Protein AF-A0A6A3J954-F1 (afdb_monomer_lite)

Structure (mmCIF, N/CA/C/O backbone):
data_AF-A0A6A3J954-F1
#
_entry.id   AF-A0A6A3J954-F1
#
loop_
_atom_site.group_PDB
_atom_site.id
_atom_site.type_symbol
_atom_site.label_atom_id
_atom_site.label_alt_id
_atom_site.label_comp_id
_atom_site.label_asym_id
_atom_site.label_entity_id
_atom_site.label_seq_id
_atom_site.pdbx_PDB_ins_code
_atom_site.Cartn_x
_atom_site.Cartn_y
_atom_site.Cartn_z
_atom_site.occupancy
_atom_site.B_iso_or_equiv
_atom_site.auth_seq_id
_atom_site.auth_comp_id
_atom_site.auth_asym_id
_atom_site.auth_atom_id
_atom_site.pdbx_PDB_model_num
ATOM 1 N N . MET A 1 1 ? 65.791 25.866 -93.491 1.00 58.41 1 MET A N 1
ATOM 2 C CA . MET A 1 1 ? 64.318 25.992 -93.457 1.00 58.41 1 MET A CA 1
ATOM 3 C C . MET A 1 1 ? 63.709 24.792 -92.741 1.00 58.41 1 MET A C 1
ATOM 5 O O . MET A 1 1 ? 62.939 25.027 -91.831 1.00 58.41 1 MET A O 1
ATOM 9 N N . GLU A 1 2 ? 64.123 23.555 -93.044 1.00 60.53 2 GLU A N 1
ATOM 10 C CA . GLU A 1 2 ? 63.601 22.331 -92.392 1.00 60.53 2 GLU A CA 1
ATOM 11 C C . GLU A 1 2 ? 63.951 22.214 -90.887 1.00 60.53 2 GLU A C 1
ATOM 13 O O . GLU A 1 2 ? 63.068 21.962 -90.080 1.00 60.53 2 GLU A O 1
ATOM 18 N N . SER A 1 3 ? 65.181 22.556 -90.473 1.00 69.38 3 SER A N 1
ATOM 19 C CA . SER A 1 3 ? 65.629 22.463 -89.060 1.00 69.38 3 SER A CA 1
ATOM 20 C C . SER A 1 3 ? 64.792 23.256 -88.044 1.00 69.38 3 SER A C 1
ATOM 22 O O . SER A 1 3 ? 64.687 22.844 -86.897 1.00 69.38 3 SER A O 1
ATOM 24 N N . HIS A 1 4 ? 64.208 24.394 -88.431 1.00 74.75 4 HIS A N 1
ATOM 25 C CA . HIS A 1 4 ? 63.399 25.211 -87.513 1.00 74.75 4 HIS A CA 1
ATOM 26 C C . HIS A 1 4 ? 61.958 24.712 -87.388 1.00 74.75 4 HIS A C 1
ATOM 28 O O . HIS A 1 4 ? 61.273 25.046 -86.425 1.00 74.75 4 HIS A O 1
ATOM 34 N N . GLN A 1 5 ? 61.490 23.934 -88.363 1.00 78.44 5 GLN A N 1
ATOM 35 C CA . GLN A 1 5 ? 60.155 23.352 -88.351 1.00 78.44 5 GLN A CA 1
ATOM 36 C C . GLN A 1 5 ? 60.113 22.123 -87.434 1.00 78.44 5 GLN A C 1
ATOM 38 O O . GLN A 1 5 ? 59.162 21.966 -86.669 1.00 78.44 5 GLN A O 1
ATOM 43 N N . ASP A 1 6 ? 61.188 21.330 -87.428 1.00 80.50 6 ASP A N 1
ATOM 44 C CA . ASP A 1 6 ? 61.361 20.220 -86.489 1.00 80.50 6 ASP A CA 1
ATOM 45 C C . ASP A 1 6 ? 61.463 20.735 -85.039 1.00 80.50 6 ASP A C 1
ATOM 47 O O . ASP A 1 6 ? 60.713 20.282 -84.177 1.00 80.50 6 ASP A O 1
ATOM 51 N N . GLU A 1 7 ? 62.269 21.776 -84.784 1.00 82.62 7 GLU A N 1
ATOM 52 C CA . GLU A 1 7 ? 62.377 22.431 -83.464 1.00 82.62 7 GLU A CA 1
ATOM 53 C C . GLU A 1 7 ? 61.034 22.999 -82.959 1.00 82.62 7 GLU A C 1
ATOM 55 O O . GLU A 1 7 ? 60.705 22.877 -81.777 1.00 82.62 7 GLU A O 1
ATOM 60 N N . GLN A 1 8 ? 60.233 23.610 -83.840 1.00 84.62 8 GLN A N 1
ATOM 61 C CA . GLN A 1 8 ? 58.893 24.095 -83.487 1.00 84.62 8 GLN A CA 1
ATOM 62 C C . GLN A 1 8 ? 57.946 22.945 -83.135 1.00 84.62 8 GLN A C 1
ATOM 64 O O . GLN A 1 8 ? 57.236 23.037 -82.135 1.00 84.62 8 GLN A O 1
ATOM 69 N N . SER A 1 9 ? 57.978 21.847 -83.896 1.00 84.75 9 SER A N 1
ATOM 70 C CA . SER A 1 9 ? 57.146 20.670 -83.625 1.00 84.75 9 SER A CA 1
ATOM 71 C C . SER A 1 9 ? 57.507 19.983 -82.300 1.00 84.75 9 SER A C 1
ATOM 73 O O . SER A 1 9 ? 56.623 19.549 -81.559 1.00 84.75 9 SER A O 1
ATOM 75 N N . GLU A 1 10 ? 58.795 19.946 -81.942 1.00 87.31 10 GLU A N 1
ATOM 76 C CA . GLU A 1 10 ? 59.255 19.415 -80.657 1.00 87.31 10 GLU A CA 1
ATOM 77 C C . GLU A 1 10 ? 58.800 20.291 -79.484 1.00 87.31 10 GLU A C 1
ATOM 79 O O . GLU A 1 10 ? 58.349 19.771 -78.459 1.00 87.31 10 GLU A O 1
ATOM 84 N N . LEU A 1 11 ? 58.869 21.618 -79.628 1.00 87.06 11 LEU A N 1
ATOM 85 C CA . LEU A 1 11 ? 58.380 22.556 -78.615 1.00 87.06 11 LEU A CA 1
ATOM 86 C C . LEU A 1 11 ? 56.856 22.488 -78.458 1.00 87.06 11 LEU A C 1
ATOM 88 O O . LEU A 1 11 ? 56.364 22.528 -77.330 1.00 87.06 11 LEU A O 1
ATOM 92 N N . GLU A 1 12 ? 56.108 22.335 -79.552 1.00 90.19 12 GLU A N 1
ATOM 93 C CA . GLU A 1 12 ? 54.657 22.121 -79.519 1.00 90.19 12 GLU A CA 1
ATOM 94 C C . GLU A 1 12 ? 54.302 20.813 -78.803 1.00 90.19 12 GLU A C 1
ATOM 96 O O . GLU A 1 12 ? 53.477 20.826 -77.889 1.00 90.19 12 GLU A O 1
ATOM 101 N N . ALA A 1 13 ? 54.993 19.710 -79.104 1.00 88.94 13 ALA A N 1
ATOM 102 C CA . ALA A 1 13 ? 54.794 18.434 -78.417 1.00 88.94 13 ALA A CA 1
ATOM 103 C C . ALA A 1 13 ? 55.128 18.519 -76.914 1.00 88.94 13 ALA A C 1
ATOM 105 O O . ALA A 1 13 ? 54.409 17.969 -76.073 1.00 88.94 13 ALA A O 1
ATOM 106 N N . GLN A 1 14 ? 56.190 19.243 -76.540 1.00 91.38 14 GLN A N 1
ATOM 107 C CA . GLN A 1 14 ? 56.532 19.498 -75.136 1.00 91.38 14 GLN A CA 1
ATOM 108 C C . GLN A 1 14 ? 55.469 20.350 -74.432 1.00 91.38 14 GLN A C 1
ATOM 110 O O . GLN A 1 14 ? 55.136 20.088 -73.271 1.00 91.38 14 GLN A O 1
ATOM 115 N N . LEU A 1 15 ? 54.906 21.340 -75.126 1.00 92.56 15 LEU A N 1
ATOM 116 C CA . LEU A 1 15 ? 53.855 22.213 -74.613 1.00 92.56 15 LEU A CA 1
ATOM 117 C C . LEU A 1 15 ? 52.545 21.436 -74.428 1.00 92.56 15 LEU A C 1
ATOM 119 O O . LEU A 1 15 ? 51.937 21.521 -73.359 1.00 92.56 15 LEU A O 1
ATOM 123 N N . GLU A 1 16 ? 52.144 20.616 -75.399 1.00 92.94 16 GLU A N 1
ATOM 124 C CA . GLU A 1 16 ? 50.993 19.714 -75.283 1.00 92.94 16 GLU A CA 1
ATOM 125 C C . GLU A 1 16 ? 51.171 18.719 -74.135 1.00 92.94 16 GLU A C 1
ATOM 127 O O . GLU A 1 16 ? 50.257 18.519 -73.332 1.00 92.94 16 GLU A O 1
ATOM 132 N N . HIS A 1 17 ? 52.368 18.149 -73.988 1.00 92.38 17 HIS A N 1
ATOM 133 C CA . HIS A 1 17 ? 52.676 17.241 -72.892 1.00 92.38 17 HIS A CA 1
ATOM 134 C C . HIS A 1 17 ? 52.629 17.941 -71.524 1.00 92.38 17 HIS A C 1
ATOM 136 O O . HIS A 1 17 ? 52.081 17.394 -70.562 1.00 92.38 17 HIS A O 1
ATOM 142 N N . ALA A 1 18 ? 53.142 19.171 -71.422 1.00 91.62 18 ALA A N 1
ATOM 143 C CA . ALA A 1 18 ? 53.048 19.983 -70.211 1.00 91.62 18 ALA A CA 1
ATOM 144 C C . ALA A 1 18 ? 51.592 20.365 -69.893 1.00 91.62 18 ALA A C 1
ATOM 146 O O . ALA A 1 18 ? 51.161 20.259 -68.744 1.00 91.62 18 ALA A O 1
ATOM 147 N N . GLN A 1 19 ? 50.795 20.737 -70.899 1.00 93.81 19 GLN A N 1
ATOM 148 C CA . GLN A 1 19 ? 49.366 21.007 -70.732 1.00 93.81 19 GLN A CA 1
ATOM 149 C C . GLN A 1 19 ? 48.593 19.759 -70.297 1.00 93.81 19 GLN A C 1
ATOM 151 O O . GLN A 1 19 ? 47.742 19.852 -69.410 1.00 93.81 19 GLN A O 1
ATOM 156 N N . ALA A 1 20 ? 48.894 18.592 -70.870 1.00 92.00 20 ALA A N 1
ATOM 157 C CA . ALA A 1 20 ? 48.301 17.320 -70.474 1.00 92.00 20 ALA A CA 1
ATOM 158 C C . ALA A 1 20 ? 48.653 16.970 -69.021 1.00 92.00 20 ALA A C 1
ATOM 160 O O . ALA A 1 20 ? 47.760 16.621 -68.250 1.00 92.00 20 ALA A O 1
ATOM 161 N N . LYS A 1 21 ? 49.915 17.162 -68.612 1.00 94.12 21 LYS A N 1
ATOM 162 C CA . LYS A 1 21 ? 50.358 17.002 -67.217 1.00 94.12 21 LYS A CA 1
ATOM 163 C C . LYS A 1 21 ? 49.626 17.943 -66.258 1.00 94.12 21 LYS A C 1
ATOM 165 O O . LYS A 1 21 ? 49.154 17.490 -65.222 1.00 94.12 21 LYS A O 1
ATOM 170 N N . ILE A 1 22 ? 49.458 19.217 -66.619 1.00 92.81 22 ILE A N 1
ATOM 171 C CA . ILE A 1 22 ? 48.707 20.193 -65.808 1.00 92.81 22 ILE A CA 1
ATOM 172 C C . ILE A 1 22 ? 47.224 19.811 -65.707 1.00 92.81 22 ILE A C 1
ATOM 174 O O . ILE A 1 22 ? 46.602 19.988 -64.661 1.00 92.81 22 ILE A O 1
ATOM 178 N N . ARG A 1 23 ? 46.617 19.308 -66.788 1.00 93.50 23 ARG A N 1
ATOM 179 C CA . ARG A 1 23 ? 45.220 18.843 -66.764 1.00 93.50 23 ARG A CA 1
ATOM 180 C C . ARG A 1 23 ? 45.067 17.592 -65.901 1.00 93.50 23 ARG A C 1
ATOM 182 O O . ARG A 1 23 ? 44.112 17.524 -65.132 1.00 93.50 23 ARG A O 1
ATOM 189 N N . ALA A 1 24 ? 46.007 16.652 -65.990 1.00 92.62 24 ALA A N 1
ATOM 190 C CA . ALA A 1 24 ? 46.031 15.456 -65.157 1.00 92.62 24 ALA A CA 1
ATOM 191 C C . ALA A 1 24 ? 46.176 15.815 -63.670 1.00 92.62 24 ALA A C 1
ATOM 193 O O . ALA A 1 24 ? 45.343 15.391 -62.875 1.00 92.62 24 ALA A O 1
ATOM 194 N N . SER A 1 25 ? 47.127 16.686 -63.310 1.00 90.94 25 SER A N 1
ATOM 195 C CA . SER A 1 25 ? 47.318 17.106 -61.916 1.00 90.94 25 SER A CA 1
ATOM 196 C C . SER A 1 25 ? 46.101 17.855 -61.366 1.00 90.94 25 SER A C 1
ATOM 198 O O . SER A 1 25 ? 45.654 17.582 -60.260 1.00 90.94 25 SER A O 1
ATOM 200 N N . LYS A 1 26 ? 45.479 18.740 -62.161 1.00 93.00 26 LYS A N 1
ATOM 201 C CA . LYS A 1 26 ? 44.231 19.417 -61.766 1.00 93.00 26 LYS A CA 1
ATOM 202 C C . LYS A 1 26 ? 43.075 18.438 -61.557 1.00 93.00 26 LYS A C 1
ATOM 204 O O . LYS A 1 26 ? 42.272 18.643 -60.650 1.00 93.00 26 LYS A O 1
ATOM 209 N N . ALA A 1 27 ? 42.967 17.403 -62.389 1.00 91.56 27 ALA A N 1
ATOM 210 C CA . ALA A 1 27 ? 41.943 16.375 -62.237 1.00 91.56 27 ALA A CA 1
ATOM 211 C C . ALA A 1 27 ? 42.189 15.508 -60.990 1.00 91.56 27 ALA A C 1
ATOM 213 O O . ALA A 1 27 ? 41.237 15.145 -60.301 1.00 91.56 27 ALA A O 1
ATOM 214 N N . GLU A 1 28 ? 43.448 15.204 -60.674 1.00 92.94 28 GLU A N 1
ATOM 215 C CA . GLU A 1 28 ? 43.834 14.512 -59.440 1.00 92.94 28 GLU A CA 1
ATOM 216 C C . GLU A 1 28 ? 43.531 15.360 -58.199 1.00 92.94 28 GLU A C 1
ATOM 218 O O . GLU A 1 28 ? 42.864 14.876 -57.285 1.00 92.94 28 GLU A O 1
ATOM 223 N N . ASP A 1 29 ? 43.895 16.644 -58.201 1.00 92.69 29 ASP A N 1
ATOM 224 C CA . ASP A 1 29 ? 43.598 17.578 -57.109 1.00 92.69 29 ASP A CA 1
ATOM 225 C C . ASP A 1 29 ? 42.089 17.723 -56.865 1.00 92.69 29 ASP A C 1
ATOM 227 O O . ASP A 1 29 ? 41.634 17.764 -55.720 1.00 92.69 29 ASP A O 1
ATOM 231 N N . GLN A 1 30 ? 41.287 17.787 -57.933 1.00 91.69 30 GLN A N 1
ATOM 232 C CA . GLN A 1 30 ? 39.826 17.838 -57.828 1.00 91.69 30 GLN A CA 1
ATOM 233 C C . GLN A 1 30 ? 39.255 16.560 -57.210 1.00 91.69 30 GLN A C 1
ATOM 235 O O . GLN A 1 30 ? 38.414 16.646 -56.315 1.00 91.69 30 GLN A O 1
ATOM 240 N N . LYS A 1 31 ? 39.740 15.385 -57.631 1.00 92.25 31 LYS A N 1
ATOM 241 C CA . LYS A 1 31 ? 39.329 14.099 -57.049 1.00 92.25 31 LYS A CA 1
ATOM 242 C C . LYS A 1 31 ? 39.707 14.002 -55.574 1.00 92.25 31 LYS A C 1
ATOM 244 O O . LYS A 1 31 ? 38.883 13.584 -54.768 1.00 92.25 31 LYS A O 1
ATOM 249 N N . LEU A 1 32 ? 40.916 14.424 -55.201 1.00 92.44 32 LEU A N 1
ATOM 250 C CA . LEU A 1 32 ? 41.361 14.423 -53.806 1.00 92.44 32 LEU A CA 1
ATOM 251 C C . LEU A 1 32 ? 40.485 15.327 -52.932 1.00 92.44 32 LEU A C 1
ATOM 253 O O . LEU A 1 32 ? 40.049 14.895 -51.867 1.00 92.44 32 LEU A O 1
ATOM 257 N N . ARG A 1 33 ? 40.163 16.540 -53.400 1.00 92.75 33 ARG A N 1
ATOM 258 C CA . ARG A 1 33 ? 39.249 17.454 -52.691 1.00 92.75 33 ARG A CA 1
ATOM 259 C C . ARG A 1 33 ? 37.845 16.879 -52.557 1.00 92.75 33 ARG A C 1
ATOM 261 O O . ARG A 1 33 ? 37.242 17.005 -51.497 1.00 92.75 33 ARG A O 1
ATOM 268 N N . GLN A 1 34 ? 37.335 16.237 -53.606 1.00 90.38 34 GLN A N 1
ATOM 269 C CA . GLN A 1 34 ? 36.022 15.601 -53.563 1.00 90.38 34 GLN A CA 1
ATOM 270 C C . GLN A 1 34 ? 35.981 14.475 -52.523 1.00 90.38 34 GLN A C 1
ATOM 272 O O . GLN A 1 34 ? 35.068 14.444 -51.705 1.00 90.38 34 GLN A O 1
ATOM 277 N N . VAL A 1 35 ? 36.997 13.607 -52.498 1.00 92.62 35 VAL A N 1
ATOM 278 C CA . VAL A 1 35 ? 37.094 12.510 -51.522 1.00 92.62 35 VAL A CA 1
ATOM 279 C C . VAL A 1 35 ? 37.245 13.039 -50.093 1.00 92.62 35 VAL A C 1
ATOM 281 O O . VAL A 1 35 ? 36.659 12.482 -49.170 1.00 92.62 35 VAL A O 1
ATOM 284 N N . GLN A 1 36 ? 38.018 14.108 -49.883 1.00 90.88 36 GLN A N 1
ATOM 285 C CA . GLN A 1 36 ? 38.131 14.750 -48.568 1.00 90.88 36 GLN A CA 1
ATOM 286 C C . GLN A 1 36 ? 36.785 15.310 -48.102 1.00 90.88 36 GLN A C 1
ATOM 288 O O . GLN A 1 36 ? 36.371 15.034 -46.981 1.00 90.88 36 GLN A O 1
ATOM 293 N N . TRP A 1 37 ? 36.071 16.012 -48.983 1.00 94.00 37 TRP A N 1
ATOM 294 C CA . TRP A 1 37 ? 34.751 16.550 -48.672 1.00 94.00 37 TRP A CA 1
ATOM 295 C C . TRP A 1 37 ? 33.708 15.452 -48.408 1.00 94.00 37 TRP A C 1
ATOM 297 O O . TRP A 1 37 ? 32.890 15.587 -47.503 1.00 94.00 37 TRP A O 1
ATOM 307 N N . GLU A 1 38 ? 33.741 14.351 -49.164 1.00 91.12 38 GLU A N 1
ATOM 308 C CA . GLU A 1 38 ? 32.899 13.172 -48.917 1.00 91.12 38 GLU A CA 1
ATOM 309 C C . GLU A 1 38 ? 33.175 12.571 -47.536 1.00 91.12 38 GLU A C 1
ATOM 311 O O . GLU A 1 38 ? 32.242 12.387 -46.763 1.00 91.12 38 GLU A O 1
ATOM 316 N N . ARG A 1 39 ? 34.448 12.379 -47.169 1.00 92.12 39 ARG A N 1
ATOM 317 C CA . ARG A 1 39 ? 34.826 11.874 -45.838 1.00 92.12 39 ARG A CA 1
ATOM 318 C C . ARG A 1 39 ? 34.383 12.798 -44.709 1.00 92.12 39 ARG A C 1
ATOM 320 O O . ARG A 1 39 ? 33.884 12.321 -43.697 1.00 92.12 39 ARG A O 1
ATOM 327 N N . GLU A 1 40 ? 34.567 14.108 -44.861 1.00 93.06 40 GLU A N 1
ATOM 328 C CA . GLU A 1 40 ? 34.121 15.091 -43.866 1.00 93.06 40 GLU A CA 1
ATOM 329 C C . GLU A 1 40 ? 32.596 15.092 -43.718 1.00 93.06 40 GLU A C 1
ATOM 331 O O . GLU A 1 40 ? 32.087 15.137 -42.598 1.00 93.06 40 GLU A O 1
ATOM 336 N N . ARG A 1 41 ? 31.864 14.993 -44.835 1.00 90.00 41 ARG A N 1
ATOM 337 C CA . ARG A 1 41 ? 30.402 14.881 -44.831 1.00 90.00 41 ARG A CA 1
ATOM 338 C C . ARG A 1 41 ? 29.946 13.606 -44.126 1.00 90.00 41 ARG A C 1
ATOM 340 O O . ARG A 1 41 ? 29.039 13.676 -43.305 1.00 90.00 41 ARG A O 1
ATOM 347 N N . ASP A 1 42 ? 30.568 12.471 -44.426 1.00 89.69 42 ASP A N 1
ATOM 348 C CA . ASP A 1 42 ? 30.197 11.180 -43.845 1.00 89.69 42 ASP A CA 1
ATOM 349 C C . ASP A 1 42 ? 30.487 11.151 -42.339 1.00 89.69 42 ASP A C 1
ATOM 351 O O . ASP A 1 42 ? 29.619 10.761 -41.564 1.00 89.69 42 ASP A O 1
ATOM 355 N N . LEU A 1 43 ? 31.629 11.691 -41.900 1.00 92.06 43 LEU A N 1
ATOM 356 C CA . LEU A 1 43 ? 31.936 11.870 -40.474 1.00 92.06 43 LEU A CA 1
ATOM 357 C C . LEU A 1 43 ? 30.892 12.749 -39.767 1.00 92.06 43 LEU A C 1
ATOM 359 O O . LEU A 1 43 ? 30.437 12.432 -38.666 1.00 92.06 43 LEU A O 1
ATOM 363 N N . GLN A 1 44 ? 30.475 13.853 -40.394 1.00 90.50 44 GLN A N 1
ATOM 364 C CA . GLN A 1 44 ? 29.410 14.697 -39.850 1.00 90.50 44 GLN A CA 1
ATOM 365 C C . GLN A 1 44 ? 28.080 13.938 -39.777 1.00 90.50 44 GLN A C 1
ATOM 367 O O . GLN A 1 44 ? 27.410 13.989 -38.748 1.00 90.50 44 GLN A O 1
ATOM 372 N N . LEU A 1 45 ? 27.709 13.186 -40.813 1.00 91.44 45 LEU A N 1
ATOM 373 C CA . LEU A 1 45 ? 26.491 12.376 -40.807 1.00 91.44 45 LEU A CA 1
ATOM 374 C C . LEU A 1 45 ? 26.528 11.289 -39.727 1.00 91.44 45 LEU A C 1
ATOM 376 O O . LEU A 1 45 ? 25.537 11.121 -39.021 1.00 91.44 45 LEU A O 1
ATOM 380 N N . GLU A 1 46 ? 27.657 10.607 -39.536 1.00 92.94 46 GLU A N 1
ATOM 381 C CA . GLU A 1 46 ? 27.836 9.620 -38.467 1.00 92.94 46 GLU A CA 1
ATOM 382 C C . GLU A 1 46 ? 27.639 10.251 -37.087 1.00 92.94 46 GLU A C 1
ATOM 384 O O . GLU A 1 46 ? 26.880 9.720 -36.275 1.00 92.94 46 GLU A O 1
ATOM 389 N N . THR A 1 47 ? 28.246 11.417 -36.832 1.00 92.62 47 THR A N 1
ATOM 390 C CA . THR A 1 47 ? 28.036 12.130 -35.559 1.00 92.62 47 THR A CA 1
ATOM 391 C C . THR A 1 47 ? 26.578 12.538 -35.347 1.00 92.62 47 THR A C 1
ATOM 393 O O . THR A 1 47 ? 26.059 12.358 -34.245 1.00 92.62 47 THR A O 1
ATOM 396 N N . PHE A 1 48 ? 25.875 13.002 -36.385 1.00 9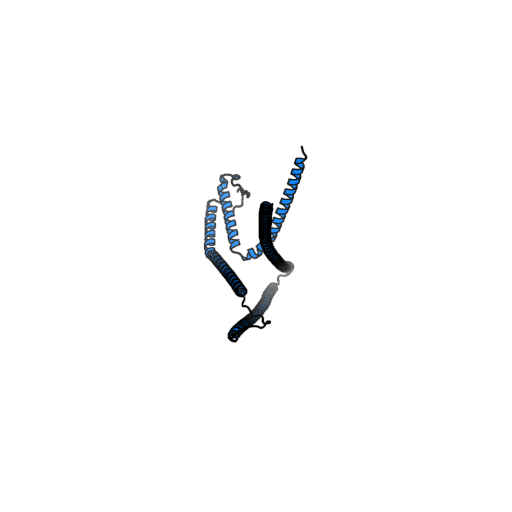2.12 48 PHE A N 1
ATOM 397 C CA . PHE A 1 48 ? 24.442 13.298 -36.294 1.00 92.12 48 PHE A CA 1
ATOM 398 C C . PHE A 1 48 ? 23.598 12.047 -36.032 1.00 92.12 48 PHE A C 1
ATOM 400 O O . PHE A 1 48 ? 22.661 12.101 -35.236 1.00 92.12 48 PHE A O 1
ATOM 407 N N . VAL A 1 49 ? 23.918 10.919 -36.670 1.00 94.25 49 VAL A N 1
ATOM 408 C CA . VAL A 1 49 ? 23.221 9.643 -36.451 1.00 94.25 49 VAL A CA 1
ATOM 409 C C . VAL A 1 49 ? 23.436 9.151 -35.022 1.00 94.25 49 VAL A C 1
ATOM 411 O O . VAL A 1 49 ? 22.468 8.771 -34.369 1.00 94.25 49 VAL A O 1
ATOM 414 N N . GLN A 1 50 ? 24.665 9.224 -34.503 1.00 93.31 50 GLN A N 1
ATOM 415 C CA . GLN A 1 50 ? 24.974 8.872 -33.114 1.00 93.31 50 GLN A CA 1
ATOM 416 C C . GLN A 1 50 ? 24.224 9.772 -32.128 1.00 93.31 50 GLN A C 1
ATOM 418 O O . GLN A 1 50 ? 23.567 9.268 -31.221 1.00 93.31 50 GLN A O 1
ATOM 423 N N . GLN A 1 51 ? 24.248 11.093 -32.328 1.00 92.94 51 GLN A N 1
ATOM 424 C CA . GLN A 1 51 ? 23.502 12.032 -31.483 1.00 92.94 51 GLN A CA 1
ATOM 425 C C . GLN A 1 51 ? 21.997 11.756 -31.525 1.00 92.94 51 GLN A C 1
ATOM 427 O O . GLN A 1 51 ? 21.344 11.733 -30.483 1.00 92.94 51 GLN A O 1
ATOM 432 N N . ARG A 1 52 ? 21.438 11.485 -32.707 1.00 92.69 52 ARG A N 1
ATOM 433 C CA . ARG A 1 52 ? 20.025 11.131 -32.841 1.00 92.69 52 ARG A CA 1
ATOM 434 C C . ARG A 1 52 ? 19.693 9.831 -32.112 1.00 92.69 52 ARG A C 1
ATOM 436 O O . ARG A 1 52 ? 18.726 9.819 -31.364 1.00 92.69 52 ARG A O 1
ATOM 443 N N . ALA A 1 53 ? 20.520 8.797 -32.253 1.00 93.38 53 ALA A N 1
ATOM 444 C CA . ALA A 1 53 ? 20.347 7.552 -31.512 1.00 93.38 53 ALA A CA 1
ATOM 445 C C . ALA A 1 53 ? 20.378 7.796 -29.995 1.00 93.38 53 ALA A C 1
ATOM 447 O O . ALA A 1 53 ? 19.511 7.301 -29.285 1.00 93.38 53 ALA A O 1
ATOM 448 N N . THR A 1 54 ? 21.302 8.628 -29.493 1.00 93.88 54 THR A N 1
ATOM 449 C CA . THR A 1 54 ? 21.317 8.979 -28.062 1.00 93.88 54 THR A CA 1
ATOM 450 C C . THR A 1 54 ? 20.057 9.731 -27.631 1.00 93.88 54 THR A C 1
ATOM 452 O O . THR A 1 54 ? 19.509 9.438 -26.572 1.00 93.88 54 THR A O 1
ATOM 455 N N . LEU A 1 55 ? 19.541 10.651 -28.452 1.00 94.56 55 LEU A N 1
ATOM 456 C CA . LEU A 1 55 ? 18.292 11.357 -28.157 1.00 94.56 55 LEU A CA 1
ATOM 457 C C . LEU A 1 55 ? 17.088 10.417 -28.144 1.00 94.56 55 LEU A C 1
ATOM 459 O O . LEU A 1 55 ? 16.239 10.558 -27.272 1.00 94.56 55 LEU A O 1
ATOM 463 N N . ASP A 1 56 ? 17.026 9.464 -29.069 1.00 94.12 56 ASP A N 1
ATOM 464 C CA . ASP A 1 56 ? 15.949 8.477 -29.115 1.00 94.12 56 ASP A CA 1
ATOM 465 C C . ASP A 1 56 ? 16.018 7.558 -27.878 1.00 94.12 56 ASP A C 1
ATOM 467 O O . ASP A 1 56 ? 15.015 7.399 -27.193 1.00 94.12 56 ASP A O 1
ATOM 471 N N . THR A 1 57 ? 17.211 7.110 -27.456 1.00 94.62 57 THR A N 1
ATOM 472 C CA . THR A 1 57 ? 17.345 6.349 -26.194 1.00 94.62 57 THR A CA 1
ATOM 473 C C . THR A 1 57 ? 16.942 7.150 -24.953 1.00 94.62 57 THR A C 1
ATOM 475 O O . THR A 1 57 ? 16.349 6.597 -24.029 1.00 94.62 57 THR A O 1
ATOM 478 N N . LEU A 1 58 ? 17.242 8.454 -24.914 1.00 94.69 58 LEU A N 1
ATOM 479 C CA . LEU A 1 58 ? 16.816 9.325 -23.818 1.00 94.69 58 LEU A CA 1
ATOM 480 C C . LEU A 1 58 ? 15.297 9.526 -23.828 1.00 94.69 58 LEU A C 1
ATOM 482 O O . LEU A 1 58 ? 14.700 9.576 -22.757 1.00 94.69 58 LEU A O 1
ATOM 486 N N . ARG A 1 59 ? 14.671 9.601 -25.010 1.00 95.12 59 ARG A N 1
ATOM 487 C CA . ARG A 1 59 ? 13.209 9.671 -25.145 1.00 95.12 59 ARG A CA 1
ATOM 488 C C . ARG A 1 59 ? 12.537 8.406 -24.632 1.00 95.12 59 ARG A C 1
ATOM 490 O O . ARG A 1 59 ? 11.641 8.513 -23.799 1.00 95.12 59 ARG A O 1
ATOM 497 N N . ASP A 1 60 ? 13.028 7.238 -25.029 1.00 93.75 60 ASP A N 1
ATOM 498 C CA . ASP A 1 60 ? 12.501 5.955 -24.555 1.00 93.75 60 ASP A CA 1
ATOM 499 C C . ASP A 1 60 ? 12.612 5.843 -23.023 1.00 93.75 60 ASP A C 1
ATOM 501 O O . ASP A 1 60 ? 11.686 5.393 -22.346 1.00 93.75 60 ASP A O 1
ATOM 505 N N . GLN A 1 61 ? 13.726 6.313 -22.446 1.00 94.19 61 GLN A N 1
ATOM 506 C CA . GLN A 1 61 ? 13.904 6.379 -20.991 1.00 94.19 61 GLN A CA 1
ATOM 507 C C . GLN A 1 61 ? 12.919 7.346 -20.326 1.00 94.19 61 GLN A C 1
ATOM 509 O O . GLN A 1 61 ? 12.369 7.015 -19.276 1.00 94.19 61 GLN A O 1
ATOM 514 N N . THR A 1 62 ? 12.676 8.523 -20.913 1.00 91.88 62 THR A N 1
ATOM 515 C CA . THR A 1 62 ? 11.687 9.468 -20.374 1.00 91.88 62 THR A CA 1
ATOM 516 C C . THR A 1 62 ? 10.268 8.915 -20.446 1.00 91.88 62 THR A C 1
ATOM 518 O O . THR A 1 62 ? 9.562 8.982 -19.447 1.00 91.88 62 THR A O 1
ATOM 521 N N . GLU A 1 63 ? 9.875 8.282 -21.553 1.00 93.44 63 GLU A N 1
ATOM 522 C CA . GLU A 1 63 ? 8.555 7.654 -21.689 1.00 93.44 63 GLU A CA 1
ATOM 523 C C . GLU A 1 63 ? 8.376 6.513 -20.674 1.00 93.44 63 GLU A C 1
ATOM 525 O O . GLU A 1 63 ? 7.337 6.403 -20.021 1.00 93.44 63 GLU A O 1
ATOM 530 N N . ALA A 1 64 ? 9.412 5.695 -20.459 1.00 91.62 64 ALA A N 1
ATOM 531 C CA . ALA A 1 64 ? 9.385 4.647 -19.441 1.00 91.62 64 ALA A CA 1
ATOM 532 C C . ALA A 1 64 ? 9.231 5.210 -18.014 1.00 91.62 64 ALA A C 1
ATOM 534 O O . ALA A 1 64 ? 8.498 4.636 -17.203 1.00 91.62 64 ALA A O 1
ATOM 535 N N . LEU A 1 65 ? 9.895 6.329 -17.702 1.00 94.62 65 LEU A N 1
ATOM 536 C CA . LEU A 1 65 ? 9.762 7.012 -16.412 1.00 94.62 65 LEU A CA 1
ATOM 537 C C . LEU A 1 65 ? 8.373 7.638 -16.231 1.00 94.62 65 LEU A C 1
ATOM 539 O O . LEU A 1 65 ? 7.801 7.505 -15.153 1.00 94.62 65 LEU A O 1
ATOM 543 N N . GLU A 1 66 ? 7.796 8.243 -17.271 1.00 92.12 66 GLU A N 1
ATOM 544 C CA . GLU A 1 66 ? 6.426 8.777 -17.239 1.00 92.12 66 GLU A CA 1
ATOM 545 C C . GLU A 1 66 ? 5.396 7.671 -16.961 1.00 92.12 66 GLU A C 1
ATOM 547 O O . GLU A 1 66 ? 4.496 7.840 -16.137 1.00 92.12 66 GLU A O 1
ATOM 552 N N . VAL A 1 67 ? 5.559 6.493 -17.574 1.00 92.88 67 VAL A N 1
ATOM 553 C CA . VAL A 1 67 ? 4.705 5.325 -17.295 1.00 92.88 67 VAL A CA 1
ATOM 554 C C . VAL A 1 67 ? 4.842 4.864 -15.839 1.00 92.88 67 VAL A C 1
ATOM 556 O O . VAL A 1 67 ? 3.840 4.521 -15.203 1.00 92.88 67 VAL A O 1
ATOM 559 N N . GLN A 1 68 ? 6.058 4.863 -15.284 1.00 91.38 68 GLN A N 1
ATOM 560 C CA . GLN A 1 68 ? 6.273 4.542 -13.869 1.00 91.38 68 GLN A CA 1
ATOM 561 C C . GLN A 1 68 ? 5.655 5.593 -12.942 1.00 91.38 68 GLN A C 1
ATOM 563 O O . GLN A 1 68 ? 5.041 5.223 -11.942 1.00 91.38 68 GLN A O 1
ATOM 568 N N . GLU A 1 69 ? 5.765 6.879 -13.275 1.00 91.69 69 GLU A N 1
ATOM 569 C CA . GLU A 1 69 ? 5.154 7.958 -12.504 1.00 91.69 69 GLU A CA 1
ATOM 570 C C . GLU A 1 69 ? 3.628 7.824 -12.481 1.00 91.69 69 GLU A C 1
ATOM 572 O O . GLU A 1 69 ? 3.034 7.842 -11.403 1.00 91.69 69 GLU A O 1
ATOM 577 N N . LEU A 1 70 ? 2.993 7.589 -13.635 1.00 91.06 70 LEU A N 1
ATOM 578 C CA . LEU A 1 70 ? 1.547 7.360 -13.724 1.00 91.06 70 LEU A CA 1
ATOM 579 C C . LEU A 1 70 ? 1.105 6.147 -12.899 1.00 91.06 70 LEU A C 1
ATOM 581 O O . LEU A 1 70 ? 0.090 6.197 -12.202 1.00 91.06 70 LEU A O 1
ATOM 585 N N . ARG A 1 71 ? 1.884 5.060 -12.929 1.00 93.44 71 ARG A N 1
ATOM 586 C CA . ARG A 1 71 ? 1.622 3.884 -12.094 1.00 93.44 71 ARG A CA 1
ATOM 587 C C . ARG A 1 71 ? 1.709 4.218 -10.604 1.00 93.44 71 ARG A C 1
ATOM 589 O O . ARG A 1 71 ? 0.817 3.836 -9.852 1.00 93.44 71 ARG A O 1
ATOM 596 N N . LEU A 1 72 ? 2.758 4.920 -10.176 1.00 92.25 72 LEU A N 1
ATOM 597 C CA . LEU A 1 72 ? 2.930 5.318 -8.776 1.00 92.25 72 LEU A CA 1
ATOM 598 C C . LEU A 1 72 ? 1.823 6.279 -8.324 1.00 92.25 72 LEU A C 1
ATOM 600 O O . LEU A 1 72 ? 1.324 6.149 -7.208 1.00 92.25 72 LEU A O 1
ATOM 604 N N . GLN A 1 73 ? 1.387 7.203 -9.183 1.00 88.75 73 GLN A N 1
ATOM 605 C CA . GLN A 1 73 ? 0.250 8.083 -8.907 1.00 88.75 73 GLN A CA 1
ATOM 606 C C . GLN A 1 73 ? -1.039 7.276 -8.690 1.00 88.75 73 GLN A C 1
ATOM 608 O O . GLN A 1 73 ? -1.722 7.492 -7.687 1.00 88.75 73 GLN A O 1
ATOM 613 N N . ALA A 1 74 ? -1.319 6.290 -9.549 1.00 88.62 74 ALA A N 1
ATOM 614 C CA . ALA A 1 74 ? -2.466 5.397 -9.388 1.00 88.62 74 ALA A CA 1
ATOM 615 C C . ALA A 1 74 ? -2.381 4.557 -8.097 1.00 88.62 74 ALA A C 1
ATOM 617 O O . ALA A 1 74 ? -3.369 4.416 -7.378 1.00 88.62 74 ALA A O 1
ATOM 618 N N . GLU A 1 75 ? -1.201 4.029 -7.749 1.00 89.00 75 GLU A N 1
ATOM 619 C CA . GLU A 1 75 ? -0.994 3.296 -6.491 1.00 89.00 75 GLU A CA 1
ATOM 620 C C . GLU A 1 75 ? -1.242 4.194 -5.263 1.00 89.00 75 GLU A C 1
ATOM 622 O O . GLU A 1 75 ? -1.897 3.775 -4.305 1.00 89.00 75 GLU A O 1
ATOM 627 N N . VAL A 1 76 ? -0.793 5.454 -5.303 1.00 90.12 76 VAL A N 1
ATOM 628 C CA . VAL A 1 76 ? -1.055 6.442 -4.245 1.00 90.12 76 VAL A CA 1
ATOM 629 C C . VAL A 1 76 ? -2.548 6.771 -4.134 1.00 90.12 76 VAL A C 1
ATOM 631 O O . VAL A 1 76 ? -3.051 6.916 -3.018 1.00 90.12 76 VAL A O 1
ATOM 634 N N . GLU A 1 77 ? -3.273 6.883 -5.246 1.00 90.12 77 GLU A N 1
ATOM 635 C CA . GLU A 1 77 ? -4.725 7.103 -5.239 1.00 90.12 77 GLU A CA 1
ATOM 636 C C . GLU A 1 77 ? -5.478 5.928 -4.609 1.00 90.12 77 GLU A C 1
ATOM 638 O O . GLU A 1 77 ? -6.272 6.145 -3.695 1.00 90.12 77 GLU A O 1
ATOM 643 N N . VAL A 1 78 ? -5.141 4.687 -4.972 1.00 93.94 78 VAL A N 1
ATOM 644 C CA . VAL A 1 78 ? -5.724 3.484 -4.350 1.00 93.94 78 VAL A CA 1
ATOM 645 C C . VAL A 1 78 ? -5.450 3.440 -2.844 1.00 93.94 78 VAL A C 1
ATOM 647 O O . VAL A 1 78 ? -6.319 3.061 -2.057 1.00 93.94 78 VAL A O 1
ATOM 650 N N . LEU A 1 79 ? -4.250 3.833 -2.403 1.00 91.25 79 LEU A N 1
ATOM 651 C CA . LEU A 1 79 ? -3.940 3.917 -0.972 1.00 91.25 79 LEU A CA 1
ATOM 652 C C . LEU A 1 79 ? -4.772 4.995 -0.263 1.00 91.25 79 LEU A C 1
ATOM 654 O O . LEU A 1 79 ? -5.228 4.757 0.857 1.00 91.25 79 LEU A O 1
ATOM 658 N N . ARG A 1 80 ? -5.013 6.146 -0.905 1.00 88.62 80 ARG A N 1
ATOM 659 C CA . ARG A 1 80 ? -5.899 7.193 -0.366 1.00 88.62 80 ARG A CA 1
ATOM 660 C C . ARG A 1 80 ? -7.343 6.714 -0.259 1.00 88.62 80 ARG A C 1
ATOM 662 O O . ARG A 1 80 ? -7.958 6.947 0.778 1.00 88.62 80 ARG A O 1
ATOM 669 N N . GLU A 1 81 ? -7.860 6.027 -1.276 1.00 87.94 81 GLU A N 1
ATOM 670 C CA . GLU A 1 81 ? -9.208 5.446 -1.253 1.00 87.94 81 GLU A CA 1
ATOM 671 C C . GLU A 1 81 ? -9.348 4.429 -0.120 1.00 87.94 81 GLU A C 1
ATOM 673 O O . GLU A 1 81 ? -10.260 4.542 0.696 1.00 87.94 81 GLU A O 1
ATOM 678 N N . ARG A 1 82 ? -8.389 3.505 0.024 1.00 89.94 82 ARG A N 1
ATOM 679 C CA . ARG A 1 82 ? -8.384 2.534 1.131 1.00 89.94 82 ARG A CA 1
ATOM 680 C C . ARG A 1 82 ? -8.347 3.207 2.497 1.00 89.94 82 ARG A C 1
ATOM 682 O O . ARG A 1 82 ? -9.066 2.790 3.399 1.00 89.94 82 ARG A O 1
ATOM 689 N N . GLN A 1 83 ? -7.525 4.244 2.658 1.00 88.00 83 GLN A N 1
ATOM 690 C CA . GLN A 1 83 ? -7.462 5.001 3.907 1.00 88.00 83 GLN A CA 1
ATOM 691 C C . GLN A 1 83 ? -8.789 5.718 4.201 1.00 88.00 83 GLN A C 1
ATOM 693 O O . GLN A 1 83 ? -9.222 5.791 5.356 1.00 88.00 83 GLN A O 1
ATOM 698 N N . GLN A 1 84 ? -9.452 6.239 3.167 1.00 87.81 84 GLN A N 1
ATOM 699 C CA . GLN A 1 84 ? -10.768 6.842 3.310 1.00 87.81 84 GLN A CA 1
ATOM 700 C C . GLN A 1 84 ? -11.812 5.792 3.711 1.00 87.81 84 GLN A C 1
ATOM 702 O O . GLN A 1 84 ? -12.514 6.010 4.698 1.00 87.81 84 GLN A O 1
ATOM 707 N N . GLU A 1 85 ? -11.859 4.637 3.046 1.00 86.19 85 GLU A N 1
ATOM 708 C CA . GLU A 1 85 ? -12.754 3.528 3.399 1.00 86.19 85 GLU A CA 1
ATOM 709 C C . GLU A 1 85 ? -12.554 3.080 4.852 1.00 86.19 85 GLU A C 1
ATOM 711 O O . GLU A 1 85 ? -13.527 2.967 5.602 1.00 86.19 85 GLU A O 1
ATOM 716 N N . THR A 1 86 ? -11.306 2.897 5.303 1.00 85.88 86 THR A N 1
ATOM 717 C CA . THR A 1 86 ? -11.037 2.543 6.705 1.00 85.88 86 THR A CA 1
ATOM 718 C C . THR A 1 86 ? -11.548 3.624 7.651 1.00 85.88 86 THR A C 1
ATOM 720 O O . THR A 1 86 ? -12.268 3.305 8.597 1.00 85.88 86 THR A O 1
ATOM 723 N N . SER A 1 87 ? -11.301 4.904 7.348 1.00 80.62 87 SER A N 1
ATOM 724 C CA . SER A 1 87 ? -11.780 6.018 8.178 1.00 80.62 87 SER A CA 1
ATOM 725 C C . SER A 1 87 ? -13.311 6.096 8.235 1.00 80.62 87 SER A C 1
ATOM 727 O O . SER A 1 87 ? -13.894 6.374 9.286 1.00 80.62 87 SER A O 1
ATOM 729 N N . GLU A 1 88 ? -13.994 5.791 7.128 1.00 85.69 88 GLU A N 1
ATOM 730 C CA . GLU A 1 88 ? -15.449 5.734 7.083 1.00 85.69 88 GLU A CA 1
ATOM 731 C C . GLU A 1 88 ? -15.960 4.557 7.917 1.00 85.69 88 GLU A C 1
ATOM 733 O O . GLU A 1 88 ? -16.887 4.735 8.711 1.00 85.69 88 GLU A O 1
ATOM 738 N N . THR A 1 89 ? -15.357 3.369 7.809 1.00 86.75 89 THR A N 1
ATOM 739 C CA . THR A 1 89 ? -15.754 2.208 8.624 1.00 86.75 89 THR A CA 1
ATOM 740 C C . THR A 1 89 ? -15.539 2.443 10.120 1.00 86.75 89 THR A C 1
ATOM 742 O O . THR A 1 89 ? -16.428 2.123 10.916 1.00 86.75 89 THR A O 1
ATOM 745 N N . GLU A 1 90 ? -14.432 3.079 10.509 1.00 83.31 90 GLU A N 1
ATOM 746 C CA . GLU A 1 90 ? -14.146 3.491 11.886 1.00 83.31 90 GLU A CA 1
ATOM 747 C C . GLU A 1 90 ? -15.173 4.511 12.380 1.00 83.31 90 GLU A C 1
ATOM 749 O O . GLU A 1 90 ? -15.781 4.315 13.432 1.00 83.31 90 GLU A O 1
ATOM 754 N N . ALA A 1 91 ? -15.493 5.538 11.587 1.00 85.31 91 ALA A N 1
ATOM 755 C CA . ALA A 1 91 ? -16.535 6.503 11.933 1.00 85.31 91 ALA A CA 1
ATOM 756 C C . ALA A 1 91 ? -17.913 5.836 12.103 1.00 85.31 91 ALA A C 1
ATOM 758 O O . ALA A 1 91 ? -18.688 6.198 12.993 1.00 85.31 91 ALA A O 1
ATOM 759 N N . HIS A 1 92 ? -18.249 4.840 11.277 1.00 82.88 92 HIS A N 1
ATOM 760 C CA . HIS A 1 92 ? -19.468 4.045 11.449 1.00 82.88 92 HIS A CA 1
ATOM 761 C C . HIS A 1 92 ? -19.428 3.164 12.706 1.00 82.88 92 HIS A C 1
ATOM 763 O O . HIS A 1 92 ? -20.465 2.987 13.350 1.00 82.88 92 HIS A O 1
ATOM 769 N N . ARG A 1 93 ? -18.264 2.618 13.074 1.00 85.19 93 ARG A N 1
ATOM 770 C CA . ARG A 1 93 ? -18.073 1.838 14.305 1.00 85.19 93 ARG A CA 1
ATOM 771 C C . ARG A 1 93 ? -18.208 2.715 15.548 1.00 85.19 93 ARG A C 1
ATOM 773 O O . ARG A 1 93 ? -18.972 2.362 16.441 1.00 85.19 93 ARG A O 1
ATOM 780 N N . ILE A 1 94 ? -17.550 3.875 15.573 1.00 84.12 94 ILE A N 1
ATOM 781 C CA . ILE A 1 94 ? -17.642 4.852 16.667 1.00 84.12 94 ILE A CA 1
ATOM 782 C C . ILE A 1 94 ? -19.089 5.320 16.828 1.00 84.12 94 ILE A C 1
ATOM 784 O O . ILE A 1 94 ? -19.611 5.307 17.938 1.00 84.12 94 ILE A O 1
ATOM 788 N N . ARG A 1 95 ? -19.784 5.662 15.732 1.00 85.12 95 ARG A N 1
ATOM 789 C CA . ARG A 1 95 ? -21.207 6.044 15.788 1.00 85.12 95 ARG A CA 1
ATOM 790 C C . ARG A 1 95 ? -22.086 4.951 16.394 1.00 85.12 95 ARG A C 1
ATOM 792 O O . ARG A 1 95 ? -22.942 5.271 17.212 1.00 85.12 95 ARG A O 1
ATOM 799 N N . ARG A 1 96 ? -21.861 3.682 16.033 1.00 86.94 96 ARG A N 1
ATOM 800 C CA . ARG A 1 96 ? -22.575 2.543 16.635 1.00 86.94 96 ARG A CA 1
ATOM 801 C C . ARG A 1 96 ? -22.290 2.412 18.129 1.00 86.94 96 ARG A C 1
ATOM 803 O O . ARG A 1 96 ? -23.238 2.377 18.899 1.00 86.94 96 ARG A O 1
ATOM 810 N N . LEU A 1 97 ? -21.022 2.437 18.540 1.00 85.19 97 LEU A N 1
ATOM 811 C CA . LEU A 1 97 ? -20.637 2.352 19.955 1.00 85.19 97 LEU A CA 1
ATOM 812 C C . LEU A 1 97 ? -21.199 3.507 20.789 1.00 85.19 97 LEU A C 1
ATOM 814 O O . LEU A 1 97 ? -21.668 3.295 21.904 1.00 85.19 97 LEU A O 1
ATOM 818 N N . VAL A 1 98 ? -21.171 4.732 20.254 1.00 88.88 98 VAL A N 1
ATOM 819 C CA . VAL A 1 98 ? -21.773 5.898 20.909 1.00 88.88 98 VAL A CA 1
ATOM 820 C C . VAL A 1 98 ? -23.274 5.693 21.060 1.00 88.88 98 VAL A C 1
ATOM 822 O O . VAL A 1 98 ? -23.780 5.906 22.157 1.00 88.88 98 VAL A O 1
ATOM 825 N N . HIS A 1 99 ? -23.962 5.236 20.007 1.00 88.38 99 HIS A N 1
ATOM 826 C CA . HIS A 1 99 ? -25.399 4.979 20.057 1.00 88.38 99 HIS A CA 1
ATOM 827 C C . HIS A 1 99 ? -25.755 3.889 21.080 1.00 88.38 99 HIS A C 1
ATOM 829 O O . HIS A 1 99 ? -26.600 4.121 21.940 1.00 88.38 99 HIS A O 1
ATOM 835 N N . GLU A 1 100 ? -25.051 2.755 21.059 1.00 85.19 100 GLU A N 1
ATOM 836 C CA . GLU A 1 100 ? -25.214 1.658 22.023 1.00 85.19 100 GLU A CA 1
ATOM 837 C C . GLU A 1 100 ? -24.951 2.116 23.468 1.00 85.19 100 GLU A C 1
ATOM 839 O O . GLU A 1 100 ? -25.688 1.771 24.391 1.00 85.19 100 GLU A O 1
ATOM 844 N N . ARG A 1 101 ? -23.922 2.943 23.694 1.00 83.62 101 ARG A N 1
ATOM 845 C CA . ARG A 1 101 ? -23.637 3.490 25.026 1.00 83.62 101 ARG A CA 1
ATOM 846 C C . ARG A 1 101 ? -24.705 4.483 25.476 1.00 83.62 101 ARG A C 1
ATOM 848 O O . ARG A 1 101 ? -25.056 4.476 26.653 1.00 83.62 101 ARG A O 1
ATOM 855 N N . THR A 1 102 ? -25.226 5.322 24.578 1.00 85.06 102 THR A N 1
ATOM 856 C CA . THR A 1 102 ? -26.349 6.209 24.912 1.00 85.06 102 THR A CA 1
ATOM 857 C C . THR A 1 102 ? -27.600 5.420 25.263 1.00 85.06 102 THR A C 1
ATOM 859 O O . THR A 1 102 ? -28.197 5.723 26.289 1.00 85.06 102 THR A O 1
ATOM 862 N N . THR A 1 103 ? -27.942 4.365 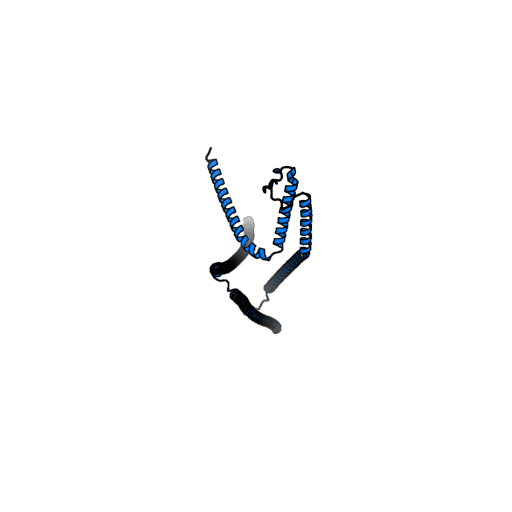24.517 1.00 86.56 103 THR A N 1
ATOM 863 C CA . THR A 1 103 ? -29.112 3.534 24.839 1.00 86.56 103 THR A CA 1
ATOM 864 C C . THR A 1 103 ? -28.946 2.828 26.184 1.00 86.56 103 THR A C 1
ATOM 866 O O . THR A 1 103 ? -29.867 2.834 26.988 1.00 86.56 103 THR A O 1
ATOM 869 N N . LEU A 1 104 ? -27.748 2.313 26.498 1.00 86.81 104 LEU A N 1
ATOM 870 C CA . LEU A 1 104 ? -27.478 1.706 27.809 1.00 86.81 104 LEU A CA 1
ATOM 871 C C . LEU A 1 104 ? -27.606 2.714 28.962 1.00 86.81 104 LEU A C 1
ATOM 873 O O . LEU A 1 104 ? -28.141 2.383 30.016 1.00 86.81 104 LEU A O 1
ATOM 877 N N . LEU A 1 105 ? -27.121 3.947 28.781 1.00 86.06 105 LEU A N 1
ATOM 878 C CA . LEU A 1 105 ? -27.271 5.001 29.788 1.00 86.06 105 LEU A CA 1
ATOM 879 C C . LEU A 1 105 ? -28.732 5.435 29.949 1.00 86.06 105 LEU A C 1
ATOM 881 O O . LEU A 1 105 ? -29.158 5.711 31.068 1.00 86.06 105 LEU A O 1
ATOM 885 N N . GLU A 1 106 ? -29.495 5.493 28.858 1.00 89.06 106 GLU A N 1
ATOM 886 C CA . GLU A 1 106 ? -30.934 5.764 28.886 1.00 89.06 106 GLU A CA 1
ATOM 887 C C . GLU A 1 106 ? -31.701 4.656 29.621 1.00 89.06 106 GLU A C 1
ATOM 889 O O . GLU A 1 106 ? -32.552 4.971 30.456 1.00 89.06 106 GLU A O 1
ATOM 894 N N . ASP A 1 107 ? -31.351 3.387 29.396 1.00 89.69 107 ASP A N 1
ATOM 895 C CA . ASP A 1 107 ? -31.936 2.230 30.081 1.00 89.69 107 ASP A CA 1
ATOM 896 C C . ASP A 1 107 ? -31.613 2.224 31.584 1.00 89.69 107 ASP A C 1
ATOM 898 O O . ASP A 1 107 ? -32.511 2.050 32.412 1.00 89.69 107 ASP A O 1
ATOM 902 N N . GLU A 1 108 ? -30.355 2.471 31.968 1.00 87.62 108 GLU A N 1
ATOM 903 C CA . GLU A 1 108 ? -29.963 2.588 33.382 1.00 87.62 108 GLU A CA 1
ATOM 904 C C . GLU A 1 108 ? -30.627 3.799 34.054 1.00 87.62 108 GLU A C 1
ATOM 906 O O . GLU A 1 108 ? -31.035 3.728 35.215 1.00 87.62 108 GLU A O 1
ATOM 911 N N . LEU A 1 109 ? -30.821 4.903 33.327 1.00 88.94 109 LEU A N 1
ATOM 912 C CA . LEU A 1 109 ? -31.555 6.063 33.830 1.00 88.94 109 LEU A CA 1
ATOM 913 C C . LEU A 1 109 ? -33.049 5.756 33.998 1.00 88.94 109 LEU A C 1
ATOM 915 O O . LEU A 1 109 ? -33.650 6.171 34.992 1.00 88.94 109 LEU A O 1
ATOM 919 N N . ALA A 1 110 ? -33.661 5.020 33.068 1.00 89.25 110 ALA A N 1
ATOM 920 C CA . ALA A 1 110 ? -35.043 4.562 33.183 1.00 89.25 110 ALA A CA 1
ATOM 921 C C . ALA A 1 110 ? -35.219 3.604 34.370 1.00 89.25 110 ALA A C 1
ATOM 923 O O . ALA A 1 110 ? -36.164 3.746 35.147 1.00 89.25 110 ALA A O 1
ATOM 924 N N . LYS A 1 111 ? -34.272 2.685 34.568 1.00 90.19 111 LYS A N 1
ATOM 925 C CA . LYS A 1 111 ? -34.230 1.786 35.723 1.00 90.19 111 LYS A CA 1
ATOM 926 C C . LYS A 1 111 ? -34.064 2.551 37.036 1.00 90.19 111 LYS A C 1
ATOM 928 O O . LYS A 1 111 ? -34.835 2.327 37.961 1.00 90.19 111 LYS A O 1
ATOM 933 N N . GLY A 1 112 ? -33.153 3.524 37.086 1.00 87.31 112 GLY A N 1
ATOM 934 C CA . GLY A 1 112 ? -32.982 4.402 38.243 1.00 87.31 112 GLY A CA 1
ATOM 935 C C . GLY A 1 112 ? -34.246 5.202 38.577 1.00 87.31 112 GLY A C 1
ATOM 936 O O . GLY A 1 112 ? -34.587 5.348 39.748 1.00 87.31 112 GLY A O 1
ATOM 937 N N . LYS A 1 113 ? -34.995 5.672 37.567 1.00 91.06 113 LYS A N 1
ATOM 938 C CA . LYS A 1 113 ? -36.313 6.298 37.775 1.00 91.06 113 LYS A CA 1
ATOM 939 C C . LYS A 1 113 ? -37.324 5.322 38.375 1.00 91.06 113 LYS A C 1
ATOM 941 O O . LYS 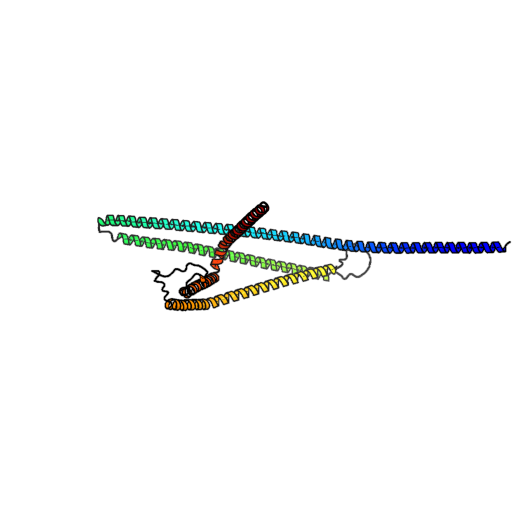A 1 113 ? -37.986 5.681 39.341 1.00 91.06 113 LYS A O 1
ATOM 946 N N . LEU A 1 114 ? -37.406 4.096 37.855 1.00 89.19 114 LEU A N 1
ATOM 947 C CA . LEU A 1 114 ? -38.296 3.063 38.397 1.00 89.19 114 LEU A CA 1
ATOM 948 C C . LEU A 1 114 ? -37.951 2.708 39.850 1.00 89.19 114 LEU A C 1
ATOM 950 O O . LEU A 1 114 ? -38.855 2.557 40.668 1.00 89.19 114 LEU A O 1
ATOM 954 N N . ASP A 1 115 ? -36.664 2.621 40.189 1.00 87.94 115 ASP A N 1
ATOM 955 C CA . ASP A 1 115 ? -36.211 2.360 41.558 1.00 87.94 115 ASP A CA 1
ATOM 956 C C . ASP A 1 115 ? -36.565 3.524 42.499 1.00 87.94 115 ASP A C 1
ATOM 958 O O . ASP A 1 115 ? -37.027 3.298 43.619 1.00 87.94 115 ASP A O 1
ATOM 962 N N . LEU A 1 116 ? -36.413 4.774 42.047 1.00 87.12 116 LEU A N 1
ATOM 963 C CA . LEU A 1 116 ? -36.830 5.958 42.806 1.00 87.12 116 LEU A CA 1
ATOM 964 C C . LEU A 1 116 ? -38.348 6.009 43.007 1.00 87.12 116 LEU A C 1
ATOM 966 O O . LEU A 1 116 ? -38.798 6.275 44.122 1.00 87.12 116 LEU A O 1
ATOM 970 N N . ASP A 1 117 ? -39.131 5.711 41.970 1.00 90.25 117 ASP A N 1
ATOM 971 C CA . ASP A 1 117 ? -40.591 5.622 42.056 1.00 90.25 117 ASP A CA 1
ATOM 972 C C . ASP A 1 117 ? -41.018 4.500 43.012 1.00 90.25 117 ASP A C 1
ATOM 974 O O . ASP A 1 117 ? -41.939 4.672 43.814 1.00 90.25 117 ASP A O 1
ATOM 978 N N . TYR A 1 118 ? -40.311 3.368 42.995 1.00 87.56 118 TYR A N 1
ATOM 979 C CA . TYR A 1 118 ? -40.531 2.264 43.923 1.00 87.56 118 TYR A CA 1
ATOM 980 C C . TYR A 1 118 ? -40.196 2.650 45.369 1.00 87.56 118 TYR A 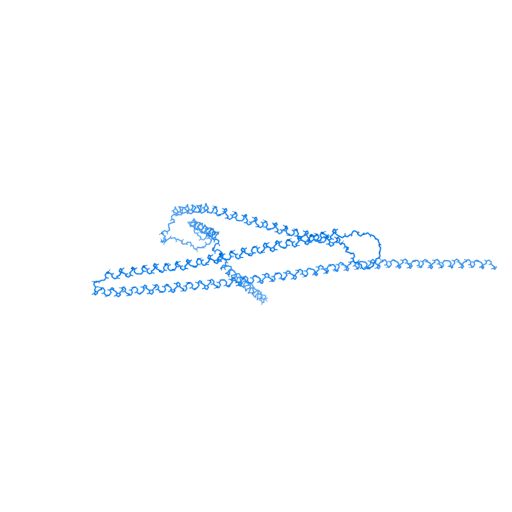C 1
ATOM 982 O O . TYR A 1 118 ? -40.995 2.393 46.269 1.00 87.56 118 TYR A O 1
ATOM 990 N N . ILE A 1 119 ? -39.068 3.324 45.612 1.00 84.25 119 ILE A N 1
ATOM 991 C CA . ILE A 1 119 ? -38.708 3.852 46.937 1.00 84.25 119 ILE A CA 1
ATOM 992 C C . ILE A 1 119 ? -39.754 4.871 47.402 1.00 84.25 119 ILE A C 1
ATOM 994 O O . ILE A 1 119 ? -40.207 4.802 48.544 1.00 84.25 119 ILE A O 1
ATOM 998 N N . ALA A 1 120 ? -40.198 5.778 46.530 1.00 87.62 120 ALA A N 1
ATOM 999 C CA . ALA A 1 120 ? -41.256 6.736 46.839 1.00 87.62 120 ALA A CA 1
ATOM 1000 C C . ALA A 1 120 ? -42.586 6.033 47.165 1.00 87.62 120 ALA A C 1
ATOM 1002 O O . ALA A 1 120 ? -43.291 6.421 48.105 1.00 87.62 120 ALA A O 1
ATOM 1003 N N . HIS A 1 121 ? -42.920 4.959 46.447 1.00 86.56 121 HIS A N 1
ATOM 1004 C CA . HIS A 1 121 ? -44.072 4.117 46.748 1.00 86.56 121 HIS A CA 1
ATOM 1005 C C . HIS A 1 121 ? -43.918 3.410 48.104 1.00 86.56 121 HIS A C 1
ATOM 1007 O O . HIS A 1 121 ? -44.846 3.438 48.911 1.00 86.56 121 HIS A O 1
ATOM 1013 N N . ILE A 1 122 ? -42.751 2.835 48.414 1.00 86.44 122 ILE A N 1
ATOM 1014 C CA . ILE A 1 122 ? -42.478 2.240 49.730 1.00 86.44 122 ILE A CA 1
ATOM 1015 C C . ILE A 1 122 ? -42.623 3.294 50.821 1.00 86.44 122 ILE A C 1
ATOM 1017 O O . ILE A 1 122 ? -43.389 3.070 51.745 1.00 86.44 122 ILE A O 1
ATOM 1021 N N . ILE A 1 123 ? -41.968 4.451 50.709 1.00 85.00 123 ILE A N 1
ATOM 1022 C CA . ILE A 1 123 ? -42.032 5.514 51.721 1.00 85.00 123 ILE A CA 1
ATOM 1023 C C . ILE A 1 123 ? -43.472 5.992 51.907 1.00 85.00 123 ILE A C 1
ATOM 1025 O O . ILE A 1 123 ? -43.933 6.135 53.034 1.00 85.00 123 ILE A O 1
ATOM 1029 N N . SER A 1 124 ? -44.217 6.215 50.823 1.00 84.12 124 SER A N 1
ATOM 1030 C CA . SER A 1 124 ? -45.615 6.648 50.919 1.00 84.12 124 SER A CA 1
ATOM 1031 C C . SER A 1 124 ? -46.532 5.562 51.490 1.00 84.12 124 SER A C 1
ATOM 1033 O O . SER A 1 124 ? -47.426 5.877 52.276 1.00 84.12 124 SER A O 1
ATOM 1035 N N . SER A 1 125 ? -46.306 4.291 51.153 1.00 83.56 125 SER A N 1
ATOM 1036 C CA . SER A 1 125 ? -47.048 3.158 51.712 1.00 83.56 125 SER A CA 1
ATOM 1037 C C . SER A 1 125 ? -46.707 2.909 53.184 1.00 83.56 125 SER A C 1
ATOM 1039 O O . SER A 1 125 ? -47.628 2.720 53.972 1.00 83.56 125 SER A O 1
ATOM 1041 N N . ALA A 1 126 ? -45.433 3.016 53.571 1.00 77.50 126 ALA A N 1
ATOM 1042 C CA . ALA A 1 126 ? -44.945 2.938 54.942 1.00 77.50 126 ALA A CA 1
ATOM 1043 C C . ALA A 1 126 ? -45.502 4.093 55.775 1.00 77.50 126 ALA A C 1
ATOM 1045 O O . ALA A 1 126 ? -46.089 3.850 56.817 1.00 77.50 126 ALA A O 1
ATOM 1046 N N . ARG A 1 127 ? -45.471 5.331 55.265 1.00 77.25 127 ARG A N 1
ATOM 1047 C CA . ARG A 1 127 ? -46.063 6.499 55.935 1.00 77.25 127 ARG A CA 1
ATOM 1048 C C . ARG A 1 127 ? -47.583 6.379 56.076 1.00 77.25 127 ARG A C 1
ATOM 1050 O O . ARG A 1 127 ? -48.141 6.745 57.104 1.00 77.25 127 ARG A O 1
ATOM 1057 N N . ARG A 1 128 ? -48.281 5.831 55.068 1.00 75.69 128 ARG A N 1
ATOM 1058 C CA . ARG A 1 128 ? -49.715 5.487 55.176 1.00 75.69 128 ARG A CA 1
ATOM 1059 C C . ARG A 1 128 ? -49.966 4.349 56.163 1.00 75.69 128 ARG A C 1
ATOM 1061 O O . ARG A 1 128 ? -51.031 4.327 56.769 1.00 75.69 128 ARG A O 1
ATOM 1068 N N . GLN A 1 129 ? -49.051 3.392 56.284 1.00 68.44 129 GLN A N 1
ATOM 1069 C CA . GLN A 1 129 ? -49.135 2.316 57.266 1.00 68.44 129 GLN A CA 1
ATOM 1070 C C . GLN A 1 129 ? -48.842 2.824 58.676 1.00 68.44 129 GLN A C 1
ATOM 1072 O O . GLN A 1 129 ? -49.580 2.437 59.563 1.00 68.44 129 GLN A O 1
ATOM 1077 N N . GLU A 1 130 ? -47.888 3.730 58.885 1.00 65.00 130 GLU A N 1
ATOM 1078 C CA . GLU A 1 130 ? -47.643 4.412 60.165 1.00 65.00 130 GLU A CA 1
ATOM 1079 C C . GLU A 1 130 ? -48.878 5.209 60.602 1.00 65.00 130 GLU A C 1
ATOM 1081 O O . GLU A 1 130 ? -49.384 4.995 61.700 1.00 65.00 130 GLU A O 1
ATOM 1086 N N . LEU A 1 131 ? -49.464 6.007 59.697 1.00 63.06 131 LEU A N 1
ATOM 1087 C CA . LEU A 1 131 ? -50.731 6.719 59.934 1.00 63.06 131 LEU A CA 1
ATOM 1088 C C . LEU A 1 131 ? -51.910 5.772 60.245 1.00 63.06 131 LEU A C 1
ATOM 1090 O O . LEU A 1 131 ? -52.845 6.151 60.944 1.00 63.06 131 LEU A O 1
ATOM 1094 N N . LYS A 1 132 ? -51.889 4.533 59.731 1.00 57.81 132 LYS A N 1
ATOM 1095 C CA . LYS A 1 132 ? -52.891 3.496 60.046 1.00 57.81 132 LYS A CA 1
ATOM 1096 C C . LYS A 1 132 ? -52.551 2.701 61.315 1.00 57.81 132 LYS A C 1
ATOM 1098 O O . LYS A 1 132 ? -53.467 2.287 62.018 1.00 57.81 132 LYS A O 1
ATOM 1103 N N . GLN A 1 133 ? -51.273 2.515 61.644 1.00 48.50 133 GLN A N 1
ATOM 1104 C CA . GLN A 1 133 ? -50.784 1.847 62.857 1.00 48.50 133 GLN A CA 1
ATOM 1105 C C . GLN A 1 133 ? -50.964 2.719 64.102 1.00 48.50 133 GLN A C 1
ATOM 1107 O O . GLN A 1 133 ? -51.214 2.174 65.174 1.00 48.50 133 GLN A O 1
ATOM 1112 N N . GLU A 1 134 ? -50.981 4.048 63.959 1.00 49.47 134 GLU A N 1
ATOM 1113 C CA . GLU A 1 134 ? -51.494 4.962 64.991 1.00 49.47 134 GLU A CA 1
ATOM 1114 C C . GLU A 1 134 ? -52.971 4.694 65.334 1.00 49.47 134 GLU A C 1
ATOM 1116 O O . GLU A 1 134 ? -53.442 5.098 66.394 1.00 49.47 134 GLU A O 1
ATOM 1121 N N . THR A 1 135 ? -53.691 3.941 64.490 1.00 48.72 135 THR A N 1
ATOM 1122 C CA . THR A 1 135 ? -55.087 3.552 64.726 1.00 48.72 135 THR A CA 1
ATOM 1123 C C . THR A 1 135 ? -55.279 2.065 65.065 1.00 48.72 135 THR A C 1
ATOM 1125 O O . THR A 1 135 ? -56.320 1.731 65.617 1.00 48.72 135 THR A O 1
ATOM 1128 N N . GLN A 1 136 ? -54.326 1.153 64.816 1.00 47.06 136 GLN A N 1
ATOM 1129 C CA . GLN A 1 136 ? -54.495 -0.280 65.128 1.00 47.06 1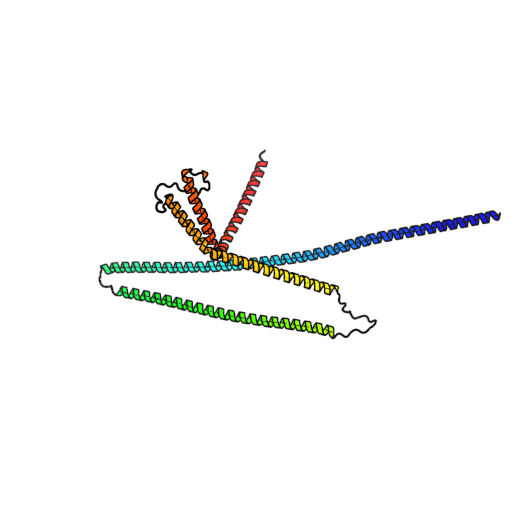36 GLN A CA 1
ATOM 1130 C C . GLN A 1 136 ? -53.153 -1.036 65.206 1.00 47.06 136 GLN A C 1
ATOM 1132 O O . GLN A 1 136 ? -52.481 -1.277 64.202 1.00 47.06 136 GLN A O 1
ATOM 1137 N N . ARG A 1 137 ? -52.788 -1.460 66.423 1.00 45.59 137 ARG A N 1
ATOM 1138 C CA . ARG A 1 137 ? -51.711 -2.422 66.710 1.00 45.59 137 ARG A CA 1
ATOM 1139 C C . ARG A 1 137 ? -52.187 -3.841 66.390 1.00 45.59 137 ARG A C 1
ATOM 1141 O O . ARG A 1 137 ? -52.727 -4.464 67.291 1.00 45.59 137 ARG A O 1
ATOM 1148 N N . GLU A 1 138 ? -52.008 -4.351 65.165 1.00 49.00 138 GLU A N 1
ATOM 1149 C CA . GLU A 1 138 ? -52.196 -5.796 64.887 1.00 49.00 138 GLU A CA 1
ATOM 1150 C C . GLU A 1 138 ? -51.744 -6.271 63.477 1.00 49.00 138 GLU A C 1
ATOM 1152 O O . GLU A 1 138 ? -52.491 -6.953 62.790 1.00 49.00 138 GLU A O 1
ATOM 1157 N N . THR A 1 139 ? -50.533 -5.968 62.972 1.00 53.34 139 THR A N 1
ATOM 1158 C CA . THR A 1 139 ? -50.092 -6.549 61.669 1.00 53.34 139 THR A CA 1
ATOM 1159 C C . THR A 1 139 ? -48.580 -6.799 61.532 1.00 53.34 139 THR A C 1
ATOM 1161 O O .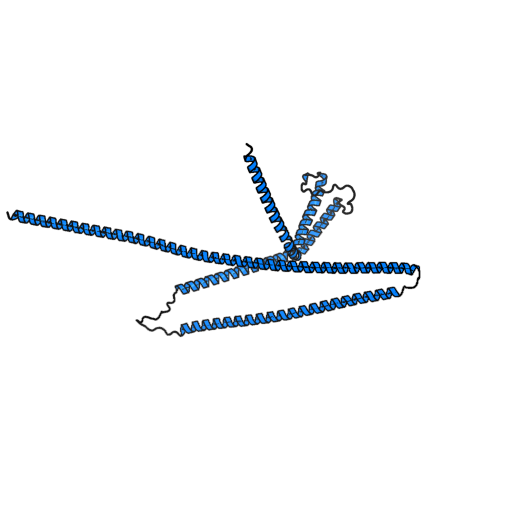 THR A 1 139 ? -47.942 -6.260 60.631 1.00 53.34 139 THR A O 1
ATOM 1164 N N . ASP A 1 140 ? -47.998 -7.674 62.357 1.00 52.09 140 ASP A N 1
ATOM 1165 C CA . ASP A 1 140 ? -46.582 -8.091 62.227 1.00 52.09 140 ASP A CA 1
ATOM 1166 C C . ASP A 1 140 ? -46.359 -9.366 61.379 1.00 52.09 140 ASP A C 1
ATOM 1168 O O . ASP A 1 140 ? -45.219 -9.746 61.099 1.00 52.09 140 ASP A O 1
ATOM 1172 N N . GLN A 1 141 ? -47.424 -10.046 60.930 1.00 52.47 141 GLN A N 1
ATOM 1173 C CA . GLN A 1 141 ? -47.301 -11.262 60.103 1.00 52.47 141 GLN A CA 1
ATOM 1174 C C . GLN A 1 141 ? -47.319 -11.012 58.583 1.00 52.47 141 GLN A C 1
ATOM 1176 O O . GLN A 1 141 ? -46.675 -11.759 57.847 1.00 52.47 141 GLN A O 1
ATOM 1181 N N . ASN A 1 142 ? -47.976 -9.951 58.097 1.00 53.56 142 ASN A N 1
ATOM 1182 C CA . ASN A 1 142 ? -48.102 -9.679 56.653 1.00 53.56 142 ASN A CA 1
ATOM 1183 C C . ASN A 1 142 ? -46.849 -9.049 56.017 1.00 53.56 142 ASN A C 1
ATOM 1185 O O . ASN A 1 142 ? -46.611 -9.188 54.819 1.00 53.56 142 ASN A O 1
ATOM 1189 N N . THR A 1 143 ? -46.008 -8.379 56.801 1.00 54.69 143 THR A N 1
ATOM 1190 C CA . THR A 1 143 ? -44.751 -7.788 56.314 1.00 54.69 143 THR A CA 1
ATOM 1191 C C . THR A 1 143 ? -43.690 -8.860 56.043 1.00 54.69 143 THR A C 1
ATOM 1193 O O . THR A 1 143 ? -42.947 -8.772 55.065 1.00 54.69 143 THR A O 1
ATOM 1196 N N . LYS A 1 144 ? -43.664 -9.938 56.841 1.00 56.62 144 LYS A N 1
ATOM 1197 C CA . LYS A 1 144 ? -42.714 -11.055 56.682 1.00 56.62 144 LYS A CA 1
ATOM 1198 C C . LYS A 1 144 ? -42.995 -11.931 55.452 1.00 56.62 144 LYS A C 1
ATOM 1200 O O . LYS A 1 144 ? -42.053 -12.479 54.882 1.00 56.62 144 LYS A O 1
ATOM 1205 N N . SER A 1 145 ? -44.253 -12.061 55.022 1.00 58.34 145 SER A N 1
ATOM 1206 C CA . SER A 1 145 ? -44.621 -12.792 53.797 1.00 58.34 145 SER A CA 1
ATOM 1207 C C . SER A 1 145 ? -44.314 -11.985 52.528 1.00 58.34 145 SER A C 1
ATOM 1209 O O . SER A 1 145 ? -43.797 -12.544 51.562 1.00 58.34 145 SER A O 1
ATOM 1211 N N . SER A 1 146 ? -44.524 -10.664 52.553 1.00 67.38 146 SER A N 1
ATOM 1212 C CA . SER A 1 146 ? -44.226 -9.775 51.420 1.00 67.38 146 SER A CA 1
ATOM 1213 C C . SER A 1 146 ? -42.732 -9.721 51.077 1.00 67.38 146 SER A C 1
ATOM 1215 O O . SER A 1 146 ? -42.369 -9.754 49.903 1.00 67.38 146 SER A O 1
ATOM 1217 N N . VAL A 1 147 ? -41.850 -9.682 52.083 1.00 69.31 147 VAL A N 1
ATOM 1218 C CA . VAL A 1 147 ? -40.390 -9.667 51.861 1.00 69.31 147 VAL A CA 1
ATOM 1219 C C . VAL A 1 147 ? -39.892 -11.010 51.317 1.00 69.31 147 VAL A C 1
ATOM 1221 O O . VAL A 1 147 ? -39.031 -11.033 50.440 1.00 69.31 147 VAL A O 1
ATOM 1224 N N . LYS A 1 148 ? -40.457 -12.137 51.773 1.00 72.06 148 LYS A N 1
ATOM 1225 C CA . LYS A 1 148 ? -40.121 -13.466 51.233 1.00 72.06 148 LYS A CA 1
ATOM 1226 C C . LYS A 1 148 ? -40.487 -13.603 49.755 1.00 72.06 148 LYS A C 1
ATOM 1228 O O . LYS A 1 148 ? -39.663 -14.090 48.989 1.00 72.06 148 LYS A O 1
ATOM 1233 N N . ASN A 1 149 ? -41.670 -13.137 49.355 1.00 75.31 149 ASN A N 1
ATOM 1234 C CA . ASN A 1 149 ? -42.094 -13.184 47.954 1.00 75.31 149 ASN A CA 1
ATOM 1235 C C . ASN A 1 149 ? -41.185 -12.328 47.056 1.00 75.31 149 ASN A C 1
ATOM 1237 O O . ASN A 1 149 ? -40.802 -12.777 45.982 1.00 75.31 149 ASN A O 1
ATOM 1241 N N . LEU A 1 150 ? -40.760 -11.152 47.530 1.00 76.50 150 LEU A N 1
ATOM 1242 C CA . LEU A 1 150 ? -39.843 -10.275 46.795 1.00 76.50 150 LEU A CA 1
ATOM 1243 C C . LEU A 1 150 ? -38.449 -10.900 46.612 1.00 76.50 150 LEU A C 1
ATOM 1245 O O . LEU A 1 150 ? -37.870 -10.834 45.530 1.00 76.50 150 LEU A O 1
ATOM 1249 N N . VAL A 1 151 ? -37.902 -11.531 47.657 1.00 81.75 151 VAL A N 1
ATOM 1250 C CA . VAL A 1 151 ? -36.612 -12.239 47.561 1.00 81.75 151 VAL A CA 1
ATOM 1251 C C . VAL A 1 151 ? -36.704 -13.389 46.559 1.00 81.75 151 VAL A C 1
ATOM 1253 O O . VAL A 1 151 ? -35.786 -13.566 45.758 1.00 81.75 151 VAL A O 1
ATOM 1256 N N . GLN A 1 152 ? -37.815 -14.128 46.569 1.00 83.94 152 GLN A N 1
ATOM 1257 C CA . GLN A 1 152 ? -38.065 -15.206 45.618 1.00 83.94 152 GLN A CA 1
ATOM 1258 C C . GLN A 1 152 ? -38.131 -14.672 44.178 1.00 83.94 152 GLN A C 1
ATOM 1260 O O . GLN A 1 152 ? -37.449 -15.186 43.299 1.00 83.94 152 GLN A O 1
ATOM 1265 N N . GLU A 1 153 ? -38.851 -13.572 43.951 1.00 82.06 153 GLU A N 1
ATOM 1266 C CA . GLU A 1 153 ? -39.003 -12.964 42.626 1.00 82.06 153 GLU A CA 1
ATOM 1267 C C . GLU A 1 153 ? -37.671 -12.431 42.067 1.00 82.06 153 GLU A C 1
ATOM 1269 O O . GLU A 1 153 ? -37.368 -12.612 40.885 1.00 82.06 153 GLU A O 1
ATOM 1274 N N . ILE A 1 154 ? -36.819 -11.846 42.918 1.00 80.12 154 ILE A N 1
ATOM 1275 C CA . ILE A 1 154 ? -35.461 -11.419 42.540 1.00 80.12 154 ILE A CA 1
ATOM 1276 C C . ILE A 1 154 ? -34.583 -12.625 42.188 1.00 80.12 154 ILE A C 1
ATOM 1278 O O . ILE A 1 154 ? -33.817 -12.564 41.223 1.00 80.12 154 ILE A O 1
ATOM 1282 N N . GLN A 1 155 ? -34.670 -13.718 42.952 1.00 85.56 155 GLN A N 1
ATOM 1283 C CA . GLN A 1 155 ? -33.925 -14.944 42.657 1.00 85.56 155 GLN A CA 1
ATOM 1284 C C . GLN A 1 155 ? -34.381 -15.571 41.335 1.00 85.56 155 GLN A C 1
ATOM 1286 O O . GLN A 1 155 ? -33.537 -15.942 40.519 1.00 85.56 155 GLN A O 1
ATOM 1291 N N . ASP A 1 156 ? -35.687 -15.611 41.080 1.00 86.38 156 ASP A N 1
ATOM 1292 C CA . ASP A 1 156 ? -36.256 -16.151 39.844 1.00 86.38 156 ASP A CA 1
ATOM 1293 C C . ASP A 1 156 ? -35.946 -15.270 38.626 1.00 86.38 156 ASP A C 1
ATOM 1295 O O . ASP A 1 156 ? -35.805 -15.774 37.510 1.00 86.38 156 ASP A O 1
ATOM 1299 N N . ARG A 1 157 ? -35.813 -13.950 38.810 1.00 86.44 157 ARG A N 1
ATOM 1300 C CA . ARG A 1 157 ? -35.363 -13.037 37.748 1.00 86.44 157 ARG A CA 1
ATOM 1301 C C . ARG A 1 157 ? -33.893 -13.273 37.403 1.00 86.44 157 ARG A C 1
ATOM 1303 O O . ARG A 1 157 ? -33.580 -13.473 36.238 1.00 86.44 157 ARG A O 1
ATOM 1310 N N . ARG A 1 158 ? -33.015 -13.378 38.411 1.00 84.19 158 ARG A N 1
ATOM 1311 C CA . ARG A 1 158 ? -31.593 -13.699 38.185 1.00 84.19 158 ARG A CA 1
ATOM 1312 C C . ARG A 1 158 ? -31.391 -15.064 37.535 1.00 84.19 158 ARG A C 1
ATOM 1314 O O . ARG A 1 158 ? -30.492 -15.199 36.714 1.00 84.19 158 ARG A O 1
ATOM 1321 N N . ARG A 1 159 ? -32.204 -16.066 37.889 1.00 89.88 159 ARG A N 1
ATOM 1322 C CA . ARG A 1 159 ? -32.170 -17.379 37.223 1.00 89.88 159 ARG A CA 1
ATOM 1323 C C . ARG A 1 159 ? -32.510 -17.258 35.743 1.00 89.88 159 ARG A C 1
ATOM 1325 O O . ARG A 1 159 ? -31.744 -17.745 34.925 1.00 89.88 159 ARG A O 1
ATOM 1332 N N . ARG A 1 160 ? -33.581 -16.537 35.399 1.00 91.00 160 ARG A N 1
ATOM 1333 C CA . ARG A 1 160 ? -33.957 -16.293 33.997 1.00 91.00 160 ARG A CA 1
ATOM 1334 C C . ARG A 1 160 ? -32.879 -15.533 33.225 1.00 91.00 160 ARG A C 1
ATOM 1336 O O . ARG A 1 160 ? -32.553 -15.921 32.109 1.00 91.00 160 ARG A O 1
ATOM 1343 N N . ASP A 1 161 ? -32.291 -14.499 33.819 1.00 84.56 161 ASP A N 1
ATOM 1344 C CA . ASP A 1 161 ? -31.211 -13.738 33.178 1.00 84.56 161 ASP A CA 1
ATOM 1345 C C . ASP A 1 161 ? -29.976 -14.621 32.930 1.00 84.56 161 ASP A C 1
ATOM 1347 O O . ASP A 1 161 ? -29.354 -14.549 31.868 1.00 84.56 161 ASP A O 1
ATOM 1351 N N . PHE A 1 162 ? -29.652 -15.504 33.880 1.00 91.12 162 PHE A N 1
ATOM 1352 C CA . PHE A 1 162 ? -28.569 -16.475 33.736 1.00 91.12 162 PHE A CA 1
ATOM 1353 C C . PHE A 1 162 ? -28.864 -17.512 32.643 1.00 91.12 162 PHE A C 1
ATOM 1355 O O . PHE A 1 162 ? -28.002 -17.770 31.809 1.00 91.12 162 PHE A O 1
ATOM 1362 N N . GLU A 1 163 ? -30.083 -18.053 32.588 1.00 91.69 163 GLU A N 1
ATOM 1363 C CA . GLU A 1 163 ? -30.516 -18.998 31.547 1.00 91.69 163 GLU A CA 1
ATOM 1364 C C . GLU A 1 163 ? -30.444 -18.376 30.142 1.00 91.69 163 GLU A C 1
ATOM 1366 O O . GLU A 1 163 ? -29.969 -19.009 29.197 1.00 91.69 163 GLU A O 1
ATOM 1371 N N . VAL A 1 164 ? -30.850 -17.110 29.993 1.00 91.00 164 VAL A N 1
ATOM 1372 C CA . VAL A 1 164 ? -30.747 -16.376 28.719 1.00 91.00 164 VAL A CA 1
ATOM 1373 C C . VAL A 1 164 ? -29.283 -16.131 28.340 1.00 91.00 164 VAL A C 1
ATOM 1375 O O . VAL A 1 164 ? -28.906 -16.298 27.175 1.00 91.00 164 VAL A O 1
ATOM 1378 N N . ALA A 1 165 ? -28.435 -15.765 29.304 1.00 85.94 165 ALA A N 1
ATOM 1379 C CA . ALA A 1 165 ? -27.003 -15.593 29.073 1.00 85.94 165 ALA A CA 1
ATOM 1380 C C . ALA A 1 165 ? -26.324 -16.915 28.674 1.00 85.94 165 ALA A C 1
ATOM 1382 O O . ALA A 1 165 ? -25.515 -16.931 27.742 1.00 85.94 165 ALA A O 1
ATOM 1383 N N . GLU A 1 166 ? -26.692 -18.027 29.313 1.00 90.44 166 GLU A N 1
ATOM 1384 C CA . GLU A 1 166 ? -26.199 -19.363 28.981 1.00 90.44 166 GLU A CA 1
ATOM 1385 C C . GLU A 1 166 ? -26.622 -19.777 27.565 1.00 90.44 166 GLU A C 1
ATOM 1387 O O . GLU A 1 166 ? -25.782 -20.209 26.772 1.00 90.44 166 GLU A O 1
ATOM 1392 N N . ALA A 1 167 ? -27.890 -19.571 27.196 1.00 91.19 167 ALA A N 1
ATOM 1393 C CA . ALA A 1 167 ? -28.383 -19.859 25.851 1.00 91.19 167 ALA A CA 1
ATOM 1394 C C . ALA A 1 167 ? -27.635 -19.049 24.775 1.00 91.19 167 ALA A C 1
ATOM 1396 O O . ALA A 1 167 ? -27.231 -19.598 23.745 1.00 91.19 167 ALA A O 1
ATOM 1397 N N . ASN A 1 168 ? -27.377 -17.762 25.032 1.00 89.62 168 ASN A N 1
ATOM 1398 C CA . ASN A 1 168 ? -26.596 -16.904 24.139 1.00 89.62 168 ASN A CA 1
ATOM 1399 C C . ASN A 1 168 ? -25.135 -17.353 24.026 1.00 89.62 168 ASN A C 1
ATOM 1401 O O . ASN A 1 168 ? -24.569 -17.358 22.929 1.00 89.62 168 ASN A O 1
ATOM 1405 N N . PHE A 1 169 ? -24.519 -17.757 25.137 1.00 88.44 169 PHE A N 1
ATOM 1406 C CA . PHE A 1 169 ? -23.162 -18.294 25.130 1.00 88.44 169 PHE A CA 1
ATOM 1407 C C . PHE A 1 169 ? -23.082 -19.590 24.314 1.00 88.44 169 PHE A C 1
ATOM 1409 O O . PHE A 1 169 ? -22.234 -19.714 23.428 1.00 88.44 169 PHE A O 1
ATOM 1416 N N . GLN A 1 170 ? -24.011 -20.524 24.532 1.00 92.19 170 GLN A N 1
ATOM 1417 C CA . GLN A 1 170 ? -24.085 -21.763 23.759 1.00 92.19 170 GLN A CA 1
ATOM 1418 C C . GLN A 1 170 ? -24.311 -21.492 22.262 1.00 92.19 170 GLN A C 1
ATOM 1420 O O . GLN A 1 170 ? -23.692 -22.148 21.422 1.00 92.19 170 GLN A O 1
ATOM 1425 N N . ALA A 1 171 ? -25.141 -20.506 21.904 1.00 90.19 171 ALA A N 1
ATOM 1426 C CA . ALA A 1 171 ? -25.353 -20.107 20.512 1.00 90.19 171 ALA A CA 1
ATOM 1427 C C . ALA A 1 171 ? -24.065 -19.574 19.858 1.00 90.19 171 ALA A C 1
ATOM 1429 O O . ALA A 1 171 ? -23.719 -20.007 18.757 1.00 90.19 171 ALA A O 1
ATOM 1430 N N . ARG A 1 172 ? -23.310 -18.713 20.558 1.00 87.38 172 ARG A N 1
ATOM 1431 C CA . ARG A 1 172 ? -22.005 -18.208 20.090 1.00 87.38 172 ARG A CA 1
ATOM 1432 C C . ARG A 1 172 ? -20.966 -19.319 19.945 1.00 87.38 172 ARG A C 1
ATOM 1434 O O . ARG A 1 172 ? -20.196 -19.330 18.988 1.00 87.38 172 ARG A O 1
ATOM 1441 N N . MET A 1 173 ? -20.959 -20.286 20.859 1.00 89.56 173 MET A N 1
ATOM 1442 C CA . MET A 1 173 ? -20.063 -21.439 20.757 1.00 89.56 173 MET A CA 1
ATOM 1443 C C . MET A 1 173 ? -20.387 -22.309 19.541 1.00 89.56 173 MET A C 1
ATOM 1445 O O . MET A 1 173 ? -19.472 -22.737 18.837 1.00 89.56 173 MET A O 1
ATOM 1449 N N . ARG A 1 174 ? -21.674 -22.528 19.240 1.00 91.75 174 ARG A N 1
ATOM 1450 C CA . ARG A 1 174 ? -22.092 -23.247 18.026 1.00 91.75 174 ARG A CA 1
ATOM 1451 C C . ARG A 1 174 ? -21.720 -22.482 16.755 1.00 91.75 174 ARG A C 1
ATOM 1453 O O . ARG A 1 174 ? -21.213 -23.097 15.822 1.00 91.75 174 ARG A O 1
ATOM 1460 N N . SER A 1 175 ? -21.907 -21.159 16.713 1.00 87.44 175 SER A N 1
ATOM 1461 C CA . SER A 1 175 ? -21.509 -20.362 15.542 1.00 87.44 175 SER A CA 1
ATOM 1462 C C . SER A 1 175 ? -19.997 -20.388 15.319 1.00 87.44 175 SER A C 1
ATOM 1464 O O . SER A 1 175 ? -19.556 -20.564 14.188 1.00 87.44 175 SER A O 1
ATOM 1466 N N . PHE A 1 176 ? -19.203 -20.308 16.390 1.00 89.69 176 PHE A N 1
ATOM 1467 C CA . PHE A 1 176 ? -17.747 -20.423 16.308 1.00 89.69 176 PHE A CA 1
ATOM 1468 C C . PHE A 1 176 ? -17.297 -21.805 15.808 1.00 89.69 176 PHE A C 1
ATOM 1470 O O . PHE A 1 176 ? -16.383 -21.909 14.992 1.00 89.69 176 PHE A O 1
ATOM 1477 N N . GLN A 1 177 ? -17.949 -22.883 16.258 1.00 90.38 177 GLN A N 1
ATOM 1478 C CA . GLN A 1 177 ? -17.669 -24.235 15.763 1.00 90.38 177 GLN A CA 1
ATOM 1479 C C . GLN A 1 177 ? -17.967 -24.366 14.265 1.00 90.38 177 GLN A C 1
ATOM 1481 O O . GLN A 1 177 ? -17.132 -24.888 13.527 1.00 90.38 177 GLN A O 1
ATOM 1486 N N . LEU A 1 178 ? -19.102 -23.834 13.802 1.00 91.81 178 LEU A N 1
ATOM 1487 C CA . LEU A 1 178 ? -19.438 -23.808 12.377 1.00 91.81 178 LEU A CA 1
ATOM 1488 C C . LEU A 1 178 ? -18.417 -22.995 11.573 1.00 91.81 178 LEU A C 1
ATOM 1490 O O . LEU A 1 178 ? -17.943 -23.457 10.537 1.00 91.81 178 LEU A O 1
ATOM 1494 N N . GLU A 1 179 ? -18.016 -21.820 12.059 1.00 90.44 179 GLU A N 1
ATOM 1495 C CA . GLU A 1 179 ? -17.002 -20.994 11.400 1.00 90.44 179 GLU A CA 1
ATOM 1496 C C . GLU A 1 179 ? -15.658 -21.731 11.303 1.00 90.44 179 GLU A C 1
ATOM 1498 O O . GLU A 1 179 ? -15.084 -21.834 10.215 1.00 90.44 179 GLU A O 1
ATOM 1503 N N . LYS A 1 180 ? -15.210 -22.362 12.394 1.00 93.81 180 LYS A N 1
ATOM 1504 C CA . LYS A 1 180 ? -14.015 -23.217 12.412 1.00 93.81 180 LYS A CA 1
ATOM 1505 C C . LYS A 1 180 ? -14.092 -24.331 11.362 1.00 93.81 180 LYS A C 1
ATOM 1507 O O . LYS A 1 180 ? -13.114 -24.570 10.653 1.00 93.81 180 LYS A O 1
ATOM 1512 N N . GLU A 1 181 ? -15.233 -25.005 11.233 1.00 93.44 181 GLU A N 1
ATOM 1513 C CA . GLU A 1 181 ? -15.433 -26.043 10.215 1.00 93.44 181 GLU A CA 1
ATOM 1514 C C . GLU A 1 181 ? -15.398 -25.480 8.789 1.00 93.44 181 GLU A C 1
ATOM 1516 O O . GLU A 1 181 ? -14.791 -26.089 7.904 1.00 93.44 181 GLU A O 1
ATOM 1521 N N . THR A 1 182 ? -15.999 -24.310 8.547 1.00 89.81 182 THR A N 1
ATOM 1522 C CA . THR A 1 182 ? -15.948 -23.660 7.225 1.00 89.81 182 THR A CA 1
ATOM 1523 C C . THR A 1 182 ? -14.527 -23.249 6.845 1.00 89.81 182 THR A C 1
ATOM 1525 O O . THR A 1 182 ? -14.112 -23.472 5.706 1.00 89.81 182 THR A O 1
ATOM 1528 N N . LEU A 1 183 ? -13.744 -22.730 7.795 1.00 87.94 183 LEU A N 1
ATOM 1529 C CA . LEU A 1 183 ? -12.336 -22.397 7.585 1.00 87.94 183 LEU A CA 1
ATOM 1530 C C . LEU A 1 183 ? -11.500 -23.652 7.318 1.00 87.94 183 LEU A C 1
ATOM 1532 O O . LEU A 1 183 ? -10.679 -23.657 6.401 1.00 87.94 183 LEU A O 1
ATOM 1536 N N . ALA A 1 184 ? -11.753 -24.747 8.040 1.00 90.31 184 ALA A N 1
ATOM 1537 C CA . ALA A 1 184 ? -11.087 -26.022 7.789 1.00 90.31 184 ALA A CA 1
ATOM 1538 C C . ALA A 1 184 ? -11.403 -26.587 6.389 1.00 90.31 184 ALA A C 1
ATOM 1540 O O . ALA A 1 184 ? -10.513 -27.140 5.740 1.00 90.31 184 ALA A O 1
ATOM 1541 N N . LYS A 1 185 ? -12.641 -26.430 5.892 1.00 93.44 185 LYS A N 1
ATOM 1542 C CA . LYS A 1 185 ? -13.011 -26.802 4.512 1.00 93.44 185 LYS A CA 1
ATOM 1543 C C . LYS A 1 185 ? -12.262 -25.954 3.481 1.00 93.44 185 LYS A C 1
ATOM 1545 O O . LYS A 1 185 ? -11.605 -26.524 2.614 1.00 93.44 185 LYS A O 1
ATOM 1550 N N . LYS A 1 186 ? -12.254 -24.624 3.638 1.00 90.62 186 LYS A N 1
ATOM 1551 C CA . LYS A 1 186 ? -11.511 -23.707 2.751 1.00 90.62 186 LYS A CA 1
ATOM 1552 C C . LYS A 1 186 ? -10.010 -24.009 2.720 1.00 90.62 186 LYS A C 1
ATOM 1554 O O . LYS A 1 186 ? -9.396 -23.991 1.658 1.00 90.62 186 LYS A O 1
ATOM 1559 N N . ALA A 1 187 ? -9.412 -24.332 3.868 1.00 87.94 187 ALA A N 1
ATOM 1560 C CA . ALA A 1 187 ? -8.000 -24.707 3.941 1.00 87.94 187 ALA A CA 1
ATOM 1561 C C . ALA A 1 187 ? -7.700 -26.001 3.161 1.00 87.94 187 ALA A C 1
ATOM 1563 O O . ALA A 1 187 ? -6.710 -26.064 2.430 1.00 87.94 187 ALA A O 1
ATOM 1564 N N . LYS A 1 188 ? -8.572 -27.016 3.260 1.00 93.69 188 LYS A N 1
ATOM 1565 C CA . LYS A 1 188 ? -8.451 -28.254 2.470 1.00 93.69 188 LYS A CA 1
ATOM 1566 C C . LYS A 1 188 ? -8.608 -27.992 0.973 1.00 93.69 188 LYS A C 1
ATOM 1568 O O . LYS A 1 188 ? -7.825 -28.516 0.187 1.00 93.69 188 LYS A O 1
ATOM 1573 N N . GLU A 1 189 ? -9.575 -27.166 0.578 1.00 91.50 189 GLU A N 1
ATOM 1574 C CA . GLU A 1 189 ? -9.767 -26.769 -0.822 1.00 91.50 189 GLU A CA 1
ATOM 1575 C C . GLU A 1 189 ? -8.519 -26.076 -1.382 1.00 91.50 189 GLU A C 1
ATOM 1577 O O . GLU A 1 189 ? -8.032 -26.465 -2.442 1.00 91.50 189 GLU A O 1
ATOM 1582 N N . LEU A 1 190 ? -7.934 -25.131 -0.637 1.00 89.00 190 LEU A N 1
ATOM 1583 C CA . LEU A 1 190 ? -6.676 -24.471 -1.007 1.00 89.00 190 LEU A CA 1
ATOM 1584 C C . LEU A 1 190 ? -5.499 -25.449 -1.128 1.00 89.00 190 LEU A C 1
ATOM 1586 O O . LEU A 1 190 ? -4.649 -25.304 -2.007 1.00 89.00 190 LEU A O 1
ATOM 1590 N N . GLN A 1 191 ? -5.431 -26.461 -0.264 1.00 88.44 191 GLN A N 1
ATOM 1591 C CA . GLN A 1 191 ? -4.394 -27.485 -0.359 1.00 88.44 191 GLN A CA 1
ATOM 1592 C C . GLN A 1 191 ? -4.550 -28.326 -1.635 1.00 88.44 191 GLN A C 1
ATOM 1594 O O . GLN A 1 191 ? -3.558 -28.575 -2.324 1.00 88.44 191 GLN A O 1
ATOM 1599 N N . VAL A 1 192 ? -5.780 -28.718 -1.981 1.00 92.56 192 VAL A N 1
ATOM 1600 C CA . VAL A 1 192 ? -6.078 -29.482 -3.204 1.00 92.56 192 VAL A CA 1
ATOM 1601 C C . VAL A 1 192 ? -5.787 -28.654 -4.456 1.00 92.56 192 VAL A C 1
ATOM 1603 O O . VAL A 1 192 ? -5.158 -29.158 -5.388 1.00 92.56 192 VAL A O 1
ATOM 1606 N N . THR A 1 193 ? -6.180 -27.377 -4.492 1.00 88.38 193 THR A N 1
ATOM 1607 C CA . THR A 1 193 ? -5.890 -26.502 -5.641 1.00 88.38 193 THR A CA 1
ATOM 1608 C C . THR A 1 193 ? -4.391 -26.285 -5.813 1.00 88.38 193 THR A C 1
ATOM 1610 O O . THR A 1 193 ? -3.892 -26.395 -6.933 1.00 88.38 193 THR A O 1
ATOM 1613 N N . LYS A 1 194 ? -3.648 -26.079 -4.717 1.00 90.06 194 LYS A N 1
ATOM 1614 C CA . LYS A 1 194 ? -2.183 -25.972 -4.749 1.00 90.06 194 LYS A CA 1
ATOM 1615 C C . LYS A 1 194 ? -1.531 -27.253 -5.273 1.00 90.06 194 LYS A C 1
ATOM 1617 O O . LYS A 1 194 ? -0.655 -27.179 -6.130 1.00 90.06 194 LYS A O 1
ATOM 1622 N N . GLN A 1 195 ? -1.963 -28.423 -4.802 1.00 90.12 195 GLN A N 1
ATOM 1623 C CA . GLN A 1 195 ? -1.457 -29.708 -5.299 1.00 90.12 195 GLN A CA 1
ATOM 1624 C C . GLN A 1 195 ? -1.734 -29.889 -6.795 1.00 90.12 195 GLN A C 1
ATOM 1626 O O . GLN A 1 195 ? -0.840 -30.294 -7.535 1.00 90.12 195 GLN A O 1
ATOM 1631 N N . ARG A 1 196 ? -2.934 -29.527 -7.263 1.00 86.94 196 ARG A N 1
ATOM 1632 C CA . ARG A 1 196 ? -3.287 -29.582 -8.687 1.00 86.94 196 ARG A CA 1
ATOM 1633 C C . ARG A 1 196 ? -2.437 -28.631 -9.529 1.00 86.94 196 ARG A C 1
ATOM 1635 O O . ARG A 1 196 ? -1.973 -29.025 -10.594 1.00 86.94 196 ARG A O 1
ATOM 1642 N N . ALA A 1 197 ? -2.196 -27.410 -9.054 1.00 84.75 197 ALA A N 1
ATOM 1643 C CA . ALA A 1 197 ? -1.332 -26.451 -9.740 1.00 84.75 197 ALA A CA 1
ATOM 1644 C C . ALA A 1 197 ? 0.102 -26.985 -9.878 1.00 84.75 197 ALA A C 1
ATOM 1646 O O . ALA A 1 197 ? 0.668 -26.935 -10.966 1.00 84.75 197 ALA A O 1
ATOM 1647 N N . LEU A 1 198 ? 0.653 -27.576 -8.811 1.00 88.56 198 LEU A N 1
ATOM 1648 C CA . LEU A 1 198 ? 1.974 -28.213 -8.844 1.00 88.56 198 LEU A CA 1
ATOM 1649 C C . LEU A 1 198 ? 2.024 -29.409 -9.805 1.00 88.56 198 LEU A C 1
ATOM 1651 O O . LEU A 1 198 ? 3.009 -29.569 -10.521 1.00 88.56 198 LEU A O 1
ATOM 1655 N N . GLN A 1 199 ? 0.966 -30.223 -9.866 1.00 88.25 199 GLN A N 1
ATOM 1656 C CA . GLN A 1 199 ? 0.869 -31.319 -10.835 1.00 88.25 199 GLN A CA 1
ATOM 1657 C C . GLN A 1 199 ? 0.862 -30.810 -12.279 1.00 88.25 199 GLN A C 1
ATOM 1659 O O . GLN A 1 199 ? 1.593 -31.353 -13.100 1.00 88.25 199 GLN A O 1
ATOM 1664 N N . ILE A 1 200 ? 0.091 -29.761 -12.585 1.00 86.19 200 ILE A N 1
ATOM 1665 C CA . ILE A 1 200 ? 0.058 -29.151 -13.926 1.00 86.19 200 ILE A CA 1
ATOM 1666 C C . ILE A 1 200 ? 1.439 -28.602 -14.293 1.00 86.19 200 ILE A C 1
ATOM 1668 O O . ILE A 1 200 ? 1.929 -28.852 -15.389 1.00 86.19 200 ILE A O 1
ATOM 1672 N N . LEU A 1 201 ? 2.098 -27.904 -13.365 1.00 84.94 201 LEU A N 1
ATOM 1673 C CA . LEU A 1 201 ? 3.449 -27.380 -13.569 1.00 84.94 201 LEU A CA 1
ATOM 1674 C C . LEU A 1 201 ? 4.450 -28.505 -13.855 1.00 84.94 201 LEU A C 1
ATOM 1676 O O . LEU A 1 201 ? 5.210 -28.423 -14.816 1.00 84.94 201 LEU A O 1
ATOM 1680 N N . SER A 1 202 ? 4.398 -29.583 -13.071 1.00 86.44 202 SER A N 1
ATOM 1681 C CA . SER A 1 202 ? 5.247 -30.760 -13.266 1.00 86.44 202 SER A CA 1
ATOM 1682 C C . SER A 1 202 ? 4.976 -31.455 -14.606 1.00 86.44 202 SER A C 1
ATOM 1684 O O . SER A 1 202 ? 5.919 -31.797 -15.317 1.00 86.44 202 SER A O 1
ATOM 1686 N N . GLN A 1 203 ? 3.708 -31.616 -14.994 1.00 85.25 203 GLN A N 1
ATOM 1687 C CA . GLN A 1 203 ? 3.327 -32.192 -16.288 1.00 85.25 203 GLN A CA 1
ATOM 1688 C C . GLN A 1 203 ? 3.807 -31.325 -17.454 1.00 85.25 203 GLN A C 1
ATOM 1690 O O . GLN A 1 203 ? 4.385 -31.850 -18.402 1.00 85.25 203 GLN A O 1
ATOM 1695 N N . ASN A 1 204 ? 3.638 -30.004 -17.368 1.00 81.69 204 ASN A N 1
ATOM 1696 C CA . ASN A 1 204 ? 4.108 -29.071 -18.389 1.00 81.69 204 ASN A CA 1
ATOM 1697 C C . ASN A 1 204 ? 5.634 -29.121 -18.529 1.00 81.69 204 ASN A C 1
ATOM 1699 O O . ASN A 1 204 ? 6.138 -29.204 -19.645 1.00 81.69 204 ASN A O 1
ATOM 1703 N N . GLN A 1 205 ? 6.370 -29.157 -17.415 1.00 77.62 205 GLN A N 1
ATOM 1704 C CA . GLN A 1 205 ? 7.826 -29.328 -17.435 1.00 77.62 205 GLN A CA 1
ATOM 1705 C C . GLN A 1 205 ? 8.231 -30.651 -18.095 1.00 77.62 205 GLN A C 1
ATOM 1707 O O . GLN A 1 205 ? 9.114 -30.667 -18.948 1.00 77.62 205 GLN A O 1
ATOM 1712 N N . GLN A 1 206 ? 7.560 -31.758 -17.767 1.00 79.06 206 GLN A N 1
ATOM 1713 C CA . GLN A 1 206 ? 7.832 -33.056 -18.389 1.00 79.06 206 GLN A CA 1
ATOM 1714 C C . GLN A 1 206 ? 7.522 -33.073 -19.890 1.00 79.06 206 GLN A C 1
ATOM 1716 O O . GLN A 1 206 ? 8.265 -33.693 -20.646 1.00 79.06 206 GLN A O 1
ATOM 1721 N N . LEU A 1 207 ? 6.453 -32.403 -20.334 1.00 77.44 207 LEU A N 1
ATOM 1722 C CA . LEU A 1 207 ? 6.111 -32.281 -21.754 1.00 77.44 207 LEU A CA 1
ATOM 1723 C C . LEU A 1 207 ? 7.150 -31.462 -22.522 1.00 77.44 207 LEU A C 1
ATOM 1725 O O . LEU A 1 207 ? 7.552 -31.875 -23.605 1.00 77.44 207 LEU A O 1
ATOM 1729 N N . VAL A 1 208 ? 7.627 -30.352 -21.951 1.00 74.50 208 VAL A N 1
ATOM 1730 C CA . VAL A 1 208 ? 8.696 -29.535 -22.549 1.00 74.50 208 VAL A CA 1
ATOM 1731 C C . VAL A 1 208 ? 9.993 -30.336 -22.653 1.00 74.50 208 VAL A C 1
ATOM 1733 O O . VAL A 1 208 ? 10.614 -30.367 -23.712 1.00 74.50 208 VAL A O 1
ATOM 1736 N N . ILE A 1 209 ? 10.371 -31.043 -21.584 1.00 70.88 209 ILE A N 1
ATOM 1737 C CA . ILE A 1 209 ? 11.573 -31.883 -21.565 1.00 70.88 209 ILE A CA 1
ATOM 1738 C C . ILE A 1 209 ? 11.465 -33.006 -22.604 1.00 70.88 209 ILE A C 1
ATOM 1740 O O . ILE A 1 209 ? 12.397 -33.214 -23.373 1.00 70.88 209 ILE A O 1
ATOM 1744 N N . LYS A 1 210 ? 10.329 -33.710 -22.684 1.00 74.81 210 LYS A N 1
ATOM 1745 C CA . LYS A 1 210 ? 10.118 -34.752 -23.703 1.00 74.81 210 LYS A CA 1
ATOM 1746 C C . LYS A 1 210 ? 10.150 -34.188 -25.120 1.00 74.81 210 LYS A C 1
ATOM 1748 O O . LYS A 1 210 ? 10.855 -34.730 -25.958 1.00 74.81 210 LYS A O 1
ATOM 1753 N N . GLY A 1 211 ? 9.477 -33.064 -25.367 1.00 72.25 211 GLY A N 1
ATOM 1754 C CA . GLY A 1 211 ? 9.498 -32.393 -26.669 1.00 72.25 211 GLY A CA 1
ATOM 1755 C C . GLY A 1 211 ? 10.902 -31.971 -27.113 1.00 72.25 211 GLY A C 1
ATOM 1756 O O . GLY A 1 211 ? 11.188 -31.977 -28.306 1.00 72.25 211 GLY A O 1
ATOM 1757 N N . PHE A 1 212 ? 11.793 -31.665 -26.167 1.00 72.94 212 PHE A N 1
ATOM 1758 C CA . PHE A 1 212 ? 13.198 -31.381 -26.454 1.00 72.94 212 PHE A CA 1
ATOM 1759 C C . PHE A 1 212 ? 13.983 -32.630 -26.892 1.00 72.94 212 PHE A C 1
ATOM 1761 O O . PHE A 1 212 ? 14.797 -32.546 -27.807 1.00 72.94 212 PHE A O 1
ATOM 1768 N N . PHE A 1 213 ? 13.738 -33.790 -26.273 1.00 70.50 213 PHE A N 1
ATOM 1769 C CA . PHE A 1 213 ? 14.461 -35.035 -26.575 1.00 70.50 213 PHE A CA 1
ATOM 1770 C C . PHE A 1 213 ? 13.865 -35.853 -27.731 1.00 70.50 213 PHE A C 1
ATOM 1772 O O . PHE A 1 213 ? 14.602 -36.584 -28.388 1.00 70.50 213 PHE A O 1
ATOM 1779 N N . ASP A 1 214 ? 12.566 -35.722 -28.001 1.00 72.81 214 ASP A N 1
ATOM 1780 C CA . ASP A 1 214 ? 11.878 -36.424 -29.095 1.00 72.81 214 ASP A CA 1
ATOM 1781 C C . ASP A 1 214 ? 12.050 -35.716 -30.459 1.00 72.81 214 ASP A C 1
ATOM 1783 O O . ASP A 1 214 ? 11.623 -36.234 -31.495 1.00 72.81 214 ASP A O 1
ATOM 1787 N N . ALA A 1 215 ? 12.683 -34.537 -30.494 1.00 54.72 215 ALA A N 1
ATOM 1788 C CA . ALA A 1 215 ? 13.000 -33.832 -31.732 1.00 54.72 215 ALA A CA 1
ATOM 1789 C C . ALA A 1 215 ? 14.168 -34.527 -32.475 1.00 54.72 215 ALA A C 1
ATOM 1791 O O . ALA A 1 215 ? 15.257 -34.662 -31.911 1.00 54.72 215 ALA A O 1
ATOM 1792 N N . PRO A 1 216 ? 13.995 -34.973 -33.738 1.00 53.25 216 PRO A N 1
ATOM 1793 C CA . PRO A 1 216 ? 15.046 -35.691 -34.457 1.00 53.25 216 PRO A CA 1
ATOM 1794 C C . PRO A 1 216 ? 16.245 -34.775 -34.773 1.00 53.25 216 PRO A C 1
ATOM 1796 O O . PRO A 1 216 ? 16.048 -33.603 -35.107 1.00 53.25 216 PRO A O 1
ATOM 1799 N N . PRO A 1 217 ? 17.492 -35.290 -34.732 1.00 48.75 217 PRO A N 1
ATOM 1800 C CA . PRO A 1 217 ? 18.674 -34.498 -35.045 1.00 48.75 217 PRO A CA 1
ATOM 1801 C C . PRO A 1 217 ? 18.697 -34.198 -36.548 1.00 48.75 217 PRO A C 1
ATOM 1803 O O . PRO A 1 217 ? 18.790 -35.105 -37.379 1.00 48.75 217 PRO A O 1
ATOM 1806 N N . ALA A 1 218 ? 18.588 -32.917 -36.904 1.00 46.47 218 ALA A N 1
ATOM 1807 C CA . ALA A 1 218 ? 18.585 -32.462 -38.289 1.00 46.47 218 ALA A CA 1
ATOM 1808 C C . ALA A 1 218 ? 19.900 -32.845 -38.994 1.00 46.47 218 ALA A C 1
ATOM 1810 O O . ALA A 1 218 ? 20.964 -32.276 -38.751 1.00 46.47 218 ALA A O 1
ATOM 1811 N N . THR A 1 219 ? 19.816 -33.824 -39.890 1.00 44.94 219 THR A N 1
ATOM 1812 C CA . THR A 1 219 ? 20.874 -34.227 -40.816 1.00 44.94 219 THR A CA 1
ATOM 1813 C C . THR A 1 219 ? 20.709 -33.419 -42.109 1.00 44.94 219 THR A C 1
ATOM 1815 O O . THR A 1 219 ? 19.782 -33.700 -42.847 1.00 44.94 219 THR A O 1
ATOM 1818 N N . GLN A 1 220 ? 21.562 -32.391 -42.287 1.00 41.72 220 GLN A N 1
ATOM 1819 C CA . GLN A 1 220 ? 22.080 -31.685 -43.499 1.00 41.72 220 GLN A CA 1
ATOM 1820 C C . GLN A 1 220 ? 21.281 -31.667 -44.847 1.00 41.72 220 GLN A C 1
ATOM 1822 O O . GLN A 1 220 ? 20.433 -32.504 -45.102 1.00 41.72 220 GLN A O 1
ATOM 1827 N N . PRO A 1 221 ? 21.716 -30.909 -45.878 1.00 57.78 221 PRO A N 1
ATOM 1828 C CA . PRO A 1 221 ? 21.960 -29.472 -45.994 1.00 57.78 221 PRO A CA 1
ATOM 1829 C C . PRO A 1 221 ? 21.092 -28.822 -47.111 1.00 57.78 221 PRO A C 1
ATOM 1831 O O . PRO A 1 221 ? 20.674 -29.477 -48.057 1.00 57.78 221 PRO A O 1
ATOM 1834 N N . ARG A 1 222 ? 20.988 -27.487 -47.059 1.00 44.16 222 ARG A N 1
ATOM 1835 C CA . ARG A 1 222 ? 20.617 -26.545 -48.140 1.00 44.16 222 ARG A CA 1
ATOM 1836 C C . ARG A 1 222 ? 19.152 -26.427 -48.608 1.00 44.16 222 ARG A C 1
ATOM 1838 O O . ARG A 1 222 ? 18.528 -27.373 -49.061 1.00 44.16 222 ARG A O 1
ATOM 1845 N N . ASP A 1 223 ? 18.744 -25.155 -48.595 1.00 44.94 223 ASP A N 1
ATOM 1846 C CA . ASP A 1 223 ? 17.786 -24.456 -49.455 1.00 44.94 223 ASP A CA 1
ATOM 1847 C C . ASP A 1 223 ? 16.343 -24.970 -49.509 1.00 44.94 223 ASP A C 1
ATOM 1849 O O . ASP A 1 223 ? 15.963 -25.702 -50.409 1.00 44.94 223 ASP A O 1
ATOM 1853 N N . ASP A 1 224 ? 15.505 -24.426 -48.619 1.00 36.34 224 ASP A N 1
ATOM 1854 C CA . ASP A 1 224 ? 14.248 -23.824 -49.063 1.00 36.34 224 ASP A CA 1
ATOM 1855 C C . ASP A 1 224 ? 13.745 -22.754 -48.084 1.00 36.34 224 ASP A C 1
ATOM 1857 O O . ASP A 1 224 ? 13.705 -22.910 -46.862 1.00 36.34 224 ASP A O 1
ATOM 1861 N N . LYS A 1 225 ? 13.375 -21.617 -48.671 1.00 49.34 225 LYS A N 1
ATOM 1862 C CA . LYS A 1 225 ? 12.707 -20.485 -48.031 1.00 49.34 225 LYS A CA 1
ATOM 1863 C C . LYS A 1 225 ? 11.387 -20.976 -47.424 1.00 49.34 225 LYS A C 1
ATOM 1865 O O . LYS A 1 225 ? 10.692 -21.746 -48.074 1.00 49.34 225 LYS A O 1
ATOM 1870 N N . SER A 1 226 ? 11.006 -20.448 -46.254 1.00 47.34 226 SER A N 1
ATOM 1871 C CA . SER A 1 226 ? 9.708 -20.631 -45.552 1.00 47.34 226 SER A CA 1
ATOM 1872 C C . SER A 1 226 ? 9.624 -21.597 -44.359 1.00 47.34 226 SER A C 1
ATOM 1874 O O . SER A 1 226 ? 8.543 -22.085 -44.037 1.00 47.34 226 SER A O 1
ATOM 1876 N N . ARG A 1 227 ? 10.700 -21.779 -43.588 1.00 45.00 227 ARG A N 1
ATOM 1877 C CA . ARG A 1 227 ? 10.551 -22.146 -42.169 1.00 45.00 227 ARG A CA 1
ATOM 1878 C C . ARG A 1 227 ? 11.459 -21.285 -41.310 1.00 45.00 227 ARG A C 1
ATOM 1880 O O . ARG A 1 227 ? 12.676 -21.370 -41.409 1.00 45.00 227 ARG A O 1
ATOM 1887 N N . THR A 1 228 ? 10.838 -20.444 -40.491 1.00 49.66 228 THR A N 1
ATOM 1888 C CA . THR A 1 228 ? 11.443 -19.802 -39.327 1.00 49.66 228 THR A CA 1
ATOM 1889 C C . THR A 1 228 ? 12.062 -20.899 -38.470 1.00 49.66 228 THR A C 1
ATOM 1891 O O . THR A 1 228 ? 11.372 -21.629 -37.761 1.00 49.66 228 THR A O 1
ATOM 1894 N N . THR A 1 229 ? 13.374 -21.065 -38.591 1.00 43.47 229 THR A N 1
ATOM 1895 C CA . THR A 1 229 ? 14.168 -21.751 -37.581 1.00 43.47 229 THR A CA 1
ATOM 1896 C C . THR A 1 229 ? 13.923 -21.018 -36.264 1.00 43.47 229 THR A C 1
ATOM 1898 O O . THR A 1 229 ? 14.058 -19.791 -36.256 1.00 43.47 229 THR A O 1
ATOM 1901 N N . PRO A 1 230 ? 13.538 -21.698 -35.171 1.00 49.69 230 PRO A N 1
ATOM 1902 C CA . PRO A 1 230 ? 13.560 -21.077 -33.861 1.00 49.69 230 PRO A CA 1
ATOM 1903 C C . PRO A 1 230 ? 15.034 -20.871 -33.531 1.00 49.69 230 PRO A C 1
ATOM 1905 O O . PRO A 1 230 ? 15.725 -21.773 -33.060 1.00 49.69 230 PRO A O 1
ATOM 1908 N N . THR A 1 231 ? 15.554 -19.709 -33.902 1.00 50.38 231 THR A N 1
ATOM 1909 C CA . THR A 1 231 ? 16.846 -19.252 -33.428 1.00 50.38 231 THR A CA 1
ATOM 1910 C C . THR A 1 231 ? 16.649 -19.071 -31.932 1.00 50.38 231 THR A C 1
ATOM 1912 O O . THR A 1 231 ? 15.868 -18.220 -31.519 1.00 50.38 231 THR A O 1
ATOM 1915 N N . LEU A 1 232 ? 17.249 -19.953 -31.130 1.00 52.59 232 LEU A N 1
ATOM 1916 C CA . LEU A 1 232 ? 17.348 -19.751 -29.690 1.00 52.59 232 LEU A CA 1
ATOM 1917 C C . LEU A 1 232 ? 18.141 -18.468 -29.508 1.00 52.59 232 LEU A C 1
ATOM 1919 O O . LEU A 1 232 ? 19.365 -18.463 -29.653 1.00 52.59 232 LEU A O 1
ATOM 1923 N N . ASP A 1 233 ? 17.414 -17.381 -29.288 1.00 60.41 233 ASP A N 1
ATOM 1924 C CA . ASP A 1 233 ? 18.020 -16.108 -28.996 1.00 60.41 233 ASP A CA 1
ATOM 1925 C C . ASP A 1 233 ? 18.571 -16.204 -27.577 1.00 60.41 233 ASP A C 1
ATOM 1927 O O . ASP A 1 233 ? 17.851 -16.153 -26.575 1.00 60.41 233 ASP A O 1
ATOM 1931 N N . PHE A 1 234 ? 19.873 -16.472 -27.492 1.00 57.50 234 PHE A N 1
ATOM 1932 C CA . PHE A 1 234 ? 20.572 -16.539 -26.218 1.00 57.50 234 PHE A CA 1
ATOM 1933 C C . PHE A 1 234 ? 20.430 -15.222 -25.456 1.00 57.50 234 PHE A C 1
ATOM 1935 O O . PHE A 1 234 ? 20.522 -15.236 -24.235 1.00 57.50 234 PHE A O 1
ATOM 1942 N N . GLU A 1 235 ? 20.153 -14.115 -26.144 1.00 63.50 235 GLU A N 1
ATOM 1943 C CA . GLU A 1 235 ? 19.882 -12.831 -25.522 1.00 63.50 235 GLU A CA 1
ATOM 1944 C C . GLU A 1 235 ? 18.527 -12.825 -24.802 1.00 63.50 235 GLU A C 1
ATOM 1946 O O . GLU A 1 235 ? 18.481 -12.449 -23.634 1.00 63.50 235 GLU A O 1
ATOM 1951 N N . GLU A 1 236 ? 17.457 -13.358 -25.405 1.00 64.31 236 GLU A N 1
ATOM 1952 C CA . GLU A 1 236 ? 16.159 -13.525 -24.728 1.00 64.31 236 GLU A CA 1
ATOM 1953 C C . GLU A 1 236 ? 16.241 -14.522 -23.566 1.00 64.31 236 GLU A C 1
ATOM 1955 O O . GLU A 1 236 ? 15.654 -14.295 -22.506 1.00 64.31 236 GLU A O 1
ATOM 1960 N N . ILE A 1 237 ? 17.005 -15.609 -23.719 1.00 66.06 237 ILE A N 1
ATOM 1961 C CA . ILE A 1 237 ? 17.214 -16.577 -22.633 1.00 66.06 237 ILE A CA 1
ATOM 1962 C C . ILE A 1 237 ? 18.014 -15.948 -21.498 1.00 66.06 237 ILE A C 1
ATOM 1964 O O . ILE A 1 237 ? 17.645 -16.124 -20.342 1.00 66.06 237 ILE A O 1
ATOM 1968 N N . LEU A 1 238 ? 19.078 -15.199 -21.790 1.00 68.62 238 LEU A N 1
ATOM 1969 C CA . LEU A 1 238 ? 19.870 -14.508 -20.772 1.00 68.62 238 LEU A CA 1
ATOM 1970 C C . LEU A 1 238 ? 19.079 -13.374 -20.120 1.00 68.62 238 LEU A C 1
ATOM 1972 O O . LEU A 1 238 ? 19.194 -13.185 -18.914 1.00 68.62 238 LEU A O 1
ATOM 1976 N N . GLN A 1 239 ? 18.231 -12.663 -20.862 1.00 68.56 239 GLN A N 1
ATOM 1977 C CA . GLN A 1 239 ? 17.315 -11.670 -20.302 1.00 68.56 239 GLN A CA 1
ATOM 1978 C C . GLN A 1 239 ? 16.262 -12.326 -19.406 1.00 68.56 239 GLN A C 1
ATOM 1980 O O . GLN A 1 239 ? 16.034 -11.849 -18.299 1.00 68.56 239 GLN A O 1
ATOM 1985 N N . SER A 1 240 ? 15.681 -13.452 -19.821 1.00 69.12 240 SER A N 1
ATOM 1986 C CA . SER A 1 240 ? 14.767 -14.259 -19.006 1.00 69.12 240 SER A CA 1
ATOM 1987 C C . SER A 1 240 ? 15.450 -14.792 -17.742 1.00 69.12 240 SER A C 1
ATOM 1989 O O . SER A 1 240 ? 14.874 -14.725 -16.655 1.00 69.12 240 SER A O 1
ATOM 1991 N N . LEU A 1 241 ? 16.692 -15.270 -17.855 1.00 65.56 241 LEU A N 1
ATOM 1992 C CA . LEU A 1 241 ? 17.465 -15.775 -16.723 1.00 65.56 241 LEU A CA 1
ATOM 1993 C C . LEU A 1 241 ? 17.862 -14.642 -15.771 1.00 65.56 241 LEU A C 1
ATOM 1995 O O . LEU A 1 241 ? 17.787 -14.823 -14.561 1.00 65.56 241 LEU A O 1
ATOM 1999 N N . ASN A 1 242 ? 18.212 -13.467 -16.299 1.00 64.75 242 ASN A N 1
ATOM 2000 C CA . ASN A 1 242 ? 18.509 -12.269 -15.513 1.00 64.75 242 ASN A CA 1
ATOM 2001 C C . ASN A 1 242 ? 17.251 -11.709 -14.837 1.00 64.75 242 ASN A C 1
ATOM 2003 O O . ASN A 1 242 ? 17.319 -11.291 -13.688 1.00 64.75 242 ASN A O 1
ATOM 2007 N N . GLN A 1 243 ? 16.089 -11.756 -15.494 1.00 68.38 243 GLN A N 1
ATOM 2008 C CA . GLN A 1 243 ? 14.804 -11.391 -14.890 1.00 68.38 243 GLN A CA 1
ATOM 2009 C C . GLN A 1 243 ? 14.390 -12.387 -13.802 1.00 68.38 243 GLN A C 1
ATOM 2011 O O . GLN A 1 243 ? 13.928 -11.979 -12.738 1.00 68.38 243 GLN A O 1
ATOM 2016 N N . SER A 1 244 ? 14.601 -13.688 -14.027 1.00 69.50 244 SER A N 1
ATOM 2017 C CA . SER A 1 244 ? 14.373 -14.715 -13.009 1.00 69.50 244 SER A CA 1
ATOM 2018 C C . SER A 1 244 ? 15.367 -14.587 -11.852 1.00 69.50 244 SER A C 1
ATOM 2020 O O . SER A 1 244 ? 14.980 -14.801 -10.708 1.00 69.50 244 SER A O 1
ATOM 2022 N N . GLY A 1 245 ? 16.621 -14.220 -12.125 1.00 67.00 245 GLY A N 1
ATOM 2023 C CA . GLY A 1 245 ? 17.639 -13.922 -11.119 1.00 67.00 245 GLY A CA 1
ATOM 2024 C C . GLY A 1 245 ? 17.256 -12.708 -10.276 1.00 67.00 245 GLY A C 1
ATOM 2025 O O . GLY A 1 245 ? 17.223 -12.808 -9.056 1.00 67.00 245 GLY A O 1
ATOM 2026 N N . ALA A 1 246 ? 16.834 -11.617 -10.916 1.00 65.38 246 ALA A N 1
ATOM 2027 C CA . ALA A 1 246 ? 16.356 -10.411 -10.243 1.00 65.38 246 ALA A CA 1
ATOM 2028 C C . ALA A 1 246 ? 15.082 -10.662 -9.415 1.00 65.38 246 ALA A C 1
ATOM 2030 O O . ALA A 1 246 ? 14.944 -10.125 -8.319 1.00 65.38 246 ALA A O 1
ATOM 2031 N N . GLN A 1 247 ? 14.159 -11.511 -9.885 1.00 65.31 247 GLN A N 1
ATOM 2032 C CA . GLN A 1 247 ? 12.996 -11.929 -9.090 1.00 65.31 247 GLN A CA 1
ATOM 2033 C C . GLN A 1 247 ? 13.389 -12.801 -7.895 1.00 65.31 247 GLN A C 1
ATOM 2035 O O . GLN A 1 247 ? 12.807 -12.658 -6.823 1.00 65.31 247 GLN A O 1
ATOM 2040 N N . VAL A 1 248 ? 14.371 -13.693 -8.047 1.00 68.38 248 VAL A N 1
ATOM 2041 C CA . VAL A 1 248 ? 14.884 -14.502 -6.932 1.00 68.38 248 VAL A CA 1
ATOM 2042 C C . VAL A 1 248 ? 15.595 -13.619 -5.908 1.00 68.38 248 VAL A C 1
ATOM 2044 O O . VAL A 1 248 ? 15.372 -13.802 -4.714 1.00 68.38 248 VAL A O 1
ATOM 2047 N N . GLU A 1 249 ? 16.372 -12.630 -6.349 1.00 63.16 249 GLU A N 1
ATOM 2048 C CA . GLU A 1 249 ? 16.976 -11.626 -5.471 1.00 63.16 249 GLU A CA 1
ATOM 2049 C C . GLU A 1 249 ? 15.903 -10.805 -4.747 1.00 63.16 249 GLU A C 1
ATOM 2051 O O . GLU A 1 249 ? 15.972 -10.685 -3.529 1.00 63.16 249 GLU A O 1
ATOM 2056 N N . GLN A 1 250 ? 14.851 -10.348 -5.436 1.00 66.81 250 GLN A N 1
ATOM 2057 C CA . GLN A 1 250 ? 13.723 -9.649 -4.803 1.00 66.81 250 GLN A CA 1
ATOM 2058 C C . GLN A 1 250 ? 12.970 -10.517 -3.784 1.00 66.81 250 GLN A C 1
ATOM 2060 O O . GLN A 1 250 ? 12.566 -10.037 -2.728 1.00 66.81 250 GLN A O 1
ATOM 2065 N N . ILE A 1 251 ? 12.773 -11.807 -4.063 1.00 67.44 251 ILE A N 1
ATOM 2066 C CA . ILE A 1 251 ? 12.135 -12.725 -3.109 1.00 67.44 251 ILE A CA 1
ATOM 2067 C C . ILE A 1 251 ? 13.047 -12.942 -1.895 1.00 67.44 251 ILE A C 1
ATOM 2069 O O . ILE A 1 251 ? 12.562 -12.950 -0.766 1.00 67.44 251 ILE A O 1
ATOM 2073 N N . GLN A 1 252 ? 14.363 -13.051 -2.095 1.00 62.78 252 GLN A N 1
ATOM 2074 C CA . GLN A 1 252 ? 15.332 -13.168 -1.003 1.00 62.78 252 GLN A CA 1
ATOM 2075 C C . GLN A 1 252 ? 15.452 -11.879 -0.177 1.00 62.78 252 GLN A C 1
ATOM 2077 O O . GLN A 1 252 ? 15.595 -11.960 1.046 1.00 62.78 252 GLN A O 1
ATOM 2082 N N . THR A 1 253 ? 15.339 -10.694 -0.787 1.00 64.25 253 THR A N 1
ATOM 2083 C CA . THR A 1 253 ? 15.291 -9.429 -0.039 1.00 64.25 253 THR A CA 1
ATOM 2084 C C . THR A 1 253 ? 14.003 -9.336 0.768 1.00 64.25 253 THR A C 1
ATOM 2086 O O . THR A 1 253 ? 14.073 -9.081 1.962 1.00 64.25 253 THR A O 1
ATOM 2089 N N . ILE A 1 254 ? 12.847 -9.683 0.194 1.00 68.75 254 ILE A N 1
ATOM 2090 C CA . ILE A 1 254 ? 11.565 -9.693 0.921 1.00 68.75 254 ILE A CA 1
ATOM 2091 C C . ILE A 1 254 ? 11.578 -10.719 2.064 1.00 68.75 254 ILE A C 1
ATOM 2093 O O . ILE A 1 254 ? 11.108 -10.429 3.163 1.00 68.75 254 ILE A O 1
ATOM 2097 N N . ASP A 1 255 ? 12.129 -11.915 1.849 1.00 64.38 255 ASP A N 1
ATOM 2098 C CA . ASP A 1 255 ? 12.228 -12.933 2.897 1.00 64.38 255 ASP A CA 1
ATOM 2099 C C . ASP A 1 255 ? 13.244 -12.547 3.983 1.00 64.38 255 ASP A C 1
ATOM 2101 O O . ASP A 1 255 ? 13.021 -12.842 5.160 1.00 64.38 255 ASP A O 1
ATOM 2105 N N . SER A 1 256 ? 14.335 -11.858 3.635 1.00 57.97 256 SER A N 1
ATOM 2106 C CA . SER A 1 256 ? 15.301 -11.356 4.621 1.00 57.97 256 SER A CA 1
ATOM 2107 C C . SER A 1 256 ? 14.757 -10.161 5.411 1.00 57.97 256 SER A C 1
ATOM 2109 O O . SER A 1 256 ? 14.881 -10.166 6.633 1.00 57.97 256 SER A O 1
ATOM 2111 N N . GLU A 1 257 ? 14.043 -9.227 4.779 1.00 64.25 257 GLU A N 1
ATOM 2112 C CA . GLU A 1 257 ? 13.302 -8.142 5.438 1.00 64.25 257 GLU A CA 1
ATOM 2113 C C . GLU A 1 257 ? 12.201 -8.691 6.349 1.00 64.25 257 GLU A C 1
ATOM 2115 O O . GLU A 1 257 ? 12.074 -8.284 7.503 1.00 64.25 257 GLU A O 1
ATOM 2120 N N . ARG A 1 258 ? 11.442 -9.691 5.889 1.00 65.38 258 ARG A N 1
ATOM 2121 C CA . ARG A 1 258 ? 10.401 -10.346 6.691 1.00 65.38 258 ARG A CA 1
ATOM 2122 C C . ARG A 1 258 ? 10.983 -11.104 7.879 1.00 65.38 258 ARG A C 1
ATOM 2124 O O . ARG A 1 258 ? 10.372 -11.129 8.948 1.00 65.38 258 ARG A O 1
ATOM 2131 N N . ASN A 1 259 ? 12.140 -11.739 7.709 1.00 65.69 259 ASN A N 1
ATOM 2132 C CA . ASN A 1 259 ? 12.848 -12.393 8.805 1.00 65.69 259 ASN A CA 1
ATOM 2133 C C . ASN A 1 259 ? 13.489 -11.375 9.761 1.00 65.69 259 ASN A C 1
ATOM 2135 O O . ASN A 1 259 ? 13.499 -11.636 10.961 1.00 65.69 259 ASN A O 1
ATOM 2139 N N . SER A 1 260 ? 13.947 -10.220 9.266 1.00 63.97 260 SER A N 1
ATOM 2140 C CA . SER A 1 260 ? 14.428 -9.100 10.088 1.00 63.97 260 SER A CA 1
ATOM 2141 C C . SER A 1 260 ? 13.298 -8.517 10.928 1.00 63.97 260 SER A C 1
ATOM 2143 O O . SER A 1 260 ? 13.396 -8.508 12.148 1.00 63.97 260 SER A O 1
ATOM 2145 N N . GLY A 1 261 ? 12.162 -8.179 10.312 1.00 61.56 261 GLY A N 1
ATOM 2146 C CA . GLY A 1 261 ? 10.991 -7.668 11.027 1.00 61.56 261 GLY A CA 1
ATOM 2147 C C . GLY A 1 261 ? 10.413 -8.677 12.025 1.00 61.56 261 GLY A C 1
ATOM 2148 O O . GLY A 1 261 ? 9.937 -8.298 13.089 1.00 61.56 261 GLY A O 1
ATOM 2149 N N . ARG A 1 262 ? 10.497 -9.986 11.741 1.00 63.97 262 ARG A N 1
ATOM 2150 C CA . ARG A 1 262 ? 10.141 -11.031 12.718 1.00 63.97 262 ARG A CA 1
ATOM 2151 C C . ARG A 1 262 ? 11.097 -11.094 13.904 1.00 63.97 262 ARG A C 1
ATOM 2153 O O . ARG A 1 262 ? 10.630 -11.388 14.999 1.00 63.97 262 ARG A O 1
ATOM 2160 N N . ARG A 1 263 ? 12.397 -10.862 13.695 1.00 60.94 263 ARG A N 1
ATOM 2161 C CA . ARG A 1 263 ? 13.374 -10.780 14.789 1.00 60.94 263 ARG A CA 1
ATOM 2162 C C . ARG A 1 263 ? 13.165 -9.519 15.607 1.00 60.94 263 ARG A C 1
ATOM 2164 O O . ARG A 1 263 ? 13.000 -9.646 16.802 1.00 60.94 263 ARG A O 1
ATOM 2171 N N . GLU A 1 264 ? 13.018 -8.360 14.973 1.00 69.88 264 GLU A N 1
ATOM 2172 C CA . GLU A 1 264 ? 12.713 -7.104 15.671 1.00 69.88 264 GLU A CA 1
ATOM 2173 C C . GLU A 1 264 ? 11.428 -7.209 16.500 1.00 69.88 264 GLU A C 1
ATOM 2175 O O . GLU A 1 264 ? 11.386 -6.765 17.642 1.00 69.88 264 GLU A O 1
ATOM 2180 N N . PHE A 1 265 ? 10.386 -7.860 15.971 1.00 58.16 265 PHE A N 1
ATOM 2181 C CA . PHE A 1 265 ? 9.155 -8.095 16.725 1.00 58.16 265 PHE A CA 1
ATOM 2182 C C . PHE A 1 265 ? 9.353 -9.087 17.879 1.00 58.16 265 PHE A C 1
ATOM 2184 O O . PHE A 1 265 ? 8.749 -8.926 18.935 1.00 58.16 265 PHE A O 1
ATOM 2191 N N . ALA A 1 266 ? 10.181 -10.119 17.697 1.00 64.94 266 ALA A N 1
ATOM 2192 C CA . ALA A 1 266 ? 10.508 -11.070 18.757 1.00 64.94 266 ALA A CA 1
ATOM 2193 C C . ALA A 1 266 ? 11.352 -10.420 19.863 1.00 64.94 266 ALA A C 1
ATOM 2195 O O . ALA A 1 266 ? 11.053 -10.628 21.035 1.00 64.94 266 ALA A O 1
ATOM 2196 N N . ASP A 1 267 ? 12.328 -9.593 19.492 1.00 66.69 267 ASP A N 1
ATOM 2197 C CA . ASP A 1 267 ? 13.179 -8.837 20.407 1.00 66.69 267 ASP A CA 1
ATOM 2198 C C . ASP A 1 267 ? 12.341 -7.808 21.180 1.00 66.69 267 ASP A C 1
ATOM 2200 O O . ASP A 1 267 ? 12.420 -7.754 22.403 1.00 66.69 267 ASP A O 1
ATOM 2204 N N . ALA A 1 268 ? 11.434 -7.084 20.511 1.00 59.56 268 ALA A N 1
ATOM 2205 C CA . ALA A 1 268 ? 10.509 -6.151 21.160 1.00 59.56 268 ALA A CA 1
ATOM 2206 C C . ALA A 1 268 ? 9.515 -6.854 22.102 1.00 59.56 268 ALA A C 1
ATOM 2208 O O . ALA A 1 268 ? 9.192 -6.336 23.170 1.00 59.56 268 ALA A O 1
ATOM 2209 N N . LEU A 1 269 ? 9.024 -8.045 21.739 1.00 63.69 269 LEU A N 1
ATOM 2210 C CA . LEU A 1 269 ? 8.183 -8.853 22.628 1.00 63.69 269 LEU A CA 1
ATOM 2211 C C . LEU A 1 269 ? 8.967 -9.397 23.825 1.00 63.69 269 LEU A C 1
ATOM 2213 O O . LEU A 1 269 ? 8.403 -9.517 24.912 1.00 63.69 269 LEU A O 1
ATOM 2217 N N . GLN A 1 270 ? 10.238 -9.743 23.631 1.00 67.44 270 GLN A N 1
ATOM 2218 C CA . GLN A 1 270 ? 11.109 -10.187 24.708 1.00 67.44 270 GLN A CA 1
ATOM 2219 C C . GLN A 1 270 ? 11.431 -9.029 25.657 1.00 67.44 270 GLN A C 1
ATOM 2221 O O . GLN A 1 270 ? 11.283 -9.193 26.862 1.00 67.44 270 GLN A O 1
ATOM 2226 N N . GLU A 1 271 ? 11.739 -7.843 25.137 1.00 67.62 271 GLU A N 1
ATOM 2227 C CA . GLU A 1 271 ? 11.943 -6.626 25.929 1.00 67.62 271 GLU A CA 1
ATOM 2228 C C . GLU A 1 271 ? 10.668 -6.222 26.688 1.00 67.62 271 GLU A C 1
ATOM 2230 O O . GLU A 1 271 ? 10.722 -5.915 27.880 1.00 67.62 271 GLU A O 1
ATOM 2235 N N . ALA A 1 272 ? 9.495 -6.299 26.045 1.00 58.84 272 ALA A N 1
ATOM 2236 C CA . ALA A 1 272 ? 8.198 -6.068 26.687 1.00 58.84 272 ALA A CA 1
ATOM 2237 C C . ALA A 1 272 ? 7.911 -7.087 27.803 1.00 58.84 272 ALA A C 1
ATOM 2239 O O . ALA A 1 272 ? 7.315 -6.758 28.830 1.00 58.84 272 ALA A O 1
ATOM 2240 N N . ARG A 1 273 ? 8.343 -8.338 27.618 1.00 64.94 273 ARG A N 1
ATOM 2241 C CA . ARG A 1 273 ? 8.217 -9.386 28.630 1.00 64.94 273 ARG A CA 1
ATOM 2242 C C . ARG A 1 273 ? 9.179 -9.167 29.792 1.00 64.94 273 ARG A C 1
ATOM 2244 O O . ARG A 1 273 ? 8.751 -9.279 30.931 1.00 64.94 273 ARG A O 1
ATOM 2251 N N . GLU A 1 274 ? 10.432 -8.817 29.523 1.00 67.06 274 GLU A N 1
ATOM 2252 C CA . GLU A 1 274 ? 11.432 -8.504 30.549 1.00 67.06 274 GLU A CA 1
ATOM 2253 C C . GLU A 1 274 ? 11.029 -7.263 31.361 1.00 67.06 274 GLU A C 1
ATOM 2255 O O . GLU A 1 274 ? 11.172 -7.250 32.581 1.00 67.06 274 GLU A O 1
ATOM 2260 N N . THR A 1 275 ? 10.436 -6.246 30.727 1.00 67.75 275 THR A N 1
ATOM 2261 C CA . THR A 1 275 ? 9.898 -5.066 31.430 1.00 67.75 275 THR A CA 1
ATOM 2262 C C . THR A 1 275 ? 8.651 -5.364 32.259 1.00 67.75 275 THR A C 1
ATOM 2264 O O . THR A 1 275 ? 8.481 -4.749 33.312 1.00 67.75 275 THR A O 1
ATOM 2267 N N . LEU A 1 276 ? 7.803 -6.305 31.830 1.00 60.97 276 LEU A N 1
ATOM 2268 C CA . LEU A 1 276 ? 6.689 -6.821 32.633 1.00 60.97 276 LEU A CA 1
ATOM 2269 C C . LEU A 1 276 ? 7.179 -7.675 33.809 1.00 60.97 276 LEU A C 1
ATOM 2271 O O . LEU A 1 276 ? 6.691 -7.499 34.920 1.00 60.97 276 LEU A O 1
ATOM 2275 N N . GLU A 1 277 ? 8.157 -8.558 33.589 1.00 68.56 277 GLU A N 1
ATOM 2276 C CA . GLU A 1 277 ? 8.744 -9.411 34.632 1.00 68.56 277 GLU A CA 1
ATOM 2277 C C . GLU A 1 277 ? 9.497 -8.577 35.689 1.00 68.56 277 GLU A C 1
ATOM 2279 O O . GLU A 1 277 ? 9.407 -8.874 36.876 1.00 68.56 277 GLU A O 1
ATOM 2284 N N . GLN A 1 278 ? 10.148 -7.475 35.298 1.00 69.75 278 GLN A N 1
ATOM 2285 C CA . GLN A 1 278 ? 10.743 -6.492 36.223 1.00 69.75 278 GLN A CA 1
ATOM 2286 C C . GLN A 1 278 ? 9.722 -5.492 36.799 1.00 69.75 278 GLN A C 1
ATOM 2288 O O . GLN A 1 278 ? 10.082 -4.633 37.609 1.00 69.75 278 GLN A O 1
ATOM 2293 N N . GLY A 1 279 ? 8.461 -5.546 36.362 1.00 67.00 279 GLY A N 1
ATOM 2294 C CA . GLY A 1 279 ? 7.411 -4.613 36.766 1.00 67.00 279 GLY A CA 1
ATOM 2295 C C . GLY A 1 279 ? 7.126 -4.675 38.264 1.00 67.00 279 GLY A C 1
ATOM 2296 O O . GLY A 1 279 ? 7.093 -3.632 38.915 1.00 67.00 279 GLY A O 1
ATOM 2297 N N . ASP A 1 280 ? 7.013 -5.884 38.816 1.00 68.50 280 ASP A N 1
ATOM 2298 C CA . ASP A 1 280 ? 6.715 -6.098 40.236 1.00 68.50 280 ASP A CA 1
ATOM 2299 C C . ASP A 1 280 ? 7.857 -5.588 41.133 1.00 68.50 280 ASP A C 1
ATOM 2301 O O . ASP A 1 280 ? 7.616 -4.815 42.058 1.00 68.50 280 ASP A O 1
ATOM 2305 N N . GLU A 1 281 ? 9.117 -5.892 40.799 1.00 69.38 281 GLU A N 1
ATOM 2306 C CA . GLU A 1 281 ? 10.291 -5.393 41.538 1.00 69.38 281 GLU A CA 1
ATOM 2307 C C . GLU A 1 281 ? 10.404 -3.857 41.488 1.00 69.38 281 GLU A C 1
ATOM 2309 O O . GLU A 1 281 ? 10.808 -3.207 42.458 1.00 69.38 281 GLU A O 1
ATOM 2314 N N . ARG A 1 282 ? 10.022 -3.243 40.360 1.00 65.56 282 ARG A N 1
ATOM 2315 C CA . ARG A 1 282 ? 10.000 -1.780 40.207 1.00 65.56 282 ARG A CA 1
ATOM 2316 C C . ARG A 1 282 ? 8.867 -1.138 41.000 1.00 65.56 282 ARG A C 1
ATOM 2318 O O . ARG A 1 282 ? 9.086 -0.079 41.587 1.00 65.56 282 ARG A O 1
ATOM 2325 N N . ILE A 1 283 ? 7.688 -1.757 41.036 1.00 67.62 283 ILE A N 1
ATOM 2326 C CA . ILE A 1 283 ? 6.562 -1.303 41.861 1.00 67.62 283 ILE A CA 1
ATOM 2327 C C . ILE A 1 283 ? 6.953 -1.379 43.339 1.00 67.62 283 ILE A C 1
ATOM 2329 O O . ILE A 1 283 ? 6.822 -0.379 44.042 1.00 67.62 283 ILE A O 1
ATOM 2333 N N . GLU A 1 284 ? 7.546 -2.486 43.787 1.00 72.31 284 GLU A N 1
ATOM 2334 C CA . GLU A 1 284 ? 8.041 -2.632 45.161 1.00 72.31 284 GLU A CA 1
ATOM 2335 C C . GLU A 1 284 ? 9.109 -1.579 45.515 1.00 72.31 284 GLU A C 1
ATOM 2337 O O . GLU A 1 284 ? 9.090 -0.998 46.605 1.00 72.31 284 GLU A O 1
ATOM 2342 N N . ALA A 1 285 ? 10.022 -1.261 44.590 1.00 71.12 285 ALA A N 1
ATOM 2343 C CA . ALA A 1 285 ? 11.016 -0.204 44.785 1.00 71.12 285 ALA A CA 1
ATOM 2344 C C . ALA A 1 285 ? 10.382 1.197 44.900 1.00 71.12 285 ALA A C 1
ATOM 2346 O O . ALA A 1 285 ? 10.815 2.010 45.725 1.00 71.12 285 ALA A O 1
ATOM 2347 N N . ILE A 1 286 ? 9.344 1.480 44.107 1.00 66.38 286 ILE A N 1
ATOM 2348 C CA . ILE A 1 286 ? 8.593 2.742 44.156 1.00 66.38 286 ILE A CA 1
ATOM 2349 C C . ILE A 1 286 ? 7.786 2.834 45.452 1.00 66.38 286 ILE A C 1
ATOM 2351 O O . ILE A 1 286 ? 7.828 3.867 46.119 1.00 66.38 286 ILE A O 1
ATOM 2355 N N . GLU A 1 287 ? 7.105 1.765 45.861 1.00 68.25 287 GLU A N 1
ATOM 2356 C CA . GLU A 1 287 ? 6.367 1.715 47.124 1.00 68.25 287 GLU A CA 1
ATOM 2357 C C . GLU A 1 287 ? 7.293 1.943 48.318 1.00 68.25 287 GLU A C 1
ATOM 2359 O O . GLU A 1 287 ? 6.985 2.751 49.197 1.00 68.25 287 GLU A O 1
ATOM 2364 N N . LYS A 1 288 ? 8.475 1.318 48.313 1.00 77.94 288 LYS A N 1
ATOM 2365 C CA . LYS A 1 288 ? 9.500 1.532 49.338 1.00 77.94 288 LYS A CA 1
ATOM 2366 C C . LYS A 1 288 ? 9.996 2.980 49.354 1.00 77.94 288 LYS A C 1
ATOM 2368 O O . LYS A 1 288 ? 10.038 3.596 50.416 1.00 77.94 288 LYS A O 1
ATOM 2373 N N . SER A 1 289 ? 10.270 3.562 48.184 1.00 69.69 289 SER A N 1
ATOM 2374 C CA . SER A 1 289 ? 10.630 4.982 48.052 1.00 69.69 289 SER A CA 1
ATOM 2375 C C . SER A 1 289 ? 9.529 5.918 48.566 1.00 69.69 289 SER A C 1
ATOM 2377 O O . SER A 1 289 ? 9.829 6.953 49.166 1.00 69.69 289 SER A O 1
ATOM 2379 N N . LEU A 1 290 ? 8.259 5.616 48.294 1.00 70.25 290 LEU A N 1
ATOM 2380 C CA . LEU A 1 290 ? 7.126 6.414 48.763 1.00 70.25 290 LEU A CA 1
ATOM 2381 C C . LEU A 1 290 ? 6.962 6.295 50.280 1.00 70.25 290 LEU A C 1
ATOM 2383 O O . LEU A 1 290 ? 6.677 7.293 50.944 1.00 70.25 290 LEU A O 1
ATOM 2387 N N . LEU A 1 291 ? 7.191 5.106 50.840 1.00 74.62 291 LEU A N 1
ATOM 2388 C CA . LEU A 1 291 ? 7.156 4.866 52.278 1.00 74.62 291 LEU A CA 1
ATOM 2389 C C . LEU A 1 291 ? 8.280 5.622 53.004 1.00 74.62 291 LEU A C 1
ATOM 2391 O O . LEU A 1 291 ? 8.021 6.305 53.996 1.00 74.62 291 LEU A O 1
ATOM 2395 N N . ASP A 1 292 ? 9.505 5.568 52.480 1.00 75.56 292 ASP A N 1
ATOM 2396 C CA . ASP A 1 292 ? 10.662 6.275 53.037 1.00 75.56 292 ASP A CA 1
ATOM 2397 C C . ASP A 1 292 ? 10.439 7.793 53.030 1.00 75.56 292 ASP A C 1
ATOM 2399 O O . ASP A 1 292 ? 10.638 8.462 54.048 1.00 75.56 292 ASP A O 1
ATOM 2403 N N . ARG A 1 293 ? 9.899 8.340 51.935 1.00 63.31 293 ARG A N 1
ATOM 2404 C CA . ARG A 1 293 ? 9.561 9.770 51.849 1.00 63.31 293 ARG A CA 1
ATOM 2405 C C . ARG A 1 293 ? 8.367 10.165 52.707 1.00 63.31 293 ARG A C 1
ATOM 2407 O O . ARG A 1 293 ? 8.347 11.278 53.223 1.00 63.31 293 ARG A O 1
ATOM 2414 N N . LYS A 1 294 ? 7.387 9.281 52.914 1.00 72.06 294 LYS A N 1
ATOM 2415 C CA . LYS A 1 294 ? 6.303 9.504 53.885 1.00 72.06 294 LYS A CA 1
ATOM 2416 C C . LYS A 1 294 ? 6.866 9.620 55.303 1.00 72.06 294 LYS A C 1
ATOM 2418 O O . LYS A 1 294 ? 6.452 10.503 56.053 1.00 72.06 294 LYS A O 1
ATOM 2423 N N . ASN A 1 295 ? 7.844 8.784 55.643 1.00 72.75 295 ASN A N 1
ATOM 2424 C CA . ASN A 1 295 ? 8.540 8.850 56.926 1.00 72.75 295 ASN A CA 1
ATOM 2425 C C . ASN A 1 295 ? 9.374 10.141 57.056 1.00 72.75 295 ASN A C 1
ATOM 2427 O O . ASN A 1 295 ? 9.421 10.732 58.133 1.00 72.75 295 ASN A O 1
ATOM 2431 N N . GLU A 1 296 ? 9.994 10.629 55.976 1.00 69.19 296 GLU A N 1
ATOM 2432 C CA . GLU A 1 296 ? 10.672 11.937 55.948 1.00 69.19 296 GLU A CA 1
ATOM 2433 C C . GLU A 1 296 ? 9.699 13.122 56.066 1.00 69.19 296 GLU A C 1
ATOM 2435 O O . GLU A 1 296 ? 9.951 14.041 56.843 1.00 69.19 296 GLU A O 1
ATOM 2440 N N . ALA A 1 297 ? 8.548 13.078 55.390 1.00 58.31 297 ALA A N 1
ATOM 2441 C CA . ALA A 1 297 ? 7.494 14.094 55.486 1.00 58.31 297 ALA A CA 1
ATOM 2442 C C . ALA A 1 297 ? 6.973 14.248 56.922 1.00 58.31 297 ALA A C 1
ATOM 2444 O O . ALA A 1 297 ? 6.762 15.359 57.411 1.00 58.31 297 ALA A O 1
ATOM 2445 N N . GLN A 1 298 ? 6.807 13.116 57.612 1.00 64.12 298 GLN A N 1
ATOM 2446 C CA . GLN A 1 298 ? 6.406 13.079 59.015 1.00 64.12 298 GLN A CA 1
ATOM 2447 C C . GLN A 1 298 ? 7.489 13.652 59.936 1.00 64.12 298 GLN A C 1
ATOM 2449 O O . GLN A 1 298 ? 7.160 14.397 60.857 1.00 64.12 298 GLN A O 1
ATOM 2454 N N . LYS A 1 299 ? 8.777 13.382 59.668 1.00 70.06 299 LYS A N 1
ATOM 2455 C CA . LYS A 1 299 ? 9.901 14.007 60.397 1.00 70.06 299 LYS A CA 1
ATOM 2456 C C . LYS A 1 299 ? 9.950 15.526 60.204 1.00 70.06 299 LYS A C 1
ATOM 2458 O O . LYS A 1 299 ? 10.326 16.236 61.130 1.00 70.06 299 LYS A O 1
ATOM 2463 N N . LEU A 1 300 ? 9.544 16.014 59.033 1.00 61.59 300 LEU A N 1
ATOM 2464 C CA . LEU A 1 300 ? 9.446 17.441 58.706 1.00 61.59 300 LEU A CA 1
ATOM 2465 C C . LEU A 1 300 ? 8.144 18.101 59.210 1.00 61.59 300 LEU A C 1
ATOM 2467 O O . LEU A 1 300 ? 7.926 19.286 58.967 1.00 61.59 300 LEU A O 1
ATOM 2471 N N . GLY A 1 301 ? 7.283 17.366 59.926 1.00 54.88 301 GLY A N 1
ATOM 2472 C CA . GLY A 1 301 ? 6.066 17.905 60.542 1.00 54.88 301 GLY A CA 1
ATOM 2473 C C . GLY A 1 301 ? 4.897 18.136 59.578 1.00 54.88 301 GLY A C 1
ATOM 2474 O O . GLY A 1 301 ? 3.951 18.837 59.931 1.00 54.88 301 GLY A O 1
ATOM 2475 N N . ILE A 1 302 ? 4.930 17.554 58.375 1.00 56.75 302 ILE A N 1
ATOM 2476 C CA . ILE A 1 302 ? 3.848 17.651 57.387 1.00 56.75 302 ILE A CA 1
ATOM 2477 C C . ILE A 1 302 ? 2.812 16.558 57.700 1.00 56.75 302 ILE A C 1
ATOM 2479 O O . ILE A 1 302 ? 2.921 15.424 57.232 1.00 56.75 302 ILE A O 1
ATOM 2483 N N . THR A 1 303 ? 1.814 16.868 58.530 1.00 50.59 303 THR A N 1
ATOM 2484 C CA . THR A 1 303 ? 0.695 15.959 58.834 1.00 50.59 303 THR A CA 1
ATOM 2485 C C . THR A 1 303 ? -0.509 16.240 57.928 1.00 50.59 303 THR A C 1
ATOM 2487 O O . THR A 1 303 ? -0.935 17.380 57.757 1.00 50.59 303 THR A O 1
ATOM 2490 N N . VAL A 1 304 ? -1.069 15.183 57.327 1.00 49.22 304 VAL A N 1
ATOM 2491 C CA . VAL A 1 304 ? -2.184 15.261 56.358 1.00 49.22 304 VAL A CA 1
ATOM 2492 C C . VAL A 1 304 ? -3.517 15.647 57.023 1.00 49.22 304 VAL A C 1
ATOM 2494 O O . VAL A 1 304 ? -4.373 16.243 56.375 1.00 49.22 304 VAL A O 1
ATOM 2497 N N . ASP A 1 305 ? -3.667 15.423 58.330 1.00 39.06 305 ASP A N 1
ATOM 2498 C CA . ASP A 1 305 ? -4.921 15.674 59.064 1.00 39.06 305 ASP A CA 1
ATOM 2499 C C . ASP A 1 305 ? -5.114 17.137 59.516 1.00 39.06 305 ASP A C 1
ATOM 2501 O O . ASP A 1 305 ? -6.056 17.460 60.237 1.00 39.06 305 ASP A O 1
ATOM 2505 N N . GLY A 1 306 ? -4.235 18.048 59.089 1.00 39.56 306 GLY A N 1
ATOM 2506 C CA . GLY A 1 306 ? -4.187 19.434 59.553 1.00 39.56 306 GLY A CA 1
ATOM 2507 C C . GLY A 1 306 ? -4.279 20.477 58.443 1.00 39.56 306 GLY A C 1
ATOM 2508 O O . GLY A 1 306 ? -3.487 21.414 58.431 1.00 39.56 306 GLY A O 1
ATOM 2509 N N . LEU A 1 307 ? -5.245 20.384 57.522 1.00 38.88 307 LEU A N 1
ATOM 2510 C CA . LEU A 1 307 ? -5.614 21.512 56.643 1.00 38.88 307 LEU A CA 1
ATOM 2511 C C . LEU A 1 307 ? -6.419 22.574 57.428 1.00 38.88 307 LEU A C 1
ATOM 2513 O O . LEU A 1 307 ? -7.529 22.957 57.068 1.00 38.88 307 LEU A O 1
ATOM 2517 N N . GLY A 1 308 ? -5.857 23.044 58.540 1.00 36.53 308 GLY A N 1
ATOM 2518 C CA . GLY A 1 308 ? -6.456 24.020 59.438 1.00 36.53 308 GLY A CA 1
ATOM 2519 C C . GLY A 1 308 ? -5.394 24.976 59.966 1.00 36.53 308 GLY A C 1
ATOM 2520 O O . GLY A 1 308 ? -4.545 24.578 60.750 1.00 36.53 308 GLY A O 1
ATOM 2521 N N . ALA A 1 309 ? -5.498 26.237 59.541 1.00 37.81 309 ALA A N 1
ATOM 2522 C CA . ALA A 1 309 ? -4.805 27.418 60.061 1.00 37.81 309 ALA A CA 1
ATOM 2523 C C . ALA A 1 309 ? -3.260 27.451 59.933 1.00 37.81 309 ALA A C 1
ATOM 2525 O O . ALA A 1 309 ? -2.526 26.908 60.748 1.00 37.81 309 ALA A O 1
ATOM 2526 N N . ASN A 1 310 ? -2.790 28.258 58.970 1.00 40.78 310 ASN A N 1
ATOM 2527 C CA . ASN A 1 310 ? -1.446 28.863 58.878 1.00 40.78 310 ASN A CA 1
ATOM 2528 C C . ASN A 1 310 ? -0.339 28.135 58.089 1.00 40.78 310 ASN A C 1
ATOM 2530 O O . ASN A 1 310 ? 0.836 28.320 58.401 1.00 40.78 310 ASN A O 1
ATOM 2534 N N . SER A 1 311 ? -0.652 27.427 56.999 1.00 40.84 311 SER A N 1
ATOM 2535 C CA . SER A 1 311 ? 0.357 27.149 55.961 1.00 40.84 311 SER A CA 1
ATOM 2536 C C . SER A 1 311 ? 0.152 28.067 54.755 1.00 40.84 311 SER A C 1
ATOM 2538 O O . SER A 1 311 ? -0.933 28.177 54.181 1.00 40.84 311 SER A O 1
ATOM 2540 N N . THR A 1 312 ? 1.204 28.801 54.405 1.00 45.12 312 THR A N 1
ATOM 2541 C CA . THR A 1 312 ? 1.280 29.601 53.181 1.00 45.12 312 THR A CA 1
ATOM 2542 C C . THR A 1 312 ? 1.155 28.637 52.004 1.00 45.12 312 THR A C 1
ATOM 2544 O O . THR A 1 312 ? 2.055 27.842 51.747 1.00 45.12 312 THR A O 1
ATOM 2547 N N . ARG A 1 313 ? -0.018 28.639 51.358 1.00 46.62 313 ARG A N 1
ATOM 2548 C CA . ARG A 1 313 ? -0.341 27.747 50.239 1.00 46.62 313 ARG A CA 1
ATOM 2549 C C . ARG A 1 313 ? 0.669 27.942 49.109 1.00 46.62 313 ARG A C 1
ATOM 2551 O O . ARG A 1 313 ? 0.887 29.068 48.673 1.00 46.62 313 ARG A O 1
ATOM 2558 N N . TYR A 1 314 ? 1.235 26.835 48.636 1.00 47.69 314 TYR A N 1
ATOM 2559 C CA . TYR A 1 314 ? 1.946 26.759 47.363 1.00 47.69 314 TYR A CA 1
ATOM 2560 C C . TYR A 1 314 ? 1.006 27.227 46.238 1.00 47.69 314 TYR A C 1
ATOM 2562 O O . TYR A 1 314 ? -0.109 26.716 46.121 1.00 47.69 314 TYR A O 1
ATOM 2570 N N . ASP A 1 315 ? 1.426 28.227 45.462 1.00 52.41 315 ASP A N 1
ATOM 2571 C CA . ASP A 1 315 ? 0.587 28.925 44.474 1.00 52.41 315 ASP A CA 1
ATOM 2572 C C . ASP A 1 315 ? 0.655 28.325 43.056 1.00 52.41 315 ASP A C 1
ATOM 2574 O O . ASP A 1 315 ? -0.030 28.797 42.150 1.00 52.41 315 ASP A O 1
ATOM 2578 N N . GLY A 1 316 ? 1.456 27.271 42.856 1.00 48.41 316 GLY A N 1
ATOM 2579 C CA . GLY A 1 316 ? 1.648 26.629 41.552 1.00 48.41 316 GLY A CA 1
ATOM 2580 C C . GLY A 1 316 ? 2.622 27.355 40.614 1.00 48.41 316 GLY A C 1
ATOM 2581 O O . GLY A 1 316 ? 2.739 26.977 39.447 1.00 48.41 316 GLY A O 1
ATOM 2582 N N . GLY A 1 317 ? 3.335 28.378 41.091 1.00 49.72 317 GLY A N 1
ATOM 2583 C CA . GLY A 1 317 ? 4.406 29.047 40.360 1.00 49.72 317 GLY A CA 1
ATOM 2584 C C . GLY A 1 317 ? 5.630 28.147 40.150 1.00 49.72 317 GLY A C 1
ATOM 2585 O O . GLY A 1 317 ? 6.102 27.470 41.065 1.00 49.72 317 GLY A O 1
ATOM 2586 N N . TRP A 1 318 ? 6.174 28.152 38.929 1.00 48.00 318 TRP A N 1
ATOM 2587 C CA . TRP A 1 318 ? 7.363 27.366 38.556 1.00 48.00 318 TRP A CA 1
ATOM 2588 C C . TRP A 1 318 ? 8.692 27.999 39.003 1.00 48.00 318 TRP A C 1
ATOM 2590 O O . TRP A 1 318 ? 9.726 27.328 38.994 1.00 48.00 318 TRP A O 1
ATOM 2600 N N . GLY A 1 319 ? 8.679 29.278 39.390 1.00 49.72 319 GLY A N 1
ATOM 2601 C CA . GLY A 1 319 ? 9.849 29.980 39.914 1.00 49.72 319 GLY A CA 1
ATOM 2602 C C . GLY A 1 319 ? 10.035 29.695 41.402 1.00 49.72 319 GLY A C 1
ATOM 2603 O O . GLY A 1 319 ? 9.184 30.044 42.207 1.00 49.72 319 GLY A O 1
ATOM 2604 N N . ILE A 1 320 ? 11.152 29.076 41.787 1.00 55.00 320 ILE A N 1
ATOM 2605 C CA . ILE A 1 320 ? 11.496 28.865 43.209 1.00 55.00 320 ILE A CA 1
ATOM 2606 C C . ILE A 1 320 ? 11.892 30.202 43.863 1.00 55.00 320 ILE A C 1
ATOM 2608 O O . ILE A 1 320 ? 11.684 30.404 45.053 1.00 55.00 320 ILE A O 1
ATOM 2612 N N . GLU A 1 321 ? 12.390 31.139 43.054 1.00 58.06 321 GLU A N 1
ATOM 2613 C CA . GLU A 1 321 ? 12.887 32.462 43.450 1.00 58.06 321 GLU A CA 1
ATOM 2614 C C . GLU A 1 321 ? 11.810 33.392 44.036 1.00 58.06 321 GLU A C 1
ATOM 2616 O O . GLU A 1 321 ? 12.142 34.390 44.669 1.00 58.06 321 GLU A O 1
ATOM 2621 N N . SER A 1 322 ? 10.522 33.077 43.854 1.00 57.59 322 SER A N 1
ATOM 2622 C CA . SER A 1 322 ? 9.406 33.849 44.415 1.00 57.59 322 SER A CA 1
ATOM 2623 C C . SER A 1 322 ? 9.043 33.466 45.855 1.00 57.59 322 SER A C 1
ATOM 2625 O O . SER A 1 322 ? 8.172 34.102 46.448 1.00 57.59 322 SER A O 1
ATOM 2627 N N . TYR A 1 323 ? 9.694 32.450 46.431 1.00 55.94 323 TYR A N 1
ATOM 2628 C CA . TYR A 1 323 ? 9.419 31.954 47.781 1.00 55.94 323 TYR A CA 1
ATOM 2629 C C . TYR A 1 323 ? 10.490 32.396 48.787 1.00 55.94 323 TYR A C 1
ATOM 2631 O O . TYR A 1 323 ? 11.642 32.643 48.438 1.00 55.94 323 TYR A O 1
ATOM 2639 N N . ALA A 1 324 ? 10.133 32.507 50.069 1.00 60.47 324 ALA A N 1
ATOM 2640 C CA . ALA A 1 324 ? 11.119 32.844 51.095 1.00 60.47 324 ALA A CA 1
ATOM 2641 C C . ALA A 1 324 ? 12.095 31.663 51.310 1.00 60.47 324 ALA A C 1
ATOM 2643 O O . ALA A 1 324 ? 11.653 30.514 51.277 1.00 60.47 324 ALA A O 1
ATOM 2644 N N . PRO A 1 325 ? 13.383 31.887 51.646 1.00 63.12 325 PRO A N 1
ATOM 2645 C CA . PRO A 1 325 ? 14.373 30.807 51.797 1.00 63.12 325 PRO A CA 1
ATOM 2646 C C . PRO A 1 325 ? 13.983 29.709 52.800 1.00 63.12 325 PRO A C 1
ATOM 2648 O O . PRO A 1 325 ? 14.358 28.554 52.642 1.00 63.12 325 PRO A O 1
ATOM 2651 N N . ARG A 1 326 ? 13.173 30.049 53.813 1.00 59.88 326 ARG A N 1
ATOM 2652 C CA . ARG A 1 326 ? 12.634 29.096 54.802 1.00 59.88 326 ARG A CA 1
ATOM 2653 C C . ARG A 1 326 ? 11.557 28.154 54.241 1.00 59.88 326 ARG A C 1
ATOM 2655 O O . ARG A 1 326 ? 11.187 27.202 54.910 1.00 59.88 326 ARG A O 1
ATOM 2662 N N . GLN A 1 327 ? 11.029 28.435 53.051 1.00 56.62 327 GLN A N 1
ATOM 2663 C CA . GLN A 1 327 ? 9.999 27.648 52.365 1.00 56.62 327 GLN A CA 1
ATOM 2664 C C . GLN A 1 327 ? 10.582 26.792 51.235 1.00 56.62 327 GLN A C 1
ATOM 2666 O O . GLN A 1 327 ? 9.868 25.963 50.677 1.00 56.62 327 GLN A O 1
ATOM 2671 N N . TYR A 1 328 ? 11.866 26.960 50.901 1.00 62.28 328 TYR A N 1
ATOM 2672 C CA . TYR A 1 328 ? 12.506 26.237 49.802 1.00 62.28 328 TYR A CA 1
ATOM 2673 C C . TYR A 1 328 ? 12.471 24.729 50.008 1.00 62.28 328 TYR A C 1
ATOM 2675 O O . TYR A 1 328 ? 12.107 24.013 49.083 1.00 62.28 328 TYR A O 1
ATOM 2683 N N . GLU A 1 329 ? 12.761 24.244 51.214 1.00 60.69 329 GLU A N 1
ATOM 2684 C CA . GLU A 1 329 ? 12.719 22.807 51.517 1.00 60.69 329 GLU A CA 1
ATOM 2685 C C . GLU A 1 329 ? 11.324 22.216 51.278 1.00 60.69 329 GLU A C 1
ATOM 2687 O O . GLU A 1 329 ? 11.189 21.169 50.649 1.00 60.69 329 GLU A O 1
ATOM 2692 N N . MET A 1 330 ? 10.271 22.936 51.675 1.00 58.94 330 MET A N 1
ATOM 2693 C CA . MET A 1 330 ? 8.884 22.522 51.456 1.00 58.94 330 MET A CA 1
ATOM 2694 C C . MET A 1 330 ? 8.497 22.563 49.969 1.00 58.94 330 MET A C 1
ATOM 2696 O O . MET A 1 330 ? 7.821 21.660 49.483 1.00 58.94 330 MET A O 1
ATOM 2700 N N . VAL A 1 331 ? 8.952 23.575 49.223 1.00 61.06 331 VAL A N 1
ATOM 2701 C CA . VAL A 1 331 ? 8.713 23.689 47.774 1.00 61.06 331 VAL A CA 1
ATOM 2702 C C . VAL A 1 331 ? 9.446 22.586 47.005 1.00 61.06 331 VAL A C 1
ATOM 2704 O O . VAL A 1 331 ? 8.849 21.961 46.130 1.00 61.06 331 VAL A O 1
ATOM 2707 N N . TYR A 1 332 ? 10.704 22.290 47.348 1.00 62.97 332 TYR A N 1
ATOM 2708 C CA . TYR A 1 332 ? 11.458 21.176 46.764 1.00 62.97 332 TYR A CA 1
ATOM 2709 C C . TYR A 1 332 ? 10.812 19.828 47.082 1.00 62.97 332 TYR A C 1
ATOM 2711 O O . TYR A 1 332 ? 10.709 18.982 46.195 1.00 62.97 332 TYR A O 1
ATOM 2719 N N . PHE A 1 333 ? 10.316 19.651 48.307 1.00 61.75 333 PHE A N 1
ATOM 2720 C CA . PHE A 1 333 ? 9.608 18.446 48.722 1.00 61.75 333 PHE A CA 1
ATOM 2721 C C . PHE A 1 333 ? 8.300 18.242 47.935 1.00 61.75 333 PHE A C 1
ATOM 2723 O O . PHE A 1 333 ? 8.100 17.185 47.336 1.00 61.75 333 PHE A O 1
ATOM 2730 N N . ILE A 1 334 ? 7.446 19.269 47.842 1.00 62.19 334 ILE A N 1
ATOM 2731 C CA . ILE A 1 334 ? 6.193 19.217 47.065 1.00 62.19 334 ILE A CA 1
ATOM 2732 C C . ILE A 1 334 ? 6.483 18.989 45.577 1.00 62.19 334 ILE A C 1
ATOM 2734 O O . ILE A 1 334 ? 5.839 18.156 44.942 1.00 62.19 334 ILE A O 1
ATOM 2738 N N . ARG A 1 335 ? 7.487 19.669 45.012 1.00 64.31 335 ARG A N 1
ATOM 2739 C CA . ARG A 1 335 ? 7.890 19.487 43.612 1.00 64.31 335 ARG A CA 1
ATOM 2740 C C . ARG A 1 335 ? 8.411 18.072 43.351 1.00 64.31 335 ARG A C 1
ATOM 2742 O O . ARG A 1 335 ? 8.077 17.486 42.326 1.00 64.31 335 ARG A O 1
ATOM 2749 N N . GLY A 1 336 ? 9.165 17.504 44.290 1.00 60.94 336 GLY A N 1
ATOM 2750 C CA . GLY A 1 336 ? 9.611 16.112 44.245 1.00 60.94 336 GLY A CA 1
ATOM 2751 C C . GLY A 1 336 ? 8.454 15.109 44.271 1.00 60.94 336 GLY A C 1
ATOM 2752 O O . GLY A 1 336 ? 8.519 14.103 43.570 1.00 60.94 336 GLY A O 1
ATOM 2753 N N . ILE A 1 337 ? 7.378 15.392 45.016 1.00 61.56 337 ILE A N 1
ATOM 2754 C CA . ILE A 1 337 ? 6.147 14.584 44.998 1.00 61.56 337 ILE A CA 1
ATOM 2755 C C . ILE A 1 337 ? 5.453 14.690 43.641 1.00 61.56 337 ILE A C 1
ATOM 2757 O O . ILE A 1 337 ? 5.104 13.668 43.066 1.00 61.56 337 ILE A O 1
ATOM 2761 N N . VAL A 1 338 ? 5.289 15.900 43.099 1.00 59.47 338 VAL A N 1
ATOM 2762 C CA . VAL A 1 338 ? 4.619 16.103 41.803 1.00 59.47 338 VAL A CA 1
ATOM 2763 C C . VAL A 1 338 ? 5.354 15.383 40.673 1.00 59.47 338 VAL A C 1
ATOM 2765 O O . VAL A 1 338 ? 4.705 14.725 39.866 1.00 59.47 338 VAL A O 1
ATOM 2768 N N . PHE A 1 339 ? 6.688 15.450 40.631 1.00 60.12 339 PHE A N 1
ATOM 2769 C CA . PHE A 1 339 ? 7.466 14.728 39.620 1.00 60.12 339 PHE A CA 1
ATOM 2770 C C . PHE A 1 339 ? 7.359 13.210 39.767 1.00 60.12 339 PHE A C 1
ATOM 2772 O O . PHE A 1 339 ? 7.164 12.532 38.770 1.00 60.12 339 PHE A O 1
ATOM 2779 N N . VAL A 1 340 ? 7.398 12.675 40.991 1.00 57.00 340 VAL A N 1
ATOM 2780 C CA . VAL A 1 340 ? 7.240 11.227 41.205 1.00 57.00 340 VAL A CA 1
ATOM 2781 C C . VAL A 1 340 ? 5.814 10.756 40.924 1.00 57.00 340 VAL A C 1
ATOM 2783 O O . VAL A 1 340 ? 5.635 9.677 40.377 1.00 57.00 340 VAL A O 1
ATOM 2786 N N . CYS A 1 341 ? 4.791 11.554 41.234 1.00 53.38 341 CYS A N 1
ATOM 2787 C CA . CYS A 1 341 ? 3.415 11.256 40.840 1.00 53.38 341 CYS A CA 1
ATOM 2788 C C . CYS A 1 341 ? 3.225 11.335 39.319 1.00 53.38 341 CYS A C 1
ATOM 2790 O O . CYS A 1 341 ? 2.449 10.556 38.778 1.00 53.38 341 CYS A O 1
ATOM 2792 N N . MET A 1 342 ? 3.927 12.239 38.626 1.00 52.50 342 MET A N 1
ATOM 2793 C CA . MET A 1 342 ? 3.951 12.259 37.162 1.00 52.50 342 MET A CA 1
ATOM 2794 C C . MET A 1 342 ? 4.656 11.026 36.597 1.00 52.50 342 MET A C 1
ATOM 2796 O O . MET A 1 342 ? 4.098 10.398 35.708 1.00 52.50 342 MET A O 1
ATOM 2800 N N . ASP A 1 343 ? 5.810 10.633 37.137 1.00 51.31 343 ASP A N 1
ATOM 2801 C CA . ASP A 1 343 ? 6.508 9.413 36.714 1.00 51.31 343 ASP A CA 1
ATOM 2802 C C . ASP A 1 343 ? 5.660 8.162 36.982 1.00 51.31 343 ASP A C 1
ATOM 2804 O O . ASP A 1 343 ? 5.541 7.316 36.103 1.00 51.31 343 ASP A O 1
ATOM 2808 N N . ALA A 1 344 ? 4.997 8.078 38.141 1.00 53.00 344 ALA A N 1
ATOM 2809 C CA . ALA A 1 344 ? 4.075 6.993 38.481 1.00 53.00 344 ALA A CA 1
ATOM 2810 C C . ALA A 1 344 ? 2.840 6.962 37.566 1.00 53.00 344 ALA A C 1
ATOM 2812 O O . ALA A 1 344 ? 2.407 5.893 37.151 1.00 53.00 344 ALA A O 1
ATOM 2813 N N . ALA A 1 345 ? 2.290 8.124 37.203 1.00 50.66 345 ALA A N 1
ATOM 2814 C CA . ALA A 1 345 ? 1.193 8.205 36.242 1.00 50.66 345 ALA A CA 1
ATOM 2815 C C . ALA A 1 345 ? 1.649 7.796 34.832 1.00 50.66 345 ALA A C 1
ATOM 2817 O O . ALA A 1 345 ? 0.918 7.106 34.130 1.00 50.66 345 ALA A O 1
ATOM 2818 N N . ILE A 1 346 ? 2.865 8.167 34.422 1.00 53.72 346 ILE A N 1
ATOM 2819 C CA . ILE A 1 346 ? 3.454 7.760 33.139 1.00 53.72 346 ILE A CA 1
ATOM 2820 C C . ILE A 1 346 ? 3.689 6.241 33.111 1.00 53.72 346 ILE A C 1
ATOM 2822 O O . ILE A 1 346 ? 3.409 5.599 32.100 1.00 53.72 346 ILE A O 1
ATOM 2826 N N . THR A 1 347 ? 4.143 5.635 34.212 1.00 55.66 347 THR A N 1
ATOM 2827 C CA . THR A 1 347 ? 4.348 4.179 34.297 1.00 55.66 347 THR A CA 1
ATOM 2828 C C . THR A 1 347 ? 3.036 3.396 34.409 1.00 55.66 347 THR A C 1
ATOM 2830 O O . THR A 1 347 ? 2.916 2.320 33.823 1.00 55.66 347 THR A O 1
ATOM 2833 N N . GLU A 1 348 ? 2.024 3.923 35.099 1.00 49.56 348 GLU A N 1
ATOM 2834 C CA . GLU A 1 348 ? 0.682 3.324 35.178 1.00 49.56 348 GLU A CA 1
ATOM 2835 C C . GLU A 1 348 ? -0.048 3.381 33.820 1.00 49.56 348 GLU A C 1
ATOM 2837 O O . GLU A 1 348 ? -0.731 2.434 33.429 1.00 49.56 348 GLU A O 1
ATOM 2842 N N . VAL A 1 349 ? 0.174 4.447 33.042 1.00 46.56 349 VAL A N 1
ATOM 2843 C CA . VAL A 1 349 ? -0.284 4.559 31.646 1.00 46.56 349 VAL A CA 1
ATOM 2844 C C . VAL A 1 349 ? 0.442 3.556 30.738 1.00 46.56 349 VAL A C 1
ATOM 2846 O O . VAL A 1 349 ? -0.208 2.861 29.959 1.00 46.56 349 VAL A O 1
ATOM 2849 N N . ALA A 1 350 ? 1.759 3.383 30.897 1.00 49.91 350 ALA A N 1
ATOM 2850 C CA . ALA A 1 350 ? 2.550 2.432 30.106 1.00 49.91 350 ALA A CA 1
ATOM 2851 C C . ALA A 1 350 ? 2.219 0.946 30.379 1.00 49.91 350 ALA A C 1
ATOM 2853 O O . ALA A 1 350 ? 2.475 0.089 29.535 1.00 49.91 350 ALA A O 1
ATOM 2854 N N . THR A 1 351 ? 1.637 0.623 31.540 1.00 52.50 351 THR A N 1
ATOM 2855 C CA . THR A 1 351 ? 1.280 -0.750 31.958 1.00 52.50 351 THR A CA 1
ATOM 2856 C C . THR A 1 351 ? -0.182 -1.126 31.668 1.00 52.50 351 THR A C 1
ATOM 2858 O O . THR A 1 351 ? -0.556 -2.292 31.805 1.00 52.50 351 THR A O 1
ATOM 2861 N N . GLN A 1 352 ? -1.014 -0.185 31.195 1.00 46.69 352 GLN A N 1
ATOM 2862 C CA . GLN A 1 352 ? -2.396 -0.428 30.750 1.00 46.69 352 GLN A CA 1
ATOM 2863 C C . GLN A 1 352 ? -2.591 -0.099 29.252 1.00 46.69 352 GLN A C 1
ATOM 2865 O O . GLN A 1 352 ? -3.323 0.837 28.913 1.00 46.69 352 GLN A O 1
ATOM 2870 N N . PRO A 1 353 ? -2.063 -0.915 28.314 1.00 46.78 353 PRO A N 1
ATOM 2871 C CA . PRO A 1 353 ? -2.223 -0.678 26.870 1.00 46.78 353 PRO A CA 1
ATOM 2872 C C . PRO A 1 353 ? -3.691 -0.741 26.397 1.00 46.78 353 PRO A C 1
ATOM 2874 O O . PRO A 1 353 ? -4.033 -0.275 25.311 1.00 46.78 353 PRO A O 1
ATOM 2877 N N . GLY A 1 354 ? -4.595 -1.290 27.219 1.00 40.41 354 GLY A N 1
ATOM 2878 C CA . GLY A 1 354 ? -6.028 -1.363 26.928 1.00 40.41 354 GLY A CA 1
ATOM 2879 C C . GLY A 1 354 ? -6.784 -0.033 27.040 1.00 40.41 354 GLY A C 1
ATOM 2880 O O . GLY A 1 354 ? -7.850 0.092 26.437 1.00 40.41 354 GLY A O 1
ATOM 2881 N N . LYS A 1 355 ? -6.262 0.964 27.773 1.00 41.97 355 LYS A N 1
ATOM 2882 C CA . LYS A 1 355 ? -6.883 2.301 27.849 1.00 41.97 355 LYS A CA 1
ATOM 2883 C C . LYS A 1 355 ? -6.364 3.247 26.776 1.00 41.97 355 LYS A C 1
ATOM 2885 O O . LYS A 1 355 ? -7.150 4.031 26.256 1.00 41.97 355 LYS A O 1
ATOM 2890 N N . GLU A 1 356 ? -5.106 3.122 26.365 1.00 44.91 356 GLU A N 1
ATOM 2891 C CA . GLU A 1 356 ? -4.565 3.946 25.284 1.00 44.91 356 GLU A CA 1
ATOM 2892 C C . GLU A 1 356 ? -5.144 3.594 23.912 1.00 44.91 356 GLU A C 1
ATOM 2894 O O . GLU A 1 356 ? -5.361 4.504 23.128 1.00 44.91 356 GLU A O 1
ATOM 2899 N N . LEU A 1 357 ? -5.544 2.351 23.622 1.00 40.22 357 LEU A N 1
ATOM 2900 C CA . LEU A 1 357 ? -6.301 2.086 22.383 1.00 40.22 357 LEU A CA 1
ATOM 2901 C C . LEU A 1 357 ? -7.683 2.773 22.359 1.00 40.22 357 LEU A C 1
ATOM 2903 O O . LEU A 1 357 ? -8.206 3.041 21.282 1.00 40.22 357 LEU A O 1
ATOM 2907 N N . LEU A 1 358 ? -8.252 3.105 23.523 1.00 38.66 358 LEU A N 1
ATOM 2908 C CA . LEU A 1 358 ? -9.519 3.837 23.660 1.00 38.66 358 LEU A CA 1
ATOM 2909 C C . LEU A 1 358 ? -9.322 5.361 23.769 1.00 38.66 358 LEU A C 1
ATOM 2911 O O . LEU A 1 358 ? -10.182 6.124 23.327 1.00 38.66 358 LEU A O 1
ATOM 2915 N N . GLU A 1 359 ? -8.196 5.820 24.320 1.00 41.03 359 GLU A N 1
ATOM 2916 C CA . GLU A 1 359 ? -7.892 7.242 24.516 1.00 41.03 359 GLU A CA 1
ATOM 2917 C C . GLU A 1 359 ? -7.020 7.855 23.407 1.00 41.03 359 GLU A C 1
ATOM 2919 O O . GLU A 1 359 ? -7.172 9.044 23.145 1.00 41.03 359 GLU A O 1
ATOM 2924 N N . LEU A 1 360 ? -6.204 7.097 22.658 1.00 42.41 360 LEU A N 1
ATOM 2925 C CA . LEU A 1 360 ? -5.567 7.586 21.419 1.00 42.41 360 LEU A CA 1
ATOM 2926 C C . LEU A 1 360 ? -6.601 7.822 20.314 1.00 42.41 360 LEU A C 1
ATOM 2928 O O . LEU A 1 360 ? -6.465 8.793 19.568 1.00 42.41 360 LEU A O 1
ATOM 2932 N N . GLU A 1 361 ? -7.673 7.024 20.245 1.00 39.59 361 GLU A N 1
ATOM 2933 C CA . GLU A 1 361 ? -8.813 7.274 19.345 1.00 39.59 361 GLU A CA 1
ATOM 2934 C C . GLU A 1 361 ? -9.567 8.571 19.729 1.00 39.59 361 GLU A C 1
ATOM 2936 O O . GLU A 1 361 ? -10.032 9.314 18.861 1.00 39.59 361 GLU A O 1
ATOM 2941 N N . TYR A 1 362 ? -9.609 8.929 21.020 1.00 37.06 362 TYR A N 1
ATOM 2942 C CA . TYR A 1 362 ? -10.263 10.155 21.511 1.00 37.06 362 TYR A CA 1
ATOM 2943 C C . TYR A 1 362 ? -9.341 11.396 21.561 1.00 37.06 362 TYR A C 1
ATOM 2945 O O . TYR A 1 362 ? -9.796 12.518 21.333 1.00 37.06 362 TYR A O 1
ATOM 2953 N N . GLY A 1 363 ? -8.042 11.230 21.812 1.00 35.78 363 GLY A N 1
ATOM 2954 C CA . GLY A 1 363 ? -7.051 12.305 21.951 1.00 35.78 363 GLY A CA 1
ATOM 2955 C C . GLY A 1 363 ? -6.479 12.797 20.619 1.00 35.78 363 GLY A C 1
ATOM 2956 O O . GLY A 1 363 ? -6.194 13.991 20.460 1.00 35.78 363 GLY A O 1
ATOM 2957 N N . SER A 1 364 ? -6.389 11.919 19.615 1.00 36.94 364 SER A N 1
ATOM 2958 C CA . SER A 1 364 ? -5.928 12.277 18.265 1.00 36.94 364 SER A CA 1
ATOM 2959 C C . SER A 1 364 ? -6.890 13.239 17.551 1.00 36.94 364 SER A C 1
ATOM 2961 O O . SER A 1 364 ? -6.444 14.165 16.866 1.00 36.94 364 SER A O 1
ATOM 2963 N N . THR A 1 365 ? -8.201 13.138 17.800 1.00 41.72 365 THR A N 1
ATOM 2964 C CA . THR A 1 365 ? -9.200 14.077 17.253 1.00 41.72 365 THR A CA 1
ATOM 2965 C C . THR A 1 365 ? -9.177 15.458 17.927 1.00 41.72 365 THR A C 1
ATOM 2967 O O . THR A 1 365 ? -9.521 16.464 17.293 1.00 41.72 365 THR A O 1
ATOM 2970 N N . LEU A 1 366 ? -8.698 15.555 19.173 1.00 35.22 366 LEU A N 1
ATOM 2971 C CA . LEU A 1 366 ? -8.555 16.822 19.902 1.00 35.22 366 LEU A CA 1
ATOM 2972 C C . LEU A 1 366 ? -7.248 17.553 19.557 1.00 35.22 366 LEU A C 1
ATOM 2974 O O . LEU A 1 366 ? -7.262 18.771 19.345 1.00 35.22 366 LEU A O 1
ATOM 2978 N N . LEU A 1 367 ? -6.141 16.824 19.382 1.00 36.75 367 LEU A N 1
ATOM 2979 C CA . LEU A 1 367 ? -4.860 17.404 18.962 1.00 36.75 367 LEU A CA 1
ATOM 2980 C C . LEU A 1 367 ? -4.873 17.865 17.492 1.00 36.75 367 LEU A C 1
ATOM 2982 O O . LEU A 1 367 ? -4.295 18.910 17.177 1.00 36.75 367 LEU A O 1
ATOM 2986 N N . HIS A 1 368 ? -5.623 17.199 16.602 1.00 39.84 368 HIS A N 1
ATOM 2987 C CA . HIS A 1 368 ? -5.812 17.676 15.221 1.00 39.84 368 HIS A CA 1
ATOM 2988 C C . HIS A 1 368 ? -6.659 18.960 15.123 1.00 39.84 368 HIS A C 1
ATOM 2990 O O . HIS A 1 368 ? -6.393 19.819 14.274 1.00 39.84 368 HIS A O 1
ATOM 2996 N N . LYS A 1 369 ? -7.630 19.165 16.026 1.00 38.44 369 LYS A N 1
ATOM 2997 C CA . LYS A 1 369 ? -8.388 20.429 16.115 1.00 38.44 369 LYS A CA 1
ATOM 2998 C C . LYS A 1 369 ? -7.577 21.557 16.764 1.00 38.44 369 LYS A C 1
ATOM 3000 O O . LYS A 1 369 ? -7.683 22.706 16.330 1.00 38.44 369 LYS A O 1
ATOM 3005 N N . GLN A 1 370 ? -6.701 21.253 17.725 1.00 36.97 370 GLN A N 1
ATOM 3006 C CA . GLN A 1 370 ? -5.823 22.258 18.338 1.00 36.97 370 GLN A CA 1
ATOM 3007 C C . GLN A 1 370 ? -4.681 22.710 17.413 1.00 36.97 370 GLN A C 1
ATOM 3009 O O . GLN A 1 370 ? -4.375 23.903 17.381 1.00 36.97 370 GLN A O 1
ATOM 3014 N N . SER A 1 371 ? -4.098 21.818 16.603 1.00 37.34 371 SER A N 1
ATOM 3015 C CA . SER A 1 371 ? -3.080 22.202 15.609 1.00 37.34 371 SER A CA 1
ATOM 3016 C C . SER A 1 371 ? -3.655 23.016 14.443 1.00 37.34 371 SER A C 1
ATOM 3018 O O . SER A 1 371 ? -3.017 23.972 13.994 1.00 37.34 371 SER A O 1
ATOM 3020 N N . ARG A 1 372 ? -4.900 22.751 14.008 1.00 38.41 372 ARG A N 1
ATOM 3021 C CA . ARG A 1 372 ? -5.596 23.616 13.032 1.00 38.41 372 ARG A CA 1
ATOM 3022 C C . ARG A 1 372 ? -5.965 24.989 13.614 1.00 38.41 372 ARG A C 1
ATOM 3024 O O . ARG A 1 372 ? -5.799 25.993 12.924 1.00 38.41 372 ARG A O 1
ATOM 3031 N N . SER A 1 373 ? -6.362 25.064 14.887 1.00 35.44 373 SER A N 1
ATOM 3032 C CA . SER A 1 373 ? -6.634 26.338 15.578 1.00 35.44 373 SER A CA 1
ATOM 3033 C C . SER A 1 373 ? -5.365 27.185 15.794 1.00 35.44 373 SER A C 1
ATOM 3035 O O . SER A 1 373 ? -5.371 28.392 15.540 1.00 35.44 373 SER A O 1
ATOM 3037 N N . LYS A 1 374 ? -4.232 26.557 16.148 1.00 40.25 374 LYS A N 1
ATOM 3038 C CA . LYS A 1 374 ? -2.920 27.222 16.306 1.00 40.25 374 LYS A CA 1
ATOM 3039 C C . LYS A 1 374 ? -2.312 27.682 14.971 1.00 40.25 374 LYS A C 1
ATOM 3041 O O . LYS A 1 374 ? -1.654 28.719 14.923 1.00 40.25 374 LYS A O 1
ATOM 3046 N N . SER A 1 375 ? -2.561 26.959 13.875 1.00 39.84 375 SER A N 1
ATOM 3047 C CA . SER A 1 375 ? -2.145 27.373 12.524 1.00 39.84 375 SER A CA 1
ATOM 3048 C C . SER A 1 375 ? -2.994 28.537 11.986 1.00 39.84 375 SER A C 1
ATOM 3050 O O . SER A 1 375 ? -2.457 29.480 11.404 1.00 39.84 375 SER A O 1
ATOM 3052 N N . CYS A 1 376 ? -4.305 28.536 12.263 1.00 36.69 376 CYS A N 1
ATOM 3053 C CA . CYS A 1 376 ? -5.214 29.621 11.881 1.00 36.69 376 CYS A CA 1
ATOM 3054 C C . CYS A 1 376 ? -4.916 30.924 12.649 1.00 36.69 376 CYS A C 1
ATOM 3056 O O . CYS A 1 376 ? -4.796 31.989 12.049 1.00 36.69 376 CYS A O 1
ATOM 3058 N N . THR A 1 377 ? -4.671 30.842 13.961 1.00 43.72 377 THR A N 1
ATOM 3059 C CA . THR A 1 377 ? -4.304 32.012 14.783 1.00 43.72 377 THR A CA 1
ATOM 3060 C C . THR A 1 377 ? -2.911 32.561 14.465 1.00 43.72 377 THR A C 1
ATOM 3062 O O . THR A 1 377 ? -2.740 33.779 14.457 1.00 43.72 377 THR A O 1
ATOM 3065 N N . ARG A 1 378 ? -1.930 31.718 14.100 1.00 44.00 378 ARG A N 1
ATOM 3066 C CA . ARG A 1 378 ? -0.623 32.197 13.605 1.00 44.00 378 ARG A CA 1
ATOM 3067 C C . ARG A 1 378 ? -0.712 32.857 12.228 1.00 44.00 378 ARG A C 1
ATOM 3069 O O . ARG A 1 378 ? -0.050 33.869 12.025 1.00 44.00 378 ARG A O 1
ATOM 3076 N N . LYS A 1 379 ? -1.546 32.357 11.307 1.00 46.19 379 LYS A N 1
ATOM 3077 C CA . LYS A 1 379 ? -1.771 33.012 10.003 1.00 46.19 379 LYS A CA 1
ATOM 3078 C C . LYS A 1 379 ? -2.477 34.364 10.143 1.00 46.19 379 LYS A C 1
ATOM 3080 O O . LYS A 1 379 ? -2.069 35.317 9.485 1.00 46.19 379 LYS A O 1
ATOM 3085 N N . ILE A 1 380 ? -3.456 34.480 11.043 1.00 48.09 380 ILE A N 1
ATOM 3086 C CA . ILE A 1 380 ? -4.151 35.750 11.320 1.00 48.09 380 ILE A CA 1
ATOM 3087 C C . ILE A 1 380 ? -3.218 36.749 12.029 1.00 48.09 380 ILE A C 1
ATOM 3089 O O . ILE A 1 380 ? -3.174 37.916 11.651 1.00 48.09 380 ILE A O 1
ATOM 3093 N N . ALA A 1 381 ? -2.399 36.304 12.990 1.00 46.22 381 ALA A N 1
ATOM 3094 C CA . ALA A 1 381 ? -1.407 37.162 13.645 1.00 46.22 381 ALA A CA 1
ATOM 3095 C C . ALA A 1 381 ? -0.299 37.635 12.682 1.00 46.22 381 ALA A C 1
ATOM 3097 O O . ALA A 1 381 ? 0.153 38.777 12.772 1.00 46.22 381 ALA A O 1
ATOM 3098 N N . PHE A 1 382 ? 0.106 36.792 11.726 1.00 45.34 382 PHE A N 1
ATOM 3099 C CA . PHE A 1 382 ? 1.079 37.160 10.695 1.00 45.34 382 PHE A CA 1
ATOM 3100 C C . PHE A 1 382 ? 0.488 38.152 9.677 1.00 45.34 382 PHE A C 1
ATOM 3102 O O . PHE A 1 382 ? 1.146 39.133 9.337 1.00 45.34 382 PHE A O 1
ATOM 3109 N N . GLN A 1 383 ? -0.776 37.982 9.263 1.00 46.66 383 GLN A N 1
ATOM 3110 C CA . GLN A 1 383 ? -1.465 38.947 8.393 1.00 46.66 383 GLN A CA 1
ATOM 3111 C C . GLN A 1 383 ? -1.730 40.300 9.081 1.00 46.66 383 GLN A C 1
ATOM 3113 O O . GLN A 1 383 ? -1.563 41.344 8.451 1.00 46.66 383 GLN A O 1
ATOM 3118 N N . LEU A 1 384 ? -2.054 40.313 10.379 1.00 47.97 384 LEU A N 1
ATOM 3119 C CA . LEU A 1 384 ? -2.230 41.555 11.148 1.00 47.97 384 LEU A CA 1
ATOM 3120 C C . LEU A 1 384 ? -0.906 42.307 11.379 1.00 47.97 384 LEU A C 1
ATOM 3122 O O . LEU A 1 384 ? -0.895 43.540 11.388 1.00 47.97 384 LEU A O 1
ATOM 3126 N N . ASN A 1 385 ? 0.220 41.597 11.513 1.00 45.81 385 ASN A N 1
ATOM 3127 C CA . ASN A 1 385 ? 1.546 42.224 11.587 1.00 45.81 385 ASN A CA 1
ATOM 3128 C C . ASN A 1 385 ? 2.036 42.753 10.230 1.00 45.81 385 ASN A C 1
ATOM 3130 O O . ASN A 1 385 ? 2.691 43.795 10.194 1.00 45.81 385 ASN A O 1
ATOM 3134 N N . LEU A 1 386 ? 1.672 42.103 9.120 1.00 45.97 386 LEU A N 1
ATOM 3135 C CA . LEU A 1 386 ? 1.925 42.605 7.762 1.00 45.97 386 LEU A CA 1
ATOM 3136 C C . LEU A 1 386 ? 1.110 43.872 7.446 1.00 45.97 386 LEU A C 1
ATOM 3138 O O . LEU A 1 386 ? 1.636 44.810 6.851 1.00 45.97 386 LEU A O 1
ATOM 3142 N N . GLN A 1 387 ? -0.138 43.972 7.919 1.00 47.03 387 GLN A N 1
ATOM 3143 C CA . GLN A 1 387 ? -0.915 45.211 7.780 1.00 47.03 387 GLN A CA 1
ATOM 3144 C C . GLN A 1 387 ? -0.347 46.363 8.623 1.00 47.03 387 GLN A C 1
ATOM 3146 O O . GLN A 1 387 ? -0.241 47.481 8.115 1.00 47.03 387 GLN A O 1
ATOM 3151 N N . LYS A 1 388 ? 0.092 46.107 9.866 1.00 49.59 388 LYS A N 1
ATOM 3152 C CA . LYS A 1 388 ? 0.735 47.129 10.719 1.00 49.59 388 LYS A CA 1
ATOM 3153 C C . LYS A 1 388 ? 2.065 47.637 10.161 1.00 49.59 388 LYS A C 1
ATOM 3155 O O . LYS A 1 388 ? 2.351 48.824 10.278 1.00 49.59 388 LYS A O 1
ATOM 3160 N N . SER A 1 389 ? 2.853 46.769 9.530 1.00 46.22 389 SER A N 1
ATOM 3161 C CA . SER A 1 389 ? 4.103 47.174 8.875 1.00 46.22 389 SER A CA 1
ATOM 3162 C C . SER A 1 389 ? 3.864 47.930 7.562 1.00 46.22 389 SER A C 1
ATOM 3164 O O . SER A 1 389 ? 4.638 48.828 7.255 1.00 46.22 389 SER A O 1
ATOM 3166 N N . SER A 1 390 ? 2.754 47.689 6.849 1.00 43.41 390 SER A N 1
ATOM 3167 C CA . SER A 1 390 ? 2.365 48.530 5.699 1.00 43.41 390 SER A CA 1
ATOM 3168 C C . SER A 1 390 ? 1.889 49.938 6.102 1.00 43.41 390 SER A C 1
ATOM 3170 O O . SER A 1 390 ? 2.164 50.904 5.397 1.00 43.41 390 SER A O 1
ATOM 3172 N N . LEU A 1 391 ? 1.252 50.079 7.273 1.00 45.28 391 LEU A N 1
ATOM 3173 C CA . LEU A 1 391 ? 0.805 51.368 7.824 1.00 45.28 391 LEU A CA 1
ATOM 3174 C C . LEU A 1 391 ? 1.958 52.215 8.392 1.00 45.28 391 LEU A C 1
ATOM 3176 O O . LEU A 1 391 ? 1.879 53.441 8.378 1.00 45.28 391 LEU A O 1
ATOM 3180 N N . ALA A 1 392 ? 3.048 51.583 8.836 1.00 44.94 392 ALA A N 1
ATOM 3181 C CA . ALA A 1 392 ? 4.247 52.281 9.307 1.00 44.94 392 ALA A CA 1
ATOM 3182 C C . ALA A 1 392 ? 5.114 52.856 8.166 1.00 44.94 392 ALA A C 1
ATOM 3184 O O . ALA A 1 392 ? 5.902 53.764 8.404 1.00 44.94 392 ALA A O 1
ATOM 3185 N N . VAL A 1 393 ? 4.948 52.373 6.928 1.00 45.69 393 VAL A N 1
ATOM 3186 C CA . VAL A 1 393 ? 5.663 52.889 5.741 1.00 45.69 393 VAL A CA 1
ATOM 3187 C C . VAL A 1 393 ? 4.970 54.123 5.137 1.00 45.69 393 VAL A C 1
ATOM 3189 O O . VAL A 1 393 ? 5.563 54.828 4.332 1.00 45.69 393 VAL A O 1
ATOM 3192 N N . TRP A 1 394 ? 3.740 54.435 5.557 1.00 43.06 394 TRP A N 1
ATOM 3193 C CA . TRP A 1 394 ? 2.975 55.608 5.100 1.00 43.06 394 TRP A CA 1
ATOM 3194 C C . TRP A 1 394 ? 2.910 56.745 6.131 1.00 43.06 394 TRP A C 1
ATOM 3196 O O . TRP A 1 394 ? 2.143 57.689 5.972 1.00 43.06 394 TRP A O 1
ATOM 3206 N N . SER A 1 395 ? 3.709 56.656 7.195 1.00 44.75 395 SER A N 1
ATOM 3207 C CA . SER A 1 395 ? 3.856 57.713 8.200 1.00 44.75 395 SER A CA 1
ATOM 3208 C C . SER A 1 395 ? 5.300 58.215 8.226 1.00 44.75 395 SER A C 1
ATOM 3210 O O . SER A 1 395 ? 5.983 58.069 9.237 1.00 44.75 395 SER A O 1
ATOM 3212 N N . PHE A 1 396 ? 5.755 58.756 7.095 1.00 40.66 396 PHE A N 1
ATOM 3213 C CA . PHE A 1 396 ? 6.857 59.714 6.995 1.00 40.66 396 PHE A CA 1
ATOM 3214 C C . PHE A 1 396 ? 6.604 60.671 5.835 1.00 40.66 396 PHE A C 1
ATOM 3216 O O . PHE A 1 396 ? 6.183 60.181 4.762 1.00 40.66 396 PHE A O 1
#

Sequence (396 aa):
MESHQDEQSELEAQLEHAQAKIRASKAEDQKLRQVQWERERDLQLETFVQQRATLDTLRDQTEALEVQELRLQAEVEVLRERQQETSETEAHRIRRLVHERTTLLEDELAKGKLDLDYIAHIISSARRQELKQETQRETDQNTKSSVKNLVQEIQDRRRRDFEVAEANFQARMRSFQLEKETLAKKAKELQVTKQRALQILSQNQQLVIKGFFDAPPATQPRDDKSRTTPTLDFEEILQSLNQSGAQVEQIQTIDSERNSGRREFADALQEARETLEQGDERIEAIEKSLLDRKNEAQKLGITVDGLGANSTRYDGGWGIESYAPRQYEMVYFIRGIVFVCMDAAITEVATQPGKELLELEYGSTLLHKQSRSKSCTRKIAFQLNLQKSSLAVWSF

Radius of gyration: 50.04 Å; chains: 1; bounding box: 121×96×160 Å

Organism: NCBI:txid53985

Secondary structure (DSSP, 8-state):
-HHHHHHHHHHHHHHHHHHHHHHHHHHHHHHHHHHHHHHHHHHHHHHHHHHHHHHHHHHHHHHHHHHHHHHHHHHHHHHHHHHHHHHHHHHHHHHHHHHHHHHHHHHHHHHHHHHHHHHHHHHHHHHHHHHHHTT----SSHHHHHHHHHHHHHHHHHHHHHHHHHHHHHHHHHHHHHHHHHHHHHHHHHHHHHHHHHHHHHHHHHHHHHHHHSS---------S--------HHHHHHHHHHHHHHHHHHHHHHHHHHHHHHHHHHHHHHHHHHHHTHHHHHHHHHHHHHHHHHHHHHTT--TT--SS--------S-GGGS-GGGHHHHHHHHHHHHHHHHHHHHHHHH-HHHHHHHHHHHHHHHHHHHHHHHHHHHHHHHHHHHHHHHHTT--

Foldseek 3Di:
DVVVVVVVVVVVVVVVVVVVVVVVVVVVVVVVVVVVVVVVVVVVVVVVVVVVVVVVVVVVVVVVVVVVVVVVVVVVVVVVVVVVVVVVVVVVVVVVVVVVVVVVVVVVVVVVVVVVVVVVVVVVVVVVVVVVVVVDDDDPPPVVVVVVVVVVVVVVVVVVVVVVVVVVVVVVVVVVVVVVVVVVVVVVVVVVVVVVVVVVVVVVVVVVVCVVVVDDDDDDDDDDPDDDDPPPPVVVVVVVVVVVVVVVVVVVVVVVVVVVVVVVVVVVVVVVVVCVVCVVVVVVVLVVVVVVLVVVCVVVVNDPVDPDDDDPDDPPDPDLVVDDPVCSVVVVSVVVVVVSVVVVVVVVPVVCVVVCVVVVVVVVVVVVVVVVVVVVVVVVVVVVVVVVVVVVVPPD

pLDDT: mean 71.0, std 18.61, range [35.22, 95.12]